Protein AF-A0A844Z9H7-F1 (afdb_monomer)

Structure (mmCIF, N/CA/C/O backbone):
data_AF-A0A844Z9H7-F1
#
_entry.id   AF-A0A844Z9H7-F1
#
loop_
_atom_site.group_PDB
_atom_site.id
_atom_site.type_symbol
_atom_site.label_atom_id
_atom_site.label_alt_id
_atom_site.label_comp_id
_atom_site.label_asym_id
_atom_site.label_entity_id
_atom_site.label_seq_id
_atom_site.pdbx_PDB_ins_code
_atom_site.Cartn_x
_atom_site.Cartn_y
_atom_site.Cartn_z
_atom_site.occupancy
_atom_site.B_iso_or_equiv
_atom_site.auth_seq_id
_atom_site.auth_comp_id
_atom_site.auth_asym_id
_atom_site.auth_atom_id
_atom_site.pdbx_PDB_model_num
ATOM 1 N N . MET A 1 1 ? 13.079 -14.327 -10.156 1.00 86.75 1 MET A N 1
ATOM 2 C CA . MET A 1 1 ? 13.901 -14.720 -8.990 1.00 86.75 1 MET A CA 1
ATOM 3 C C . MET A 1 1 ? 14.797 -15.919 -9.266 1.00 86.75 1 MET A C 1
ATOM 5 O O . MET A 1 1 ? 15.985 -15.785 -9.017 1.00 86.75 1 MET A O 1
ATOM 9 N N . ALA A 1 2 ? 14.296 -17.035 -9.818 1.00 85.25 2 ALA A N 1
ATOM 10 C CA . ALA A 1 2 ? 15.128 -18.210 -10.143 1.00 85.25 2 ALA A CA 1
ATOM 11 C C . ALA A 1 2 ? 16.370 -17.878 -11.002 1.00 85.25 2 ALA A C 1
ATOM 13 O O . ALA A 1 2 ? 17.453 -18.391 -10.756 1.00 85.25 2 ALA A O 1
ATOM 14 N N . ALA A 1 3 ? 16.238 -16.934 -11.940 1.00 86.44 3 ALA A N 1
ATOM 15 C CA . ALA A 1 3 ? 17.337 -16.426 -12.768 1.00 86.44 3 ALA A CA 1
ATOM 16 C C . ALA A 1 3 ? 18.269 -15.403 -12.064 1.00 86.44 3 ALA A C 1
ATOM 18 O O . ALA A 1 3 ? 18.964 -14.645 -12.731 1.00 86.44 3 ALA A O 1
ATOM 19 N N . GLY A 1 4 ? 18.237 -15.283 -10.732 1.00 86.12 4 GLY A N 1
ATOM 20 C CA . GLY A 1 4 ? 19.096 -14.373 -9.956 1.00 86.12 4 GLY A CA 1
ATOM 21 C C . GLY A 1 4 ? 18.644 -12.906 -9.897 1.00 86.12 4 GLY A C 1
ATOM 22 O O . GLY A 1 4 ? 19.122 -12.149 -9.056 1.00 86.12 4 GLY A O 1
ATOM 23 N N . ASN A 1 5 ? 17.675 -12.487 -10.719 1.00 87.94 5 ASN A N 1
ATOM 24 C CA . ASN A 1 5 ? 17.079 -11.153 -10.616 1.00 87.94 5 ASN A CA 1
ATOM 25 C C . ASN A 1 5 ? 15.989 -11.124 -9.526 1.00 87.94 5 ASN A C 1
ATOM 27 O O . ASN A 1 5 ? 14.875 -11.630 -9.728 1.00 87.94 5 ASN A O 1
ATOM 31 N N . LEU A 1 6 ? 16.336 -10.571 -8.358 1.00 88.19 6 LEU A N 1
ATOM 32 C CA . LEU A 1 6 ? 15.458 -10.492 -7.182 1.00 88.19 6 LEU A CA 1
ATOM 33 C C . LEU A 1 6 ? 14.498 -9.301 -7.215 1.00 88.19 6 LEU A C 1
ATOM 35 O O . LEU A 1 6 ? 13.413 -9.378 -6.648 1.00 88.19 6 LEU A O 1
ATOM 39 N N . TYR A 1 7 ? 14.867 -8.219 -7.898 1.00 90.12 7 TYR A N 1
ATOM 40 C CA . TYR A 1 7 ? 14.002 -7.059 -8.073 1.00 90.12 7 TYR A CA 1
ATOM 41 C C . TYR A 1 7 ? 14.038 -6.587 -9.528 1.00 90.12 7 TYR A C 1
ATOM 43 O O . TYR A 1 7 ? 14.691 -5.586 -9.843 1.00 90.12 7 TYR A O 1
ATOM 51 N N . PRO A 1 8 ? 13.354 -7.310 -10.435 1.00 88.50 8 PRO A N 1
ATOM 52 C CA . PRO A 1 8 ? 13.234 -6.860 -11.809 1.00 88.50 8 PRO A CA 1
ATOM 53 C C . PRO A 1 8 ? 12.502 -5.520 -11.810 1.00 88.50 8 PRO A C 1
ATOM 55 O O . PRO A 1 8 ? 11.428 -5.399 -11.243 1.00 88.50 8 PRO A O 1
ATOM 58 N N . ARG A 1 9 ? 13.096 -4.490 -12.409 1.00 91.00 9 ARG A N 1
ATOM 59 C CA . ARG A 1 9 ? 12.430 -3.187 -12.570 1.00 91.00 9 ARG A CA 1
ATOM 60 C C . ARG A 1 9 ? 11.609 -3.092 -13.850 1.00 91.00 9 ARG A C 1
ATOM 62 O O . ARG A 1 9 ? 10.706 -2.270 -13.951 1.00 91.00 9 ARG A O 1
ATOM 69 N N . TRP A 1 10 ? 11.950 -3.938 -14.814 1.00 92.81 10 TRP A N 1
ATOM 70 C CA . TRP A 1 10 ? 11.332 -4.017 -16.123 1.00 92.81 10 TRP A CA 1
ATOM 71 C C . TRP A 1 10 ? 10.604 -5.348 -16.263 1.00 92.81 10 TRP A C 1
ATOM 73 O O . TRP A 1 10 ? 11.164 -6.395 -15.931 1.00 92.81 10 TRP A O 1
ATOM 83 N N . LEU A 1 11 ? 9.379 -5.302 -16.773 1.00 91.69 11 LEU A N 1
ATOM 84 C CA . LEU A 1 11 ? 8.590 -6.468 -17.144 1.00 91.69 11 LEU A CA 1
ATOM 85 C C . LEU A 1 11 ? 8.739 -6.687 -18.652 1.00 91.69 11 LEU A C 1
ATOM 87 O O . LEU A 1 11 ? 8.091 -5.980 -19.418 1.00 91.69 11 LEU A O 1
ATOM 91 N N . PRO A 1 12 ? 9.591 -7.621 -19.114 1.00 89.19 12 PRO A N 1
ATOM 92 C CA . PRO A 1 12 ? 9.913 -7.750 -20.535 1.00 89.19 12 PRO A CA 1
ATOM 93 C C . PRO A 1 12 ? 8.754 -8.283 -21.383 1.00 89.19 12 PRO A C 1
ATOM 95 O O . PRO A 1 12 ? 8.736 -8.018 -22.576 1.00 89.19 12 PRO A O 1
ATOM 98 N N . TYR A 1 13 ? 7.800 -9.000 -20.782 1.00 87.31 13 TYR A N 1
ATOM 99 C CA . TYR A 1 13 ? 6.680 -9.637 -21.487 1.00 87.31 13 TYR A CA 1
ATOM 100 C C . TYR A 1 13 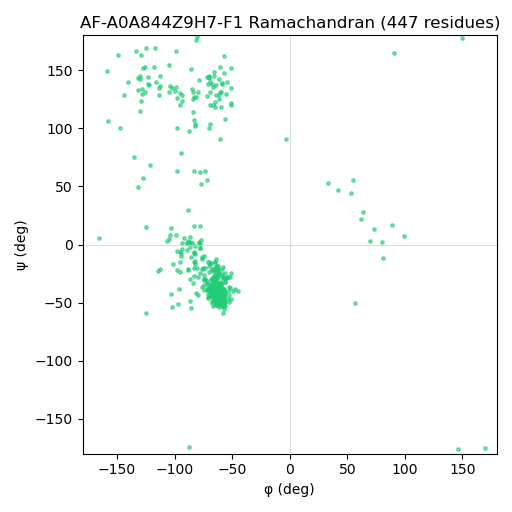? 5.399 -8.789 -21.522 1.00 87.31 13 TYR A C 1
ATOM 102 O O . TYR A 1 13 ? 4.445 -9.153 -22.207 1.00 87.31 13 TYR A O 1
ATOM 110 N N . SER A 1 14 ? 5.362 -7.660 -20.806 1.00 88.31 14 SER A N 1
ATOM 111 C CA . SER A 1 14 ? 4.223 -6.737 -20.841 1.00 88.31 14 SER A CA 1
ATOM 112 C C . SER A 1 14 ? 4.069 -6.103 -22.225 1.00 88.31 14 SER A C 1
ATOM 114 O O . SER A 1 14 ? 5.064 -5.861 -22.908 1.00 88.31 14 SER A O 1
ATOM 116 N N . PHE A 1 15 ? 2.828 -5.792 -22.614 1.00 86.81 15 PHE A N 1
ATOM 117 C CA . PHE A 1 15 ? 2.509 -5.086 -23.862 1.00 86.81 15 PHE A CA 1
ATOM 118 C C . PHE A 1 15 ? 3.101 -5.775 -25.102 1.00 86.81 15 PHE A C 1
ATOM 120 O O . PHE A 1 15 ? 3.856 -5.171 -25.861 1.00 86.81 15 PHE A O 1
ATOM 127 N N . GLU A 1 16 ? 2.787 -7.062 -25.285 1.00 85.62 16 GLU A N 1
ATOM 128 C CA . GLU A 1 16 ? 3.258 -7.859 -26.434 1.00 85.62 16 GLU A CA 1
ATOM 129 C C . GLU A 1 16 ? 4.791 -7.817 -26.610 1.00 85.62 16 GLU A C 1
ATOM 131 O O . GLU A 1 16 ? 5.314 -7.656 -27.718 1.00 85.62 16 GLU A O 1
ATOM 136 N N . GLU A 1 17 ? 5.505 -7.961 -25.489 1.00 88.50 17 GLU A N 1
ATOM 137 C CA . GLU A 1 17 ? 6.972 -7.950 -25.366 1.00 88.50 17 GLU A CA 1
ATOM 138 C C . GLU A 1 17 ? 7.663 -6.589 -25.593 1.00 88.50 17 GLU A C 1
ATOM 140 O O . GLU A 1 17 ? 8.891 -6.496 -25.481 1.00 88.50 17 GLU A O 1
ATOM 145 N N . LEU A 1 18 ? 6.908 -5.502 -25.820 1.00 90.50 18 LEU A N 1
ATOM 146 C CA . LEU A 1 18 ? 7.477 -4.146 -25.779 1.00 90.50 18 LEU A CA 1
ATOM 147 C C . LEU A 1 18 ? 8.067 -3.844 -24.401 1.00 90.50 18 LEU A C 1
ATOM 149 O O . LEU A 1 18 ? 9.110 -3.198 -24.302 1.00 90.50 18 LEU A O 1
ATOM 153 N N . GLY A 1 19 ? 7.450 -4.382 -23.355 1.00 91.81 19 GLY A N 1
ATOM 154 C CA . GLY A 1 19 ? 7.867 -4.300 -21.968 1.00 91.81 19 GLY A CA 1
ATOM 155 C C . GLY A 1 19 ? 7.295 -3.101 -21.210 1.00 91.81 19 GLY A C 1
ATOM 156 O O . GLY A 1 19 ? 6.752 -2.171 -21.800 1.00 91.81 19 GLY A O 1
ATOM 157 N N . SER A 1 20 ? 7.389 -3.151 -19.880 1.00 92.44 20 SER A N 1
ATOM 158 C CA . SER A 1 20 ? 6.765 -2.178 -18.974 1.00 92.44 20 SER A CA 1
ATOM 159 C C . SER A 1 20 ? 7.672 -1.825 -17.788 1.00 92.44 20 SER A C 1
ATOM 161 O O . SER A 1 20 ? 8.285 -2.723 -17.197 1.00 92.44 20 SER A O 1
ATOM 163 N N . PRO A 1 21 ? 7.733 -0.545 -17.376 1.00 94.44 21 PRO A N 1
ATOM 164 C CA . PRO A 1 21 ? 8.421 -0.102 -16.170 1.00 94.44 21 PRO A CA 1
ATOM 165 C C . PRO A 1 21 ? 7.569 -0.249 -14.894 1.00 94.44 21 PRO A C 1
ATOM 167 O O . PRO A 1 21 ? 7.908 0.362 -13.884 1.00 94.44 21 PRO A O 1
ATOM 170 N N . ALA A 1 22 ? 6.470 -1.017 -14.892 1.00 92.44 22 ALA A N 1
ATOM 171 C CA . ALA A 1 22 ? 5.524 -1.088 -13.767 1.00 92.44 22 ALA A CA 1
ATOM 172 C C . ALA A 1 22 ? 6.184 -1.282 -12.383 1.00 92.44 22 ALA A C 1
ATOM 174 O O . ALA A 1 22 ? 5.783 -0.648 -11.408 1.00 92.44 22 ALA A O 1
ATOM 175 N N . PHE A 1 23 ? 7.247 -2.088 -12.285 1.00 92.81 23 PHE A N 1
ATOM 176 C CA . PHE A 1 23 ? 7.970 -2.358 -11.029 1.00 92.81 23 PHE A CA 1
ATOM 177 C C . PHE A 1 23 ? 8.915 -1.226 -10.569 1.00 92.81 23 PHE A C 1
ATOM 179 O O . PHE A 1 23 ? 9.584 -1.336 -9.537 1.00 92.81 23 PHE A O 1
ATOM 186 N N . PH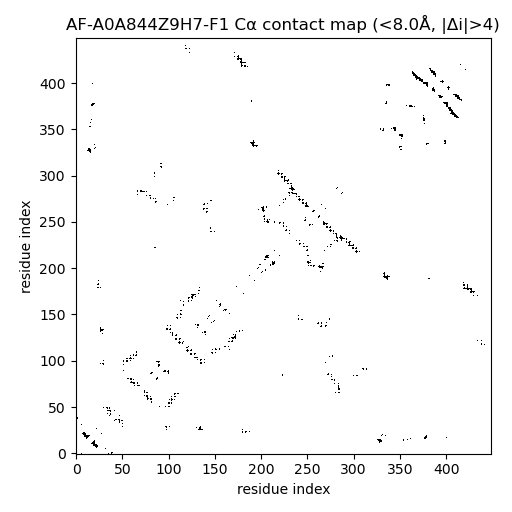E A 1 24 ? 8.950 -0.097 -11.278 1.00 95.25 24 PHE A N 1
ATOM 187 C CA . PHE A 1 24 ? 9.429 1.170 -10.722 1.00 95.25 24 PHE A CA 1
ATOM 188 C C . PHE A 1 24 ? 8.383 1.868 -9.851 1.00 95.25 24 PHE A C 1
ATOM 190 O O . PHE A 1 24 ? 8.768 2.589 -8.935 1.00 95.25 24 PHE A O 1
ATOM 197 N N . PHE A 1 25 ? 7.093 1.645 -10.108 1.00 94.69 25 PHE A N 1
ATOM 198 C CA . PHE A 1 25 ? 5.987 2.410 -9.521 1.00 94.69 25 PHE A CA 1
ATOM 199 C C . PHE A 1 25 ? 5.097 1.576 -8.599 1.00 94.69 25 PHE A C 1
ATOM 201 O O . PHE A 1 25 ? 4.437 2.124 -7.716 1.00 94.69 25 PHE A O 1
ATOM 208 N N . TYR A 1 26 ? 5.088 0.256 -8.776 1.00 93.00 26 TYR A N 1
ATOM 209 C CA . TYR A 1 26 ? 4.307 -0.658 -7.958 1.00 93.00 26 TYR A CA 1
ATOM 210 C C . TYR A 1 26 ? 5.156 -1.242 -6.808 1.00 93.00 26 TYR A C 1
ATOM 212 O O . TYR A 1 26 ? 6.257 -1.736 -7.067 1.00 93.00 26 TYR A O 1
ATOM 220 N N . PRO A 1 27 ? 4.683 -1.211 -5.544 1.00 95.75 27 PRO A N 1
ATOM 221 C CA . PRO A 1 27 ? 5.446 -1.717 -4.402 1.00 95.75 27 PRO A CA 1
ATOM 222 C C . PRO A 1 27 ? 5.786 -3.221 -4.484 1.00 95.75 27 PRO A C 1
ATOM 224 O O . PRO A 1 27 ? 4.954 -4.018 -4.923 1.00 95.75 27 PRO A O 1
ATOM 227 N N . PRO A 1 28 ? 6.984 -3.646 -4.039 1.00 96.19 28 PRO A N 1
ATOM 228 C CA . PRO A 1 28 ? 7.516 -4.952 -4.421 1.00 96.19 28 PRO A CA 1
ATOM 229 C C . PRO A 1 28 ? 7.119 -6.142 -3.533 1.00 96.19 28 PRO A C 1
ATOM 231 O O . PRO A 1 28 ? 7.213 -7.272 -4.005 1.00 96.19 28 PRO A O 1
ATOM 234 N N . ILE A 1 29 ? 6.705 -5.955 -2.270 1.00 97.44 29 ILE A N 1
ATOM 235 C CA . ILE A 1 29 ? 6.643 -7.063 -1.286 1.00 97.44 29 ILE A CA 1
ATOM 236 C C . ILE A 1 29 ? 5.760 -8.225 -1.754 1.00 97.44 29 ILE A C 1
ATOM 238 O O . ILE A 1 29 ? 6.185 -9.379 -1.698 1.00 97.44 29 ILE A O 1
ATOM 242 N N . SER A 1 30 ? 4.561 -7.937 -2.255 1.00 95.75 30 SER A N 1
ATOM 243 C CA . SER A 1 30 ? 3.622 -8.970 -2.707 1.00 95.75 30 SER A CA 1
ATOM 244 C C . SER A 1 30 ? 4.185 -9.780 -3.880 1.00 95.75 30 SER A C 1
ATOM 246 O O . SER A 1 30 ? 4.062 -11.004 -3.908 1.00 95.75 30 SER A O 1
ATOM 248 N N . PHE A 1 31 ? 4.878 -9.120 -4.813 1.00 93.88 31 PHE A N 1
ATOM 249 C CA . PHE A 1 31 ? 5.535 -9.781 -5.945 1.00 93.88 31 PHE A CA 1
ATOM 250 C C . PHE A 1 31 ? 6.802 -10.516 -5.536 1.00 93.88 31 PHE A C 1
ATOM 252 O O . PHE A 1 31 ? 7.137 -11.521 -6.153 1.00 93.88 31 PHE A O 1
ATOM 259 N N . TRP A 1 32 ? 7.507 -10.056 -4.504 1.00 96.25 32 TRP A N 1
ATOM 260 C CA . TRP A 1 32 ? 8.654 -10.779 -3.972 1.00 96.25 32 TRP A CA 1
ATOM 261 C C . TRP A 1 32 ? 8.247 -12.102 -3.338 1.00 96.25 32 TRP A C 1
ATOM 263 O O . TRP A 1 32 ? 8.899 -13.112 -3.585 1.00 96.25 32 TRP A O 1
ATOM 273 N N . ILE A 1 33 ? 7.151 -12.121 -2.581 1.00 97.38 33 ILE A N 1
ATOM 274 C CA . ILE A 1 33 ? 6.624 -13.360 -2.000 1.00 97.38 33 ILE A CA 1
ATOM 275 C C . ILE A 1 33 ? 6.147 -14.303 -3.115 1.00 97.38 33 ILE A C 1
ATOM 277 O O . ILE A 1 33 ? 6.549 -15.466 -3.139 1.00 97.38 33 ILE A O 1
ATOM 281 N N . ALA A 1 34 ? 5.369 -13.799 -4.079 1.00 96.00 34 ALA A N 1
ATOM 282 C CA . ALA A 1 34 ? 4.899 -14.609 -5.203 1.00 96.00 34 ALA A CA 1
ATOM 283 C C . ALA A 1 34 ? 6.063 -15.125 -6.061 1.00 96.00 34 ALA A C 1
ATOM 285 O O . ALA A 1 34 ? 6.141 -16.312 -6.358 1.00 96.00 34 ALA A O 1
ATOM 286 N N . GLY A 1 35 ? 7.022 -14.265 -6.396 1.00 94.88 35 GLY A N 1
ATOM 287 C CA . GLY A 1 35 ? 8.212 -14.631 -7.158 1.00 94.88 35 GLY A CA 1
ATOM 288 C C . GLY A 1 35 ? 9.115 -15.631 -6.433 1.00 94.88 35 GLY A C 1
ATOM 289 O O . GLY A 1 35 ? 9.785 -16.420 -7.098 1.00 94.88 35 GLY A O 1
ATOM 290 N N . ALA A 1 36 ? 9.128 -15.630 -5.096 1.00 96.06 36 ALA A N 1
ATOM 291 C CA . ALA A 1 36 ? 9.838 -16.630 -4.307 1.00 96.06 36 ALA A CA 1
ATOM 292 C C . ALA A 1 36 ? 9.146 -17.995 -4.392 1.00 96.06 36 ALA A C 1
ATOM 294 O O . ALA A 1 36 ? 9.815 -18.996 -4.625 1.00 96.06 36 ALA A O 1
ATOM 295 N N . PHE A 1 37 ? 7.818 -18.042 -4.269 1.00 97.44 37 PHE A N 1
ATOM 296 C CA . PHE A 1 37 ? 7.051 -19.276 -4.451 1.00 97.44 37 PHE A CA 1
ATOM 297 C C . PHE A 1 37 ? 7.160 -19.844 -5.872 1.00 97.44 37 PHE A C 1
ATOM 299 O O . PHE A 1 37 ? 7.335 -21.051 -6.031 1.00 97.44 37 PHE A O 1
ATOM 306 N N . ASP A 1 38 ? 7.107 -18.983 -6.889 1.00 95.19 38 ASP A N 1
ATOM 307 C CA . ASP A 1 38 ? 7.326 -19.358 -8.291 1.00 95.19 38 ASP A CA 1
ATOM 308 C C . ASP A 1 38 ? 8.739 -19.943 -8.479 1.00 95.19 38 ASP A C 1
ATOM 310 O O . ASP A 1 38 ? 8.907 -21.051 -8.984 1.00 95.19 38 ASP A O 1
ATOM 314 N N . ALA A 1 39 ? 9.764 -19.290 -7.915 1.00 94.75 39 ALA A N 1
ATOM 315 C CA . ALA A 1 39 ? 11.138 -19.795 -7.948 1.00 94.75 39 ALA A CA 1
ATOM 316 C C . ALA A 1 39 ? 11.343 -21.133 -7.208 1.00 94.75 39 ALA A C 1
ATOM 318 O O . ALA A 1 39 ? 12.323 -21.822 -7.483 1.00 94.75 39 ALA A O 1
ATOM 319 N N . LEU A 1 40 ? 10.439 -21.507 -6.295 1.00 95.94 40 LEU A N 1
ATOM 320 C CA . LEU A 1 40 ? 10.411 -22.821 -5.639 1.00 95.94 40 LEU A CA 1
ATOM 321 C C . LEU A 1 40 ? 9.673 -23.894 -6.463 1.00 95.94 40 LEU A C 1
ATOM 323 O O . LEU A 1 40 ? 9.566 -25.034 -6.016 1.00 95.94 40 LEU A O 1
ATOM 327 N N . GLY A 1 41 ? 9.180 -23.554 -7.657 1.00 95.94 41 GLY A N 1
ATOM 328 C CA . GLY A 1 41 ? 8.548 -24.479 -8.598 1.00 95.94 41 GLY A CA 1
ATOM 329 C C . GLY A 1 41 ? 7.019 -24.469 -8.588 1.00 95.94 41 GLY A C 1
ATOM 330 O O . GLY A 1 41 ? 6.413 -25.308 -9.256 1.00 95.94 41 GLY A O 1
ATOM 331 N N . LEU A 1 42 ? 6.369 -23.553 -7.858 1.00 96.38 42 LEU A N 1
ATOM 332 C CA . LEU A 1 42 ? 4.924 -23.363 -8.005 1.00 96.38 42 LEU A CA 1
ATOM 333 C C . LEU A 1 42 ? 4.613 -22.687 -9.343 1.00 96.38 42 LEU A C 1
ATOM 335 O O . LEU A 1 42 ? 5.330 -21.792 -9.778 1.00 96.38 42 LEU A O 1
ATOM 339 N N . SER A 1 43 ? 3.496 -23.060 -9.974 1.00 92.44 43 SER A N 1
ATOM 340 C CA . SER A 1 43 ? 2.975 -22.275 -11.098 1.00 92.44 43 SER A CA 1
ATOM 341 C C . SER A 1 43 ? 2.648 -20.852 -10.637 1.00 92.44 43 SER A C 1
ATOM 343 O O . SER A 1 43 ? 2.297 -20.644 -9.475 1.00 92.44 43 SER A O 1
ATOM 345 N N . THR A 1 44 ? 2.691 -19.866 -11.533 1.00 88.38 44 THR A N 1
ATOM 346 C CA . THR A 1 44 ? 2.429 -18.459 -11.181 1.00 88.38 44 THR A CA 1
ATOM 347 C C . THR A 1 44 ? 1.085 -18.268 -10.462 1.00 88.38 44 THR A C 1
ATOM 349 O O . THR A 1 44 ? 1.010 -17.551 -9.465 1.00 88.38 44 THR A O 1
ATOM 352 N N . LEU A 1 45 ? 0.027 -18.968 -10.893 1.00 89.75 45 LEU A N 1
ATOM 353 C CA . LEU A 1 45 ? -1.270 -18.945 -10.206 1.00 89.75 45 LEU A CA 1
ATOM 354 C C . LEU A 1 45 ? -1.185 -19.537 -8.789 1.00 89.75 45 LEU A C 1
ATOM 356 O O . LEU A 1 45 ? -1.699 -18.948 -7.837 1.00 89.75 45 LEU A O 1
ATOM 360 N N . ALA A 1 46 ? -0.522 -20.686 -8.629 1.00 94.44 46 ALA A N 1
ATOM 361 C CA . ALA A 1 46 ? -0.328 -21.304 -7.320 1.00 94.44 46 ALA A CA 1
ATOM 362 C C . ALA A 1 46 ? 0.533 -20.425 -6.398 1.00 94.44 46 ALA A C 1
ATOM 364 O O . ALA A 1 46 ? 0.239 -20.322 -5.211 1.00 94.44 46 ALA A O 1
ATOM 365 N N . ALA A 1 47 ? 1.538 -19.738 -6.939 1.00 96.50 47 ALA A N 1
ATOM 366 C CA . ALA A 1 47 ? 2.387 -18.807 -6.209 1.00 96.50 47 ALA A CA 1
ATOM 367 C C . ALA A 1 47 ? 1.617 -17.565 -5.716 1.00 96.50 47 ALA A C 1
ATOM 369 O O . ALA A 1 47 ? 1.794 -17.143 -4.570 1.00 96.50 47 ALA A O 1
ATOM 370 N N . ILE A 1 48 ? 0.716 -17.010 -6.536 1.00 94.25 48 ILE A N 1
ATOM 371 C CA . ILE A 1 48 ? -0.194 -15.917 -6.142 1.00 94.25 48 ILE A CA 1
ATOM 372 C C . ILE A 1 48 ? -1.126 -16.370 -5.011 1.00 94.25 48 ILE A C 1
ATOM 374 O O . ILE A 1 48 ? -1.249 -15.678 -3.999 1.00 94.25 48 ILE A O 1
ATOM 378 N N . ASN A 1 49 ? -1.730 -17.555 -5.133 1.00 95.25 49 ASN A N 1
ATOM 379 C CA . ASN A 1 49 ? -2.616 -18.105 -4.104 1.00 95.25 49 ASN A CA 1
ATOM 380 C C . ASN A 1 49 ? -1.864 -18.436 -2.804 1.00 95.25 49 ASN A C 1
ATOM 382 O O . ASN A 1 49 ? -2.364 -18.153 -1.716 1.00 95.25 49 ASN A O 1
ATOM 386 N N . ALA A 1 50 ? -0.646 -18.977 -2.896 1.00 98.25 50 ALA A N 1
ATOM 387 C CA . ALA A 1 50 ? 0.214 -19.223 -1.739 1.00 98.25 50 ALA A CA 1
ATOM 388 C C . ALA A 1 50 ? 0.612 -17.913 -1.044 1.00 98.25 50 ALA A C 1
ATOM 390 O O . ALA A 1 50 ? 0.609 -17.836 0.185 1.00 98.25 50 ALA A O 1
ATOM 391 N N . THR A 1 51 ? 0.881 -16.861 -1.822 1.00 98.44 51 THR A N 1
ATOM 392 C CA . THR A 1 51 ? 1.130 -15.511 -1.299 1.00 98.44 51 THR A CA 1
ATOM 393 C C . THR A 1 51 ? -0.081 -14.983 -0.546 1.00 98.44 51 THR A C 1
ATOM 395 O O . THR A 1 51 ? 0.070 -14.544 0.591 1.00 98.44 51 THR A O 1
ATOM 398 N N . ALA A 1 52 ? -1.277 -15.073 -1.138 1.00 97.88 52 ALA A N 1
ATOM 399 C CA . ALA A 1 52 ? -2.520 -14.663 -0.491 1.00 97.88 52 ALA A CA 1
ATOM 400 C C . ALA A 1 52 ? -2.736 -15.421 0.829 1.00 97.88 52 ALA A C 1
ATOM 402 O O . ALA A 1 52 ? -2.935 -14.807 1.874 1.00 97.88 52 ALA A O 1
ATOM 403 N N . LEU A 1 53 ? -2.599 -16.749 0.825 1.00 98.19 53 LEU A N 1
ATOM 404 C CA . LEU A 1 53 ? -2.728 -17.556 2.039 1.00 98.19 53 LEU A CA 1
ATOM 405 C C . LEU A 1 53 ? -1.721 -17.142 3.125 1.00 98.19 53 LEU A C 1
ATOM 407 O O . LEU A 1 53 ? -2.091 -17.018 4.294 1.00 98.19 53 LEU A O 1
ATOM 411 N N . LEU A 1 54 ? -0.462 -16.899 2.747 1.00 98.69 54 LEU A N 1
ATOM 412 C CA . LEU A 1 54 ? 0.586 -16.485 3.677 1.00 98.69 54 LEU A CA 1
ATOM 413 C C . LEU A 1 54 ? 0.271 -15.132 4.324 1.00 98.69 54 LEU A C 1
ATOM 415 O O . LEU A 1 54 ? 0.361 -15.011 5.546 1.00 98.69 54 LEU A O 1
ATOM 419 N N . VAL A 1 55 ? -0.094 -14.116 3.535 1.00 98.44 55 VAL A N 1
ATOM 420 C CA . VAL A 1 55 ? -0.359 -12.767 4.068 1.00 98.44 55 VAL A CA 1
ATOM 421 C C . VAL A 1 55 ? -1.666 -12.705 4.861 1.00 98.44 55 VAL A C 1
ATOM 423 O O . VAL A 1 55 ? -1.733 -11.995 5.865 1.00 98.44 55 VAL A O 1
ATOM 426 N N . LEU A 1 56 ? -2.661 -13.517 4.486 1.00 98.50 56 LEU A N 1
ATOM 427 C CA . LEU A 1 56 ? -3.892 -13.717 5.248 1.00 98.50 56 LEU A CA 1
ATOM 428 C C . LEU A 1 56 ? -3.591 -14.313 6.627 1.00 98.50 56 LEU A C 1
ATOM 430 O O . LEU A 1 56 ? -4.039 -13.804 7.650 1.00 98.50 56 LEU A O 1
ATOM 434 N N . PHE A 1 57 ? -2.782 -15.372 6.684 1.00 98.56 57 PHE A N 1
ATOM 435 C CA . PHE A 1 57 ? -2.374 -15.954 7.960 1.00 98.56 57 PHE A CA 1
ATOM 436 C C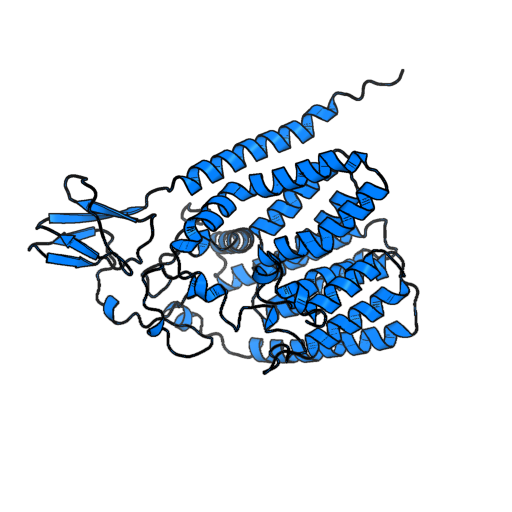 . PHE A 1 57 ? -1.532 -14.972 8.786 1.00 98.56 57 PHE A C 1
ATOM 438 O O . PHE A 1 57 ? -1.750 -14.820 9.991 1.00 98.56 57 PHE A O 1
ATOM 445 N N . ALA A 1 58 ? -0.604 -14.260 8.139 1.00 98.81 58 ALA A N 1
ATOM 446 C CA . ALA A 1 58 ? 0.228 -13.258 8.791 1.00 98.81 58 ALA A CA 1
ATOM 447 C C . ALA A 1 58 ? -0.614 -12.157 9.453 1.00 98.81 58 ALA A C 1
ATOM 449 O O . ALA A 1 58 ? -0.311 -11.775 10.582 1.00 98.81 58 ALA A O 1
ATOM 450 N N . SER A 1 59 ? -1.692 -11.690 8.818 1.00 98.81 59 SER A N 1
ATOM 451 C CA . SER A 1 59 ? -2.554 -10.657 9.402 1.00 98.81 59 SER A CA 1
ATOM 452 C C . SER A 1 59 ? -3.343 -11.139 10.620 1.00 98.81 59 SER A C 1
ATOM 454 O O . SER A 1 59 ? -3.475 -10.401 11.599 1.00 98.81 59 SER A O 1
ATOM 456 N N . GLY A 1 60 ? -3.763 -12.406 10.649 1.00 98.81 60 GLY A N 1
ATOM 457 C CA . GLY A 1 60 ? -4.290 -13.024 11.867 1.00 98.81 60 GLY A CA 1
ATOM 458 C C . GLY A 1 60 ? -3.257 -13.106 12.986 1.00 98.81 60 GLY A C 1
ATOM 459 O O . GLY A 1 60 ? -3.552 -12.760 14.130 1.00 98.81 60 GLY A O 1
ATOM 460 N N . VAL A 1 61 ? -2.023 -13.513 12.670 1.00 98.88 61 VAL A N 1
ATOM 461 C CA . VAL A 1 61 ? -0.929 -13.578 13.652 1.00 98.88 61 VAL A CA 1
ATOM 462 C C . VAL A 1 61 ? -0.633 -12.196 14.234 1.00 98.88 61 VAL A C 1
ATOM 464 O O . VAL A 1 61 ? -0.533 -12.056 15.456 1.00 98.88 61 VAL A O 1
ATOM 467 N N . THR A 1 62 ? -0.524 -11.157 13.404 1.00 98.88 62 THR A N 1
ATOM 468 C CA . THR A 1 62 ? -0.249 -9.801 13.897 1.00 98.88 62 THR A CA 1
ATOM 469 C C . THR A 1 62 ? -1.416 -9.244 14.706 1.00 98.88 62 THR A C 1
ATOM 471 O O . THR A 1 62 ? -1.185 -8.633 15.754 1.00 98.88 62 THR A O 1
ATOM 474 N N . MET A 1 63 ? -2.659 -9.536 14.312 1.00 98.88 63 MET A N 1
ATOM 475 C CA . MET A 1 63 ? -3.846 -9.182 15.091 1.00 98.88 63 MET A CA 1
ATOM 476 C C . MET A 1 63 ? -3.893 -9.901 16.444 1.00 98.88 63 MET A C 1
ATOM 478 O O . MET A 1 63 ? -4.162 -9.277 17.471 1.00 98.88 63 MET A O 1
ATOM 482 N N . TYR A 1 64 ? -3.555 -11.191 16.487 1.00 98.81 64 TYR A N 1
ATOM 483 C CA . TYR A 1 64 ? -3.434 -11.938 17.738 1.00 98.81 64 TYR A CA 1
ATOM 484 C C . TYR A 1 64 ? -2.374 -11.320 18.658 1.00 98.81 64 TYR A C 1
ATOM 486 O O . TYR A 1 64 ? -2.636 -11.113 19.842 1.00 98.81 64 TYR A O 1
ATOM 494 N N . ILE A 1 65 ? -1.192 -10.976 18.130 1.00 98.75 65 ILE A N 1
ATOM 495 C CA . ILE A 1 65 ? -0.121 -10.331 18.908 1.00 98.75 65 ILE A CA 1
ATOM 496 C C . ILE A 1 65 ? -0.589 -8.980 19.465 1.00 98.75 65 ILE A C 1
ATOM 498 O O . ILE A 1 65 ? -0.295 -8.659 20.620 1.00 98.75 65 ILE A O 1
ATOM 502 N N . TRP A 1 66 ? -1.321 -8.198 18.671 1.00 98.62 66 TRP A N 1
ATOM 503 C CA . TRP A 1 66 ? -1.919 -6.939 19.108 1.00 98.62 66 TRP A CA 1
ATOM 504 C C . TRP A 1 66 ? -2.939 -7.151 20.233 1.00 98.62 66 TRP A C 1
ATOM 506 O O . TRP A 1 66 ? -2.876 -6.471 21.255 1.00 98.62 66 TRP A O 1
ATOM 516 N N . LEU A 1 67 ? -3.837 -8.126 20.110 1.00 98.44 67 LEU A N 1
ATOM 517 C CA . LEU A 1 67 ? -4.897 -8.357 21.094 1.00 98.44 67 LEU A CA 1
ATOM 518 C C . LEU A 1 67 ? -4.463 -9.174 22.316 1.00 98.44 6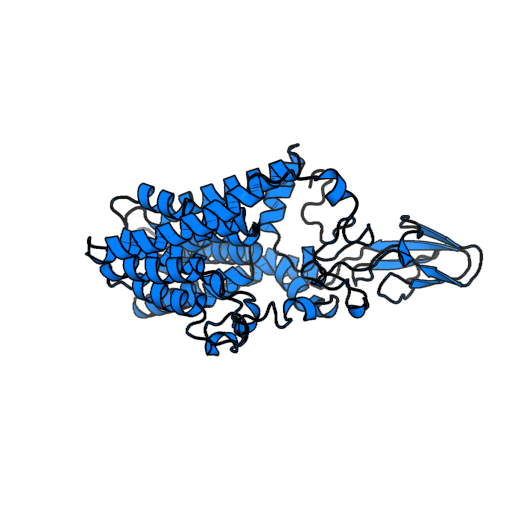7 LEU A C 1
ATOM 520 O O . LEU A 1 67 ? -5.176 -9.192 23.325 1.00 98.44 67 LEU A O 1
ATOM 524 N N . LYS A 1 68 ? -3.303 -9.836 22.269 1.00 97.19 68 LYS A N 1
ATOM 525 C CA . LYS A 1 68 ? -2.769 -10.613 23.390 1.00 97.19 68 LYS A CA 1
ATOM 526 C C . LYS A 1 68 ? -2.572 -9.712 24.613 1.00 97.19 68 LYS A C 1
ATOM 528 O O . LYS A 1 68 ? -1.789 -8.764 24.585 1.00 97.19 68 LYS A O 1
ATOM 533 N N . GLY A 1 69 ? -3.290 -10.022 25.693 1.00 92.94 69 GLY A N 1
ATOM 534 C CA . GLY A 1 69 ? -3.303 -9.229 26.928 1.00 92.94 69 GLY A CA 1
ATOM 535 C C . GLY A 1 69 ? -4.210 -7.990 26.892 1.00 92.94 69 GLY A C 1
ATOM 536 O O . GLY A 1 69 ? -4.246 -7.257 27.873 1.00 92.94 69 GLY A O 1
ATOM 537 N N . ARG A 1 70 ? -4.941 -7.754 25.792 1.00 95.25 70 ARG A N 1
ATOM 538 C CA . ARG A 1 70 ? -5.943 -6.677 25.654 1.00 95.25 70 ARG A CA 1
ATOM 539 C C . ARG A 1 70 ? -7.374 -7.195 25.522 1.00 95.25 70 ARG A C 1
ATOM 541 O O . ARG A 1 70 ? -8.311 -6.449 25.770 1.00 95.25 70 ARG A O 1
ATOM 548 N N . SER A 1 71 ? -7.539 -8.450 25.112 1.00 95.12 71 SER A N 1
ATOM 549 C CA . SER A 1 71 ? -8.833 -9.116 24.974 1.00 95.12 71 SER A CA 1
ATOM 550 C C . SER A 1 71 ? -8.865 -10.419 25.764 1.00 95.12 71 SER A C 1
ATOM 552 O O . SER A 1 71 ? -7.834 -11.074 25.927 1.00 95.12 71 SER A O 1
ATOM 554 N N . GLN A 1 72 ? -10.061 -10.822 26.195 1.00 93.75 72 GLN A N 1
ATOM 555 C CA . GLN A 1 72 ? -10.314 -12.155 26.751 1.00 93.75 72 GLN A CA 1
ATOM 556 C C . GLN A 1 72 ? -10.204 -13.257 25.685 1.00 93.75 72 GLN A C 1
ATOM 558 O O . GLN A 1 72 ? -9.803 -14.373 25.998 1.00 93.75 72 GLN A O 1
ATOM 563 N N . TRP A 1 73 ? -10.509 -12.937 24.420 1.00 96.19 73 TRP A N 1
ATOM 564 C CA . TRP A 1 73 ? -10.589 -13.906 23.320 1.00 96.19 73 TRP A CA 1
ATOM 565 C C . TRP A 1 73 ? -9.722 -13.485 22.121 1.00 96.19 73 TRP A C 1
ATOM 567 O O . TRP A 1 73 ? -10.234 -13.324 21.013 1.00 96.19 73 TRP A O 1
ATOM 577 N N . PRO A 1 74 ? -8.403 -13.280 22.294 1.00 97.44 74 PRO A N 1
ATOM 578 C CA . PRO A 1 74 ? -7.551 -12.722 21.242 1.00 97.44 74 PRO A CA 1
ATOM 579 C C . PRO A 1 74 ? -7.511 -13.594 19.978 1.00 97.44 74 PRO A C 1
ATOM 581 O O . PRO A 1 74 ? -7.441 -13.056 18.878 1.00 97.44 74 PRO A O 1
ATOM 584 N N . MET A 1 75 ? -7.607 -14.923 20.116 1.00 98.06 75 MET A N 1
ATOM 585 C CA . MET A 1 75 ? -7.648 -15.847 18.975 1.00 98.06 75 MET A CA 1
ATOM 586 C C . MET A 1 75 ? -8.946 -15.717 18.166 1.00 98.06 75 MET A C 1
ATOM 588 O O . MET A 1 75 ? -8.904 -15.700 16.941 1.00 98.06 75 MET A O 1
ATOM 592 N N . LEU A 1 76 ? -10.092 -15.573 18.843 1.00 97.75 76 LEU A N 1
ATOM 593 C CA . LEU A 1 76 ? -11.391 -15.389 18.190 1.00 97.75 76 LEU A CA 1
ATOM 594 C C . LEU A 1 76 ? -11.393 -14.123 17.329 1.00 97.75 76 LEU A C 1
ATOM 596 O O . LEU A 1 76 ? -11.818 -14.150 16.181 1.00 97.75 76 LEU A O 1
ATOM 600 N N . TRP A 1 77 ? -10.887 -13.019 17.873 1.00 97.81 77 TRP A N 1
ATOM 601 C CA . TRP A 1 77 ? -10.850 -11.743 17.162 1.00 97.81 77 TRP A CA 1
ATOM 602 C C . TRP A 1 77 ? -9.789 -11.697 16.059 1.00 97.81 77 TRP A C 1
ATOM 604 O O . TRP A 1 77 ? -10.001 -11.038 15.046 1.00 97.81 77 TRP A O 1
ATOM 614 N N . ALA A 1 78 ? -8.684 -12.431 16.208 1.00 98.62 78 ALA A N 1
ATOM 615 C CA . ALA A 1 78 ? -7.737 -12.651 15.119 1.00 98.62 78 ALA A CA 1
ATOM 616 C C . ALA A 1 78 ? -8.367 -13.451 13.967 1.00 98.62 78 ALA A C 1
ATOM 618 O O . ALA A 1 78 ? -8.205 -13.080 12.806 1.00 98.62 78 ALA A O 1
ATOM 619 N N . ALA A 1 79 ? -9.143 -14.495 14.278 1.00 98.56 79 ALA A N 1
ATOM 620 C CA . ALA A 1 79 ? -9.908 -15.233 13.275 1.00 98.56 79 ALA A CA 1
ATOM 621 C C . ALA A 1 79 ? -10.964 -14.338 12.605 1.00 98.56 79 ALA A C 1
ATOM 623 O O . ALA A 1 79 ? -11.066 -14.343 11.383 1.00 98.56 79 ALA A O 1
ATOM 624 N N . ALA A 1 80 ? -11.676 -13.510 13.380 1.00 98.06 80 ALA A N 1
ATOM 625 C CA . ALA A 1 80 ? -12.627 -12.528 12.856 1.00 98.06 80 ALA A CA 1
ATOM 626 C C . ALA A 1 80 ? -11.968 -11.508 11.909 1.00 98.06 80 ALA A C 1
ATOM 628 O O . ALA A 1 80 ? -12.596 -11.092 10.943 1.00 98.06 80 ALA A O 1
ATOM 629 N N . TYR A 1 81 ? -10.711 -11.128 12.163 1.00 98.62 81 TYR A N 1
ATOM 630 C CA . TYR A 1 81 ? -9.938 -10.226 11.302 1.00 98.62 81 TYR A CA 1
ATOM 631 C C . TYR A 1 81 ? -9.510 -10.886 9.986 1.00 98.62 81 TYR A C 1
ATOM 633 O O . TYR A 1 81 ? -9.590 -10.267 8.929 1.00 98.62 81 TYR A O 1
ATOM 641 N N . ILE A 1 82 ? -9.115 -12.163 10.026 1.00 98.31 82 ILE A N 1
ATOM 642 C CA . ILE A 1 82 ? -8.809 -12.947 8.819 1.00 98.31 82 ILE A CA 1
ATOM 643 C C . ILE A 1 82 ? -10.036 -13.064 7.913 1.00 98.31 82 ILE A C 1
ATOM 645 O O . ILE A 1 82 ? -9.922 -12.883 6.707 1.00 98.31 82 ILE A O 1
ATOM 649 N N . ILE A 1 83 ? -11.202 -13.363 8.486 1.00 97.50 83 ILE A N 1
ATOM 650 C CA . ILE A 1 83 ? -12.419 -13.586 7.697 1.00 97.50 83 ILE A CA 1
ATOM 651 C C . ILE A 1 83 ? -13.206 -12.306 7.423 1.00 97.50 83 ILE A C 1
ATOM 653 O O . ILE A 1 83 ? -14.269 -12.402 6.829 1.00 97.50 83 ILE A O 1
ATOM 657 N N . ALA A 1 84 ? -12.721 -11.135 7.848 1.00 97.75 84 ALA A N 1
ATOM 658 C CA . ALA A 1 84 ? -13.472 -9.889 7.761 1.00 97.75 84 ALA A CA 1
ATOM 659 C C . ALA A 1 84 ? -13.954 -9.610 6.314 1.00 97.75 84 ALA A C 1
ATOM 661 O O . ALA A 1 84 ? -13.215 -9.891 5.363 1.00 97.75 84 ALA A O 1
ATOM 662 N N . PRO A 1 85 ? -15.191 -9.110 6.115 1.00 97.12 85 PRO A N 1
ATOM 663 C CA . PRO A 1 85 ? -15.808 -9.035 4.791 1.00 97.12 85 PRO A CA 1
ATOM 664 C C . PRO A 1 85 ? -14.966 -8.325 3.732 1.00 97.12 85 PRO A C 1
ATOM 666 O O . PRO A 1 85 ? -14.843 -8.836 2.621 1.00 97.12 85 PRO A O 1
ATOM 669 N N . TYR A 1 86 ? -14.402 -7.158 4.055 1.00 97.50 86 TYR A N 1
ATOM 670 C CA . TYR A 1 86 ? -13.598 -6.381 3.117 1.00 97.50 86 TYR A CA 1
ATOM 671 C C . TYR A 1 86 ? -12.264 -7.060 2.849 1.00 97.50 86 TYR A C 1
ATOM 673 O O . TYR A 1 86 ? -11.873 -7.171 1.692 1.00 97.50 86 TYR A O 1
ATOM 681 N N . HIS A 1 87 ? -11.613 -7.590 3.885 1.00 97.69 87 HIS A N 1
ATOM 682 C CA . HIS A 1 87 ? -10.398 -8.381 3.731 1.00 97.69 87 HIS A CA 1
ATOM 683 C C . HIS A 1 87 ? -10.595 -9.529 2.727 1.00 97.69 87 HIS A C 1
ATOM 685 O O . HIS A 1 87 ? -9.837 -9.642 1.770 1.00 97.69 87 HIS A O 1
ATOM 691 N N . LEU A 1 88 ? -11.657 -10.334 2.854 1.00 96.19 88 LEU A N 1
ATOM 692 C CA . LEU A 1 88 ? -11.931 -11.408 1.891 1.00 96.19 88 LEU A CA 1
ATOM 693 C C . LEU A 1 88 ? -12.321 -10.871 0.503 1.00 96.19 88 LEU A C 1
ATOM 695 O O . LEU A 1 88 ? -11.835 -11.373 -0.512 1.00 96.19 88 LEU A O 1
ATOM 699 N N . MET A 1 89 ? -13.172 -9.847 0.439 1.00 93.69 89 MET A N 1
ATOM 700 C CA . MET A 1 89 ? -13.600 -9.225 -0.819 1.00 93.69 89 MET A CA 1
ATOM 701 C C . MET A 1 89 ? -12.420 -8.703 -1.640 1.00 93.69 89 MET A C 1
ATOM 703 O O . MET A 1 89 ? -12.387 -8.872 -2.862 1.00 93.69 89 MET A O 1
ATOM 707 N N . ASP A 1 90 ? -11.429 -8.119 -0.976 1.00 93.06 90 ASP A N 1
ATOM 708 C CA . ASP A 1 90 ? -10.289 -7.499 -1.633 1.00 93.06 90 ASP A CA 1
ATOM 709 C C . ASP A 1 90 ? -9.477 -8.503 -2.465 1.00 93.06 90 ASP A C 1
ATOM 711 O O . ASP A 1 90 ? -9.020 -8.195 -3.568 1.00 93.06 90 ASP A O 1
ATOM 715 N N . PHE A 1 91 ? -9.391 -9.753 -2.006 1.00 94.25 91 PHE A N 1
ATOM 716 C CA . PHE A 1 91 ? -8.791 -10.823 -2.794 1.00 94.25 91 PHE A CA 1
ATOM 717 C C . PHE A 1 91 ? -9.791 -11.482 -3.753 1.00 94.25 91 PHE A C 1
ATOM 719 O O . PHE A 1 91 ? -9.545 -11.524 -4.957 1.00 94.25 91 PHE A O 1
ATOM 726 N N . TYR A 1 92 ? -10.935 -11.964 -3.258 1.00 92.94 92 TYR A N 1
ATOM 727 C CA . TYR A 1 92 ? -11.830 -12.830 -4.042 1.00 92.94 92 TYR A CA 1
ATOM 728 C C . TYR A 1 92 ? -12.703 -12.096 -5.068 1.00 92.94 92 TYR A C 1
ATOM 730 O O . TYR A 1 92 ? -13.125 -12.697 -6.056 1.00 92.94 92 TYR A O 1
ATOM 738 N N . VAL A 1 93 ? -12.972 -10.806 -4.860 1.00 91.81 93 VAL A N 1
ATOM 739 C CA . VAL A 1 93 ? -13.745 -9.973 -5.794 1.00 91.81 93 VAL A CA 1
ATOM 740 C C . VAL A 1 93 ? -12.827 -9.056 -6.593 1.00 91.81 93 VAL A C 1
ATOM 742 O O . VAL A 1 93 ? -13.028 -8.894 -7.796 1.00 91.81 93 VAL A O 1
ATOM 745 N N . ARG A 1 94 ? -11.827 -8.441 -5.950 1.00 91.62 94 ARG A N 1
ATOM 746 C CA . ARG A 1 94 ? -10.984 -7.426 -6.605 1.00 91.62 94 ARG A CA 1
ATOM 747 C C . ARG A 1 94 ? -9.655 -7.957 -7.135 1.00 91.62 94 ARG A C 1
ATOM 749 O O . ARG A 1 94 ? -9.080 -7.313 -8.009 1.00 91.62 94 ARG A O 1
ATOM 756 N N . GLY A 1 95 ? -9.147 -9.077 -6.619 1.00 92.12 95 GLY A N 1
ATOM 757 C CA . GLY A 1 95 ? -7.797 -9.553 -6.937 1.00 92.12 95 GLY A CA 1
ATOM 758 C C . GLY A 1 95 ? -6.691 -8.578 -6.506 1.00 92.12 95 GLY A C 1
ATOM 759 O O . GLY A 1 95 ? -5.591 -8.609 -7.055 1.00 92.12 95 GLY A O 1
ATOM 760 N N . ALA A 1 96 ? -6.964 -7.690 -5.544 1.00 94.88 96 ALA A N 1
ATOM 761 C CA . ALA A 1 96 ? -6.057 -6.631 -5.111 1.00 94.88 96 ALA A CA 1
ATOM 762 C C . ALA A 1 96 ? -5.038 -7.156 -4.083 1.00 94.88 96 ALA A C 1
ATOM 764 O O . ALA A 1 96 ? -4.992 -6.719 -2.939 1.00 94.88 96 ALA A O 1
ATOM 765 N N . LEU A 1 97 ? -4.184 -8.099 -4.498 1.00 96.81 97 LEU A N 1
ATOM 766 C CA . LEU A 1 97 ? -3.259 -8.825 -3.611 1.00 96.81 97 LEU A CA 1
ATOM 767 C C . LEU A 1 97 ? -2.393 -7.914 -2.718 1.00 96.81 97 LEU A C 1
ATOM 769 O O . LEU A 1 97 ? -2.117 -8.247 -1.568 1.00 96.81 97 LEU A O 1
ATOM 773 N N . ALA A 1 98 ? -1.949 -6.773 -3.243 1.00 97.44 98 ALA A N 1
ATOM 774 C CA . ALA A 1 98 ? -1.154 -5.810 -2.490 1.00 97.44 98 ALA A CA 1
ATOM 775 C C . ALA A 1 98 ? -1.946 -5.126 -1.369 1.00 97.44 98 ALA A C 1
ATOM 777 O O . ALA A 1 98 ? -1.442 -4.974 -0.259 1.00 97.44 98 ALA A O 1
ATOM 778 N N . GLU A 1 99 ? -3.190 -4.746 -1.637 1.00 98.00 99 GLU A N 1
ATOM 779 C CA . GLU A 1 99 ? -4.066 -4.156 -0.631 1.00 98.00 99 GLU A CA 1
ATOM 780 C C . GLU A 1 99 ? -4.478 -5.202 0.419 1.00 98.00 99 GLU A C 1
ATOM 782 O O . GLU A 1 99 ? -4.415 -4.931 1.619 1.00 98.00 99 GLU A O 1
ATOM 787 N N . PHE A 1 100 ? -4.721 -6.438 -0.012 1.00 98.31 100 PHE A N 1
ATOM 788 C CA . PHE A 1 100 ? -4.989 -7.583 0.851 1.00 98.31 100 PHE A CA 1
ATOM 789 C C . PHE A 1 100 ? -3.829 -7.862 1.821 1.00 98.31 100 PHE A C 1
ATOM 791 O O . PHE A 1 100 ? -4.021 -7.994 3.029 1.00 98.31 100 PHE A O 1
ATOM 798 N N . ALA A 1 101 ? -2.589 -7.851 1.323 1.00 98.50 101 ALA A N 1
ATOM 799 C CA . ALA A 1 101 ? -1.391 -8.008 2.147 1.00 98.50 101 ALA A CA 1
ATOM 800 C C . ALA A 1 101 ? -1.186 -6.858 3.154 1.00 98.50 101 ALA A C 1
ATOM 802 O O . ALA A 1 101 ? -0.530 -7.040 4.185 1.00 98.50 101 ALA A O 1
ATOM 803 N N . ALA A 1 102 ? -1.755 -5.675 2.894 1.00 98.44 102 ALA A N 1
ATOM 804 C CA . ALA A 1 102 ? -1.590 -4.499 3.743 1.00 98.44 102 ALA A CA 1
ATOM 805 C C . ALA A 1 102 ? -2.173 -4.688 5.158 1.00 98.44 102 ALA A C 1
ATOM 807 O O . ALA A 1 102 ? -1.670 -4.090 6.116 1.00 98.44 102 ALA A O 1
ATOM 808 N N . PHE A 1 103 ? -3.183 -5.554 5.307 1.00 98.69 103 PHE A N 1
ATOM 809 C CA . PHE A 1 103 ? -3.822 -5.878 6.587 1.00 98.69 103 PHE A CA 1
ATOM 810 C C . PHE A 1 103 ? -2.828 -6.385 7.636 1.00 98.69 103 PHE A C 1
ATOM 812 O O . PHE A 1 103 ? -2.971 -6.090 8.822 1.00 98.69 103 PHE A O 1
ATOM 819 N N . ALA A 1 104 ? -1.771 -7.092 7.224 1.00 98.75 104 ALA A N 1
ATOM 820 C CA . ALA A 1 104 ? -0.791 -7.630 8.163 1.00 98.75 104 ALA A CA 1
ATOM 821 C C . ALA A 1 104 ? -0.048 -6.545 8.960 1.00 98.75 104 ALA A C 1
ATOM 823 O O . ALA A 1 104 ? 0.370 -6.791 10.095 1.00 98.75 104 ALA A O 1
ATOM 824 N N . TRP A 1 105 ? 0.072 -5.335 8.408 1.00 98.88 105 TRP A N 1
ATOM 825 C CA . TRP A 1 105 ? 0.847 -4.249 9.003 1.00 98.88 105 TRP A CA 1
ATOM 826 C C . TRP A 1 105 ? 0.063 -3.407 10.014 1.00 98.88 105 TRP A C 1
ATOM 828 O O . TRP A 1 105 ? 0.665 -2.894 10.962 1.00 98.88 105 TRP A O 1
ATOM 838 N N . LEU A 1 106 ? -1.263 -3.277 9.862 1.00 98.88 106 LEU A N 1
ATOM 839 C CA . LEU A 1 106 ? -2.081 -2.376 10.692 1.00 98.88 106 LEU A CA 1
ATOM 840 C C . LEU A 1 106 ? -1.986 -2.698 12.200 1.00 98.88 106 LEU A C 1
ATOM 842 O O . LEU A 1 106 ? -1.720 -1.775 12.982 1.00 98.88 106 LEU A O 1
ATOM 846 N N . PRO A 1 107 ? -2.081 -3.974 12.642 1.00 98.88 107 PRO A N 1
ATOM 847 C CA . PRO A 1 107 ? -1.941 -4.308 14.058 1.00 98.88 107 PRO A CA 1
ATOM 848 C C . PRO A 1 107 ? -0.536 -4.041 14.616 1.00 98.88 107 PRO A C 1
ATOM 850 O O . PRO A 1 107 ? -0.398 -3.638 15.772 1.00 98.88 107 PRO A O 1
ATOM 853 N N . LEU A 1 108 ? 0.519 -4.232 13.813 1.00 98.88 108 LEU A N 1
ATOM 854 C CA . LEU A 1 108 ? 1.903 -3.987 14.241 1.00 98.88 108 LEU A CA 1
ATOM 855 C C . LEU A 1 108 ? 2.200 -2.494 14.398 1.00 98.88 108 LEU A C 1
ATOM 857 O O . LEU A 1 108 ? 2.872 -2.103 15.354 1.00 98.88 108 LEU A O 1
ATOM 861 N N . ILE A 1 109 ? 1.659 -1.663 13.504 1.00 98.94 109 ILE A N 1
ATOM 862 C CA . ILE A 1 109 ? 1.738 -0.201 13.592 1.00 98.94 109 ILE A CA 1
ATOM 863 C C . ILE A 1 109 ? 1.087 0.282 14.893 1.00 98.94 109 ILE A C 1
ATOM 865 O O . ILE A 1 109 ? 1.722 0.999 15.671 1.00 98.94 109 ILE A O 1
ATOM 869 N N . ALA A 1 110 ? -0.141 -0.165 15.178 1.00 98.81 110 ALA A N 1
ATOM 870 C CA . ALA A 1 110 ? -0.829 0.165 16.424 1.00 98.81 110 ALA A CA 1
ATOM 871 C C . ALA A 1 110 ? -0.042 -0.314 17.657 1.00 98.81 110 ALA A C 1
ATOM 873 O O . ALA A 1 110 ? 0.174 0.450 18.600 1.00 98.81 110 ALA A O 1
ATOM 874 N N . LEU A 1 111 ? 0.462 -1.554 17.626 1.00 98.75 111 LEU A N 1
ATOM 875 C CA . LEU A 1 111 ? 1.284 -2.123 18.695 1.00 98.75 111 LEU A CA 1
ATOM 876 C C . LEU A 1 111 ? 2.531 -1.291 18.986 1.00 98.75 111 LEU A C 1
ATOM 878 O O . LEU A 1 111 ? 2.884 -1.100 20.153 1.00 98.75 111 LEU A O 1
ATOM 882 N N . ALA A 1 112 ? 3.207 -0.826 17.939 1.00 98.56 112 ALA A N 1
ATOM 883 C CA . ALA A 1 112 ? 4.404 -0.021 18.071 1.00 98.56 112 ALA A CA 1
ATOM 884 C C . ALA A 1 112 ? 4.092 1.334 18.712 1.00 98.56 112 ALA A C 1
ATOM 886 O O . ALA A 1 112 ? 4.738 1.695 19.693 1.00 98.56 112 ALA A O 1
ATOM 887 N N . ILE A 1 113 ? 3.066 2.045 18.235 1.00 98.62 113 ILE A N 1
ATOM 888 C CA . ILE A 1 113 ? 2.697 3.361 18.778 1.00 98.62 113 ILE A CA 1
ATOM 889 C C . ILE A 1 113 ? 2.295 3.255 20.256 1.00 98.62 113 ILE A C 1
ATOM 891 O O . ILE A 1 113 ? 2.790 4.029 21.076 1.00 98.62 113 ILE A O 1
ATOM 895 N N . GLU A 1 114 ? 1.494 2.253 20.638 1.00 97.56 114 GLU A N 1
ATOM 896 C CA . GLU A 1 114 ? 1.108 2.061 22.046 1.00 97.56 114 GLU A CA 1
ATOM 897 C C . GLU A 1 114 ? 2.305 1.852 22.971 1.00 97.56 114 GLU A C 1
ATOM 899 O O . GLU A 1 114 ? 2.307 2.333 24.107 1.00 97.56 114 GLU A O 1
ATOM 904 N N . ARG A 1 115 ? 3.324 1.131 22.490 1.00 96.88 115 ARG A N 1
ATOM 905 C CA . ARG A 1 115 ? 4.531 0.822 23.261 1.00 96.88 115 ARG A CA 1
ATOM 906 C C . ARG A 1 115 ? 5.491 1.996 23.375 1.00 96.88 115 ARG A C 1
ATOM 908 O O . ARG A 1 115 ? 6.416 1.912 24.174 1.00 96.88 115 ARG A O 1
ATOM 915 N N . MET A 1 116 ? 5.305 3.083 22.628 1.00 96.25 116 MET A N 1
ATOM 916 C CA . MET A 1 116 ? 6.179 4.248 22.763 1.00 96.25 116 MET A CA 1
ATOM 917 C C . MET A 1 116 ? 6.190 4.770 24.214 1.00 96.25 116 MET A C 1
ATOM 919 O O . MET A 1 116 ? 5.183 4.659 24.913 1.00 96.25 116 MET A O 1
ATOM 923 N N . PRO A 1 117 ? 7.304 5.335 24.701 1.00 94.50 117 PRO A N 1
ATOM 924 C CA . PRO A 1 117 ? 8.604 5.483 24.046 1.00 94.50 117 PRO A CA 1
ATOM 925 C C . PRO A 1 117 ? 9.553 4.275 24.256 1.00 94.50 117 PRO A C 1
ATOM 927 O O . PRO A 1 117 ? 10.770 4.465 24.281 1.00 94.50 117 PRO A O 1
ATOM 930 N N . ASP A 1 118 ? 9.050 3.038 24.424 1.00 92.00 118 ASP A N 1
ATOM 931 C CA . ASP A 1 118 ? 9.897 1.832 24.512 1.00 92.00 118 ASP A CA 1
ATOM 932 C C . ASP A 1 118 ? 10.887 1.779 23.336 1.00 92.00 118 ASP A C 1
ATOM 934 O O . ASP A 1 118 ? 10.534 1.949 22.170 1.00 92.00 118 ASP A O 1
ATOM 938 N N . ARG A 1 119 ? 12.151 1.478 23.634 1.00 86.31 119 ARG A N 1
ATOM 939 C CA . ARG A 1 119 ? 13.225 1.314 22.646 1.00 86.31 119 ARG A CA 1
ATOM 940 C C . ARG A 1 119 ? 12.901 0.307 21.539 1.00 86.31 119 ARG A C 1
ATOM 942 O O . ARG A 1 119 ? 13.449 0.423 20.450 1.00 86.31 119 ARG A O 1
ATOM 949 N N . ARG A 1 120 ? 12.061 -0.699 21.807 1.00 93.50 120 ARG A N 1
ATOM 950 C CA . ARG A 1 120 ? 11.647 -1.693 20.799 1.00 93.50 120 ARG A CA 1
ATOM 951 C C . ARG A 1 120 ? 10.508 -1.193 19.911 1.00 93.50 120 ARG A C 1
ATOM 953 O O . ARG A 1 120 ? 10.289 -1.765 18.849 1.00 93.50 120 ARG A O 1
ATOM 960 N N . ALA A 1 121 ? 9.801 -0.145 20.327 1.00 96.38 121 ALA A N 1
ATOM 961 C CA . ALA A 1 121 ? 8.690 0.424 19.580 1.00 96.38 121 ALA A CA 1
ATOM 962 C C . ALA A 1 121 ? 9.158 1.172 18.325 1.00 96.38 121 ALA A C 1
ATOM 964 O O . ALA A 1 121 ? 8.529 1.034 17.283 1.00 96.38 121 ALA A O 1
ATOM 965 N N . LEU A 1 122 ? 10.284 1.895 18.396 1.00 96.81 122 LEU A N 1
ATOM 966 C CA . LEU A 1 122 ? 10.851 2.621 17.251 1.00 96.81 122 LEU A CA 1
ATOM 967 C C . LEU A 1 122 ? 11.152 1.712 16.050 1.00 96.81 122 LEU A C 1
ATOM 969 O O . LEU A 1 122 ? 10.563 1.930 14.992 1.00 96.81 122 LEU A O 1
ATOM 973 N N . PRO A 1 123 ? 11.999 0.669 16.169 1.00 97.75 123 PRO A N 1
ATOM 974 C CA . PRO A 1 123 ? 12.255 -0.213 15.037 1.00 97.75 123 PRO A CA 1
ATOM 975 C C . PRO A 1 123 ? 11.003 -0.973 14.599 1.00 97.75 123 PRO A C 1
ATOM 977 O O . PRO A 1 123 ? 10.837 -1.206 13.408 1.00 97.75 123 PRO A O 1
ATOM 980 N N . LEU A 1 124 ? 10.091 -1.309 15.518 1.00 98.25 124 LEU A N 1
ATOM 981 C CA . LEU A 1 124 ? 8.833 -1.953 15.147 1.00 98.25 124 LEU A CA 1
ATOM 982 C C . LEU A 1 124 ? 7.959 -1.036 14.279 1.00 98.25 124 LEU A C 1
ATOM 984 O O . LEU A 1 124 ? 7.454 -1.494 13.258 1.00 98.25 124 LEU A O 1
ATOM 988 N N . LEU A 1 125 ? 7.800 0.243 14.640 1.00 98.69 125 LEU A N 1
ATOM 989 C CA . LEU A 1 125 ? 7.011 1.197 13.857 1.00 98.69 125 LEU A CA 1
ATOM 990 C C . LEU A 1 125 ? 7.682 1.493 12.513 1.00 98.69 125 LEU A C 1
ATOM 992 O O . LEU A 1 125 ? 7.013 1.448 11.485 1.00 98.69 125 LEU A O 1
ATOM 996 N N . ALA A 1 126 ? 8.998 1.734 12.519 1.00 98.69 126 ALA A N 1
ATOM 997 C CA . ALA A 1 126 ? 9.774 1.989 11.309 1.00 98.69 126 ALA A CA 1
ATOM 998 C C . ALA A 1 126 ? 9.646 0.841 10.297 1.00 98.69 126 ALA A C 1
ATOM 1000 O O . ALA A 1 126 ? 9.317 1.073 9.136 1.00 98.69 126 ALA A O 1
ATOM 1001 N N . LEU A 1 127 ? 9.851 -0.404 10.742 1.00 98.75 127 LEU A N 1
ATOM 1002 C CA . LEU A 1 127 ? 9.771 -1.583 9.878 1.00 98.75 127 LEU A CA 1
ATOM 1003 C C . LEU A 1 127 ? 8.337 -1.896 9.449 1.00 98.75 127 LEU A C 1
ATOM 1005 O O . LEU A 1 127 ? 8.131 -2.262 8.299 1.00 98.75 127 LEU A O 1
ATOM 1009 N N . SER A 1 128 ? 7.346 -1.726 10.330 1.00 98.81 128 SER A N 1
ATOM 1010 C CA . SER A 1 128 ? 5.948 -2.010 9.977 1.00 98.81 128 SER A CA 1
ATOM 1011 C C . SER A 1 128 ? 5.402 -1.000 8.972 1.00 98.81 128 SER A C 1
ATOM 1013 O O . SER A 1 128 ? 4.705 -1.381 8.036 1.00 98.81 128 SER A O 1
ATOM 1015 N N . TYR A 1 129 ? 5.736 0.285 9.129 1.00 98.88 129 TYR A N 1
ATOM 1016 C CA . TYR A 1 129 ? 5.293 1.310 8.189 1.00 98.88 129 TYR A CA 1
ATOM 1017 C C . TYR A 1 129 ? 6.089 1.275 6.876 1.00 98.88 129 TYR A C 1
ATOM 1019 O O . TYR A 1 129 ? 5.487 1.402 5.816 1.00 98.88 129 TYR A O 1
ATOM 1027 N N . CYS A 1 130 ? 7.398 0.987 6.914 1.00 98.88 130 CYS A N 1
ATOM 1028 C CA . CYS A 1 130 ? 8.181 0.667 5.710 1.00 98.88 130 CYS A CA 1
ATOM 1029 C C . CYS A 1 130 ? 7.588 -0.537 4.963 1.00 98.88 130 CYS A C 1
ATOM 1031 O O . CYS A 1 130 ? 7.364 -0.471 3.757 1.00 98.88 130 CYS A O 1
ATOM 1033 N N . GLY A 1 131 ? 7.265 -1.612 5.690 1.00 98.81 131 GLY A N 1
ATOM 1034 C CA . GLY A 1 131 ? 6.601 -2.792 5.145 1.00 98.81 131 GLY A CA 1
ATOM 1035 C C . GLY A 1 131 ? 5.281 -2.440 4.468 1.00 98.81 131 GLY A C 1
ATOM 1036 O O . GLY A 1 131 ? 5.046 -2.856 3.338 1.00 98.81 131 GLY A O 1
ATOM 1037 N N . LEU A 1 132 ? 4.459 -1.597 5.094 1.00 98.88 132 LEU A N 1
ATOM 1038 C CA . LEU A 1 132 ? 3.215 -1.119 4.495 1.00 98.88 132 LEU A CA 1
ATOM 1039 C C . LEU A 1 132 ? 3.452 -0.283 3.224 1.00 98.88 132 LEU A C 1
ATOM 1041 O O . LEU A 1 132 ? 2.788 -0.528 2.220 1.00 98.88 132 LEU A O 1
ATOM 1045 N N . ILE A 1 133 ? 4.423 0.640 3.224 1.00 98.81 133 ILE A N 1
ATOM 1046 C CA . ILE A 1 133 ? 4.812 1.441 2.043 1.00 98.81 133 ILE A CA 1
ATOM 1047 C C . ILE A 1 133 ? 5.242 0.536 0.881 1.00 98.81 133 ILE A C 1
ATOM 1049 O O . ILE A 1 133 ? 4.801 0.726 -0.252 1.00 98.81 133 ILE A O 1
ATOM 1053 N N . LEU A 1 134 ? 6.071 -0.470 1.168 1.00 98.62 134 LEU A N 1
ATOM 1054 C CA . LEU A 1 134 ? 6.576 -1.441 0.192 1.00 98.62 134 LEU A CA 1
ATOM 1055 C C . LEU A 1 134 ? 5.556 -2.534 -0.173 1.00 98.62 134 LEU A C 1
ATOM 1057 O O . LEU A 1 134 ? 5.841 -3.364 -1.037 1.00 98.62 134 LEU A O 1
ATOM 1061 N N . THR A 1 135 ? 4.380 -2.528 0.458 1.00 98.56 135 THR A N 1
ATOM 1062 C CA . THR A 1 135 ? 3.264 -3.430 0.157 1.00 98.56 135 THR A CA 1
ATOM 1063 C C . THR A 1 135 ? 2.194 -2.716 -0.663 1.00 98.56 135 THR A C 1
ATOM 1065 O O . THR A 1 135 ? 1.836 -3.197 -1.731 1.00 98.56 135 THR A O 1
ATOM 1068 N N . HIS A 1 136 ? 1.693 -1.566 -0.199 1.00 97.94 136 HIS A N 1
ATOM 1069 C CA . HIS A 1 136 ? 0.611 -0.840 -0.864 1.00 97.94 136 HIS A CA 1
ATOM 1070 C C . HIS A 1 136 ? 0.589 0.652 -0.481 1.00 97.94 136 HIS A C 1
ATOM 1072 O O . HIS A 1 136 ? 0.151 1.025 0.611 1.00 97.94 136 HIS A O 1
ATOM 1078 N N . LEU A 1 137 ? 1.020 1.523 -1.404 1.00 97.19 137 LEU A N 1
ATOM 1079 C CA . LEU A 1 137 ? 1.117 2.975 -1.186 1.00 97.19 137 LEU A CA 1
ATOM 1080 C C . LEU A 1 137 ? -0.210 3.649 -0.790 1.00 97.19 137 LEU A C 1
ATOM 1082 O O . LEU A 1 137 ? -0.191 4.420 0.174 1.00 97.19 137 LEU A O 1
ATOM 1086 N N . PRO A 1 138 ? -1.363 3.366 -1.439 1.00 97.06 138 PRO A N 1
ATOM 1087 C CA . PRO A 1 138 ? -2.628 3.977 -1.034 1.00 97.06 138 PRO A CA 1
ATOM 1088 C C . PRO A 1 138 ? -2.999 3.644 0.414 1.00 97.06 138 PRO A C 1
ATOM 1090 O O . PRO A 1 138 ? -3.361 4.537 1.177 1.00 97.06 138 PRO A O 1
ATOM 1093 N N . THR A 1 139 ? -2.843 2.384 0.835 1.00 98.38 139 THR A N 1
ATOM 1094 C CA . THR A 1 139 ? -3.132 1.992 2.225 1.00 98.38 139 THR A CA 1
ATOM 1095 C C . THR A 1 139 ? -2.114 2.583 3.194 1.00 98.38 139 THR A C 1
ATOM 1097 O O . THR A 1 139 ? -2.503 2.975 4.288 1.00 98.38 139 THR A O 1
ATOM 1100 N N . ALA A 1 140 ? -0.839 2.722 2.809 1.00 98.62 140 ALA A N 1
ATOM 1101 C CA . ALA A 1 140 ? 0.162 3.410 3.625 1.00 98.62 140 ALA A CA 1
ATOM 1102 C C . ALA A 1 140 ? -0.229 4.869 3.897 1.00 98.62 140 ALA A C 1
ATOM 1104 O O . ALA A 1 140 ? -0.260 5.291 5.052 1.00 98.62 140 ALA A O 1
ATOM 1105 N N . MET A 1 141 ? -0.608 5.612 2.855 1.00 98.44 141 MET A N 1
ATOM 1106 C CA . MET A 1 141 ? -1.074 6.995 2.974 1.00 98.44 141 MET A CA 1
ATOM 1107 C C . MET A 1 141 ? -2.323 7.101 3.859 1.00 98.44 141 MET A C 1
ATOM 1109 O O . MET A 1 141 ? -2.358 7.896 4.800 1.00 98.44 141 MET A O 1
ATOM 1113 N N . LEU A 1 142 ? -3.336 6.273 3.588 1.00 98.69 142 LEU A N 1
ATOM 1114 C CA . LEU A 1 142 ? -4.580 6.262 4.355 1.00 98.69 142 LEU A CA 1
ATOM 1115 C C . LEU A 1 142 ? -4.338 5.870 5.818 1.00 98.69 142 LEU A C 1
ATOM 1117 O O . LEU A 1 142 ? -4.889 6.505 6.714 1.00 98.69 142 LEU A O 1
ATOM 1121 N N . ALA A 1 143 ? -3.472 4.889 6.086 1.00 98.75 143 ALA A N 1
ATOM 1122 C CA . ALA A 1 143 ? -3.073 4.518 7.441 1.00 98.75 143 ALA A CA 1
ATOM 1123 C C . ALA A 1 143 ? -2.306 5.648 8.133 1.00 98.75 143 ALA A C 1
ATOM 1125 O O . ALA A 1 143 ? -2.534 5.888 9.316 1.00 98.75 143 ALA A O 1
ATOM 1126 N N . GLY A 1 144 ? -1.458 6.388 7.415 1.00 98.56 144 GLY A N 1
ATOM 1127 C CA . GLY A 1 144 ? -0.802 7.596 7.914 1.00 98.56 144 GLY A CA 1
ATOM 1128 C C . GLY A 1 144 ? -1.791 8.593 8.526 1.00 98.56 144 GLY A C 1
ATOM 1129 O O . GLY A 1 144 ? -1.587 9.058 9.647 1.00 98.56 144 GLY A O 1
ATOM 1130 N N . ILE A 1 145 ? -2.894 8.856 7.821 1.00 98.38 145 ILE A N 1
ATOM 1131 C CA . ILE A 1 145 ? -3.885 9.881 8.183 1.00 98.38 145 ILE A CA 1
ATOM 1132 C C . ILE A 1 145 ? -4.942 9.349 9.161 1.00 98.38 145 ILE A C 1
ATOM 1134 O O . ILE A 1 145 ? -5.214 9.983 10.177 1.00 98.38 145 ILE A O 1
ATOM 1138 N N . PHE A 1 146 ? -5.536 8.187 8.886 1.00 98.62 146 PHE A N 1
ATOM 1139 C CA . PHE A 1 146 ? -6.700 7.677 9.624 1.00 98.62 146 PHE A CA 1
ATOM 1140 C C . PHE A 1 146 ? -6.349 6.721 10.768 1.00 98.62 146 PHE A C 1
ATOM 1142 O O . PHE A 1 146 ? -7.221 6.405 11.574 1.00 98.62 146 PHE A O 1
ATOM 1149 N N . LEU A 1 147 ? -5.094 6.272 10.879 1.00 98.81 147 LEU A N 1
ATOM 1150 C CA . LEU A 1 147 ? -4.655 5.360 11.940 1.00 98.81 147 LEU A CA 1
ATOM 1151 C C . LEU A 1 147 ? -3.462 5.913 12.731 1.00 98.81 147 LEU A C 1
ATOM 1153 O O . LEU A 1 147 ? -3.562 6.100 13.942 1.00 98.81 147 LEU A O 1
ATOM 1157 N N . ILE A 1 148 ? -2.342 6.189 12.062 1.00 98.81 148 ILE A N 1
ATOM 1158 C CA . ILE A 1 148 ? -1.083 6.608 12.688 1.00 98.81 148 ILE A CA 1
ATOM 1159 C C . ILE A 1 148 ? -1.231 7.984 13.322 1.00 98.81 148 ILE A C 1
ATOM 1161 O O . ILE A 1 148 ? -0.938 8.115 14.505 1.00 98.81 148 ILE A O 1
ATOM 1165 N N . ALA A 1 149 ? -1.698 8.994 12.582 1.00 98.62 149 ALA A N 1
ATOM 1166 C CA . ALA A 1 149 ? -1.860 10.346 13.110 1.00 98.62 149 ALA A CA 1
ATOM 1167 C C . ALA A 1 149 ? -2.761 10.404 14.363 1.00 98.62 149 ALA A C 1
ATOM 1169 O O . ALA A 1 149 ? -2.284 10.893 15.390 1.00 98.62 149 ALA A O 1
ATOM 1170 N N . PRO A 1 150 ? -4.001 9.867 14.374 1.00 98.62 150 PRO A N 1
ATOM 1171 C CA . PRO A 1 150 ? -4.837 9.916 15.573 1.00 98.62 150 PRO A CA 1
ATOM 1172 C C . PRO A 1 150 ? -4.246 9.111 16.741 1.00 98.62 150 PRO A C 1
ATOM 1174 O O . PRO A 1 150 ? -4.333 9.554 17.889 1.00 98.62 150 PRO A O 1
ATOM 1177 N N . LEU A 1 151 ? -3.593 7.969 16.483 1.00 98.50 151 LEU A N 1
ATOM 1178 C CA . LEU A 1 151 ? -2.895 7.212 17.529 1.00 98.50 151 LEU A CA 1
ATOM 1179 C C . LEU A 1 151 ? -1.689 7.967 18.088 1.00 98.50 151 LEU A C 1
ATOM 1181 O O . LEU A 1 151 ? -1.496 7.990 19.301 1.00 98.50 151 LEU A O 1
ATOM 1185 N N . ALA A 1 152 ? -0.890 8.589 17.224 1.00 98.50 152 ALA A N 1
ATOM 1186 C CA . ALA A 1 152 ? 0.268 9.382 17.604 1.00 98.50 152 ALA A CA 1
ATOM 1187 C C . ALA A 1 152 ? -0.156 10.597 18.433 1.00 98.50 152 ALA A C 1
ATOM 1189 O O . ALA A 1 152 ? 0.425 10.828 19.486 1.00 98.50 152 ALA A O 1
ATOM 1190 N N . ILE A 1 153 ? -1.210 11.316 18.029 1.00 98.56 153 ILE A N 1
ATOM 1191 C CA . ILE A 1 153 ? -1.772 12.439 18.795 1.00 98.56 153 ILE A CA 1
ATOM 1192 C C . ILE A 1 153 ? -2.209 11.968 20.183 1.00 98.56 153 ILE A C 1
ATOM 1194 O O . ILE A 1 153 ? -1.763 12.521 21.188 1.00 98.56 153 ILE A O 1
ATOM 1198 N N . ARG A 1 154 ? -3.010 10.895 20.255 1.00 98.19 154 ARG A N 1
ATOM 1199 C CA . ARG A 1 154 ? -3.430 10.311 21.537 1.00 98.19 154 ARG A CA 1
ATOM 1200 C C . ARG A 1 154 ? -2.228 9.928 22.395 1.00 98.19 154 ARG A C 1
ATOM 1202 O O . ARG A 1 154 ? -2.225 10.176 23.599 1.00 98.19 154 ARG A O 1
ATOM 1209 N N . LYS A 1 155 ? -1.207 9.327 21.784 1.00 98.19 155 LYS A N 1
ATOM 1210 C CA . LYS A 1 155 ? -0.004 8.892 22.484 1.00 98.19 155 LYS A CA 1
ATOM 1211 C C . LYS A 1 155 ? 0.813 10.067 23.009 1.00 98.19 155 LYS A C 1
ATOM 1213 O O . LYS A 1 155 ? 1.293 9.996 24.132 1.00 98.19 155 LYS A O 1
ATOM 1218 N N . LEU A 1 156 ? 0.934 11.143 22.239 1.00 98.12 156 LEU A N 1
ATOM 1219 C CA . LEU A 1 156 ? 1.637 12.362 22.634 1.00 98.12 156 LEU A CA 1
ATOM 1220 C C . LEU A 1 156 ? 0.931 13.102 23.766 1.00 98.12 156 LEU A C 1
ATOM 1222 O O . LEU A 1 156 ? 1.600 13.655 24.633 1.00 98.12 156 LEU A O 1
ATOM 1226 N N . TRP A 1 157 ? -0.402 13.073 23.791 1.00 97.75 157 TRP A N 1
ATOM 1227 C CA . TRP A 1 157 ? -1.174 13.599 24.918 1.00 97.75 157 TRP A CA 1
ATOM 1228 C C . TRP A 1 157 ? -0.951 12.798 26.206 1.00 97.75 157 TRP A C 1
ATOM 1230 O O . TRP A 1 157 ? -0.998 13.368 27.290 1.00 97.75 157 TRP A O 1
ATOM 1240 N N . GLN A 1 158 ? -0.701 11.490 26.100 1.00 97.06 158 GLN A N 1
ATOM 1241 C CA . GLN A 1 158 ? -0.416 10.625 27.250 1.00 97.06 158 GLN A CA 1
ATOM 1242 C C . GLN A 1 158 ? 1.046 10.707 27.707 1.00 97.06 158 GLN A C 1
ATOM 1244 O O . GLN A 1 158 ? 1.318 10.710 28.904 1.00 97.06 158 GLN A O 1
ATOM 1249 N N . ASP A 1 159 ? 1.985 10.731 26.761 1.00 97.50 159 ASP A N 1
ATOM 1250 C CA . ASP A 1 159 ? 3.419 10.815 27.020 1.00 97.50 159 ASP A CA 1
ATOM 1251 C C . ASP A 1 159 ? 4.133 11.593 25.893 1.00 97.50 159 ASP A C 1
ATOM 1253 O O . ASP A 1 159 ? 4.446 11.023 24.838 1.00 97.50 159 ASP A O 1
ATOM 1257 N N . PRO A 1 160 ? 4.460 12.884 26.098 1.00 96.88 160 PRO A N 1
ATOM 1258 C CA . PRO A 1 160 ? 5.119 13.705 25.082 1.00 96.88 160 PRO A CA 1
ATOM 1259 C C . PRO A 1 160 ? 6.537 13.224 24.740 1.00 96.88 160 PRO A C 1
ATOM 1261 O O . PRO A 1 160 ? 7.071 13.576 23.685 1.00 96.88 160 PRO A O 1
ATOM 1264 N N . ARG A 1 161 ? 7.153 12.357 25.562 1.00 96.88 161 ARG A N 1
ATOM 1265 C CA . ARG A 1 161 ? 8.455 11.738 25.248 1.00 96.88 161 ARG A CA 1
ATOM 1266 C C . ARG A 1 161 ? 8.379 10.825 24.024 1.00 96.88 161 ARG A C 1
ATOM 1268 O O . ARG A 1 161 ? 9.418 10.481 23.462 1.00 96.88 161 ARG A O 1
ATOM 1275 N N . ALA A 1 162 ? 7.174 10.452 23.588 1.00 97.50 162 ALA A N 1
ATOM 1276 C CA . ALA A 1 162 ? 6.957 9.701 22.361 1.00 97.50 162 ALA A CA 1
ATOM 1277 C C . ALA A 1 162 ? 7.265 10.506 21.081 1.00 97.50 162 ALA A C 1
ATOM 1279 O O . ALA A 1 162 ? 7.446 9.888 20.036 1.00 97.50 162 ALA A O 1
ATOM 1280 N N . LEU A 1 163 ? 7.384 11.842 21.133 1.00 97.62 163 LEU A N 1
ATOM 1281 C CA . LEU A 1 163 ? 7.562 12.686 19.940 1.00 97.62 163 LEU A CA 1
ATOM 1282 C C . LEU A 1 163 ? 8.787 12.309 19.110 1.00 97.62 163 LEU A C 1
ATOM 1284 O O . LEU A 1 163 ? 8.665 12.004 17.925 1.00 97.62 163 LEU A O 1
ATOM 1288 N N . VAL A 1 164 ? 9.962 12.292 19.738 1.00 96.69 164 VAL A N 1
ATOM 1289 C CA . VAL A 1 164 ? 11.222 11.973 19.057 1.00 96.69 164 VAL A CA 1
ATOM 1290 C C . VAL A 1 164 ? 11.209 10.560 18.461 1.00 96.69 164 VAL A C 1
ATOM 1292 O O . VAL A 1 164 ? 11.506 10.436 17.275 1.00 96.69 164 VAL A O 1
ATOM 1295 N N . PRO A 1 165 ? 10.862 9.482 19.198 1.00 96.69 165 PRO A N 1
ATOM 1296 C CA . PRO A 1 165 ? 10.844 8.149 18.604 1.00 96.69 165 PRO A CA 1
ATOM 1297 C C . PRO A 1 165 ? 9.745 7.967 17.548 1.00 96.69 165 PRO A C 1
ATOM 1299 O O . PRO A 1 165 ? 9.977 7.222 16.598 1.00 96.69 165 PRO A O 1
ATOM 1302 N N . LEU A 1 166 ? 8.595 8.648 17.643 1.00 97.94 166 LEU A N 1
ATOM 1303 C CA . LEU A 1 166 ? 7.579 8.650 16.581 1.00 97.94 166 LEU A CA 1
ATOM 1304 C C . LEU A 1 166 ? 8.119 9.301 15.301 1.00 97.94 166 LEU A C 1
ATOM 1306 O O . LEU A 1 166 ? 8.083 8.676 14.241 1.00 97.94 166 LEU A O 1
ATOM 1310 N N . ALA A 1 167 ? 8.680 10.508 15.410 1.00 97.88 167 ALA A N 1
ATOM 1311 C CA . ALA A 1 167 ? 9.267 11.223 14.278 1.00 97.88 167 ALA A CA 1
ATOM 1312 C C . ALA A 1 167 ? 10.427 10.434 13.648 1.00 97.88 167 ALA A C 1
ATOM 1314 O O . ALA A 1 167 ? 10.474 10.259 12.431 1.00 97.88 167 ALA A O 1
ATOM 1315 N N . ALA A 1 168 ? 11.315 9.875 14.476 1.00 97.50 168 ALA A N 1
ATOM 1316 C CA . ALA A 1 168 ? 12.412 9.030 14.016 1.00 97.50 168 ALA A CA 1
ATOM 1317 C C . ALA A 1 168 ? 11.908 7.761 13.313 1.00 97.50 168 ALA A C 1
ATOM 1319 O O . ALA A 1 168 ? 12.460 7.379 12.286 1.00 97.50 168 ALA A O 1
ATOM 1320 N N . SER A 1 169 ? 10.844 7.123 13.818 1.00 98.25 169 SER A N 1
ATOM 1321 C CA . SER A 1 169 ? 10.250 5.947 13.166 1.00 98.25 169 SER A CA 1
ATOM 1322 C C . SER A 1 169 ? 9.700 6.279 11.783 1.00 98.25 169 SER A C 1
ATOM 1324 O O . SER A 1 169 ? 9.902 5.504 10.854 1.00 98.25 169 SER A O 1
ATOM 1326 N N . GLY A 1 170 ? 9.032 7.430 11.643 1.00 97.88 170 GLY A N 1
ATOM 1327 C CA . GLY A 1 170 ? 8.550 7.924 10.354 1.00 97.88 170 GLY A CA 1
ATOM 1328 C C . GLY A 1 170 ? 9.700 8.165 9.378 1.00 97.88 170 GLY A C 1
ATOM 1329 O O . GLY A 1 170 ? 9.671 7.640 8.268 1.00 97.88 170 GLY A O 1
ATOM 1330 N N . LEU A 1 171 ? 10.747 8.873 9.818 1.00 98.25 171 LEU A N 1
ATOM 1331 C CA . LEU A 1 171 ? 11.940 9.118 9.003 1.00 98.25 171 LEU A CA 1
ATOM 1332 C C . LEU A 1 171 ? 12.576 7.805 8.527 1.00 98.25 171 LEU A C 1
ATOM 1334 O O . LEU A 1 171 ? 12.804 7.647 7.331 1.00 98.25 171 LEU A O 1
ATOM 1338 N N . PHE A 1 172 ? 12.789 6.850 9.440 1.00 98.62 172 PHE A N 1
ATOM 1339 C CA . PHE A 1 172 ? 13.320 5.533 9.090 1.00 98.62 172 PHE A CA 1
ATOM 1340 C C . PHE A 1 172 ? 12.400 4.762 8.145 1.00 98.62 172 PHE A C 1
ATOM 1342 O O . PHE A 1 172 ? 12.900 4.100 7.245 1.00 98.62 172 PHE A O 1
ATOM 1349 N N . ALA A 1 173 ? 11.077 4.829 8.314 1.00 98.75 173 ALA A N 1
ATOM 1350 C CA . ALA A 1 173 ? 10.152 4.130 7.428 1.00 98.75 173 ALA A CA 1
ATOM 1351 C C . ALA A 1 173 ? 10.300 4.603 5.972 1.00 98.75 173 ALA A C 1
ATOM 1353 O O . ALA A 1 173 ? 10.504 3.782 5.079 1.00 98.75 173 ALA A O 1
ATOM 1354 N N . PHE A 1 174 ? 10.282 5.922 5.746 1.00 98.62 174 PHE A N 1
ATOM 1355 C CA . PHE A 1 174 ? 10.446 6.496 4.409 1.00 98.62 174 PHE A CA 1
ATOM 1356 C C . PHE A 1 174 ? 11.839 6.226 3.837 1.00 98.62 174 PHE A C 1
ATOM 1358 O O . PHE A 1 174 ? 11.960 5.799 2.688 1.00 98.62 174 PHE A O 1
ATOM 1365 N N . SER A 1 175 ? 12.893 6.400 4.635 1.00 98.62 175 SER A N 1
ATOM 1366 C CA . SER A 1 175 ? 14.266 6.236 4.160 1.00 98.62 175 SER A CA 1
ATOM 1367 C C . SER A 1 175 ? 14.644 4.767 3.896 1.00 98.62 175 SER A C 1
ATOM 1369 O O . SER A 1 175 ? 15.347 4.470 2.929 1.00 98.62 175 SER A O 1
ATOM 1371 N N . LEU A 1 176 ? 14.104 3.814 4.664 1.00 98.75 176 LEU A N 1
ATOM 1372 C CA . LEU A 1 176 ? 14.226 2.376 4.380 1.00 98.75 176 LEU A CA 1
ATOM 1373 C C . LEU A 1 176 ? 13.488 1.957 3.105 1.00 98.75 176 LEU A C 1
ATOM 1375 O O . LEU A 1 176 ? 13.897 1.006 2.451 1.00 98.75 176 LEU A O 1
ATOM 1379 N N . SER A 1 177 ? 12.428 2.669 2.731 1.00 98.62 177 SER A N 1
ATOM 1380 C CA . SER A 1 177 ? 11.718 2.441 1.468 1.00 98.62 177 SER A CA 1
ATOM 1381 C C . SER A 1 177 ? 12.275 3.251 0.286 1.00 98.62 177 SER A C 1
ATOM 1383 O O . SER A 1 177 ? 11.750 3.147 -0.822 1.00 98.62 177 SER A O 1
ATOM 1385 N N . ALA A 1 178 ? 13.341 4.041 0.482 1.00 98.44 178 ALA A N 1
ATOM 1386 C CA . ALA A 1 178 ? 13.862 4.979 -0.518 1.00 98.44 178 ALA A CA 1
ATOM 1387 C C . ALA A 1 178 ? 14.328 4.314 -1.822 1.00 98.44 178 ALA A C 1
ATOM 1389 O O . ALA A 1 178 ? 14.144 4.897 -2.887 1.00 98.44 178 ALA A O 1
ATOM 1390 N N . PHE A 1 179 ? 14.859 3.086 -1.774 1.00 97.69 179 PHE A N 1
ATOM 1391 C CA . PHE A 1 179 ? 15.209 2.322 -2.979 1.00 97.69 179 PHE A CA 1
ATOM 1392 C C . PHE A 1 179 ? 14.018 2.142 -3.935 1.00 97.69 179 PHE A C 1
ATOM 1394 O O . PHE A 1 179 ? 14.207 2.016 -5.142 1.00 97.69 179 PHE A O 1
ATOM 1401 N N . PHE A 1 180 ? 12.790 2.125 -3.413 1.00 97.81 180 PHE A N 1
ATOM 1402 C CA . PHE A 1 180 ? 11.557 2.073 -4.191 1.00 97.81 180 PHE A CA 1
ATOM 1403 C C . PHE A 1 180 ? 10.946 3.465 -4.379 1.00 97.81 180 PHE A C 1
ATOM 1405 O O . PHE A 1 180 ? 10.669 3.851 -5.511 1.00 97.81 180 PHE A O 1
ATOM 1412 N N . LEU A 1 181 ? 10.771 4.229 -3.297 1.00 97.94 181 LEU A N 1
ATOM 1413 C CA . LEU A 1 181 ? 10.079 5.517 -3.346 1.00 97.94 181 LEU A CA 1
ATOM 1414 C C . LEU A 1 181 ? 10.783 6.540 -4.234 1.00 97.94 181 LEU A C 1
ATOM 1416 O O . LEU A 1 181 ? 10.112 7.267 -4.957 1.00 97.94 181 LEU A O 1
ATOM 1420 N N . LEU A 1 182 ? 12.116 6.614 -4.190 1.00 97.75 182 LEU A N 1
ATOM 1421 C CA . LEU A 1 182 ? 12.847 7.634 -4.936 1.00 97.75 182 LEU A CA 1
ATOM 1422 C C . LEU A 1 182 ? 12.628 7.512 -6.452 1.00 97.75 182 LEU A C 1
ATOM 1424 O O . LEU A 1 182 ? 12.195 8.500 -7.049 1.00 97.75 182 LEU A O 1
ATOM 1428 N N . PRO A 1 183 ? 12.846 6.347 -7.097 1.00 97.00 183 PRO A N 1
ATOM 1429 C CA . PRO A 1 183 ? 12.514 6.217 -8.510 1.00 97.00 183 PRO A CA 1
ATOM 1430 C C . PRO A 1 183 ? 11.004 6.341 -8.773 1.00 97.00 183 PRO A C 1
ATOM 1432 O O . PRO A 1 183 ? 10.625 7.015 -9.725 1.00 97.00 183 PRO A O 1
ATOM 1435 N N . ALA A 1 184 ? 10.138 5.784 -7.915 1.00 96.00 184 ALA A N 1
ATOM 1436 C CA . ALA A 1 184 ? 8.683 5.854 -8.098 1.00 96.00 184 ALA A CA 1
ATOM 1437 C C . ALA A 1 184 ? 8.132 7.291 -8.109 1.00 96.00 184 ALA A C 1
ATOM 1439 O O . ALA A 1 184 ? 7.148 7.564 -8.792 1.00 96.00 184 ALA A O 1
ATOM 1440 N N . LEU A 1 185 ? 8.734 8.201 -7.337 1.00 94.88 185 LEU A N 1
ATOM 1441 C CA . LEU A 1 185 ? 8.310 9.601 -7.234 1.00 94.88 185 LEU A CA 1
ATOM 1442 C C . LEU A 1 185 ? 8.885 10.480 -8.345 1.00 94.88 185 LEU A C 1
ATOM 1444 O O . LEU A 1 185 ? 8.239 11.427 -8.772 1.00 94.88 185 LEU A O 1
ATOM 1448 N N . THR A 1 186 ? 10.099 10.185 -8.801 1.00 96.81 186 THR A N 1
ATOM 1449 C CA . THR A 1 186 ? 10.844 11.053 -9.730 1.00 96.81 186 THR A CA 1
ATOM 1450 C C . THR A 1 186 ? 10.691 10.660 -11.195 1.00 96.81 186 THR A C 1
ATOM 1452 O O . THR A 1 186 ? 11.040 11.450 -12.063 1.00 96.81 186 THR A O 1
ATOM 1455 N N . LEU A 1 187 ? 10.194 9.453 -11.481 1.00 96.12 187 LEU A N 1
ATOM 1456 C CA . LEU A 1 187 ? 10.002 8.948 -12.843 1.00 96.12 187 LEU A CA 1
ATOM 1457 C C . LEU A 1 187 ? 8.532 8.973 -13.290 1.00 96.12 187 LEU A C 1
ATOM 1459 O O . LEU A 1 187 ? 8.217 8.421 -14.338 1.00 96.12 187 LEU A O 1
ATOM 1463 N N . GLN A 1 188 ? 7.610 9.571 -12.523 1.00 92.75 188 GLN A N 1
ATOM 1464 C CA . GLN A 1 188 ? 6.176 9.544 -12.873 1.00 92.75 188 GLN A CA 1
ATOM 1465 C C . GLN A 1 188 ? 5.858 10.239 -14.197 1.00 92.75 188 GLN A C 1
ATOM 1467 O O . GLN A 1 188 ? 4.906 9.844 -14.868 1.00 92.75 188 GLN A O 1
ATOM 1472 N N . ASP A 1 189 ? 6.661 11.231 -14.576 1.00 92.81 189 ASP A N 1
ATOM 1473 C CA . ASP A 1 189 ? 6.513 11.950 -15.843 1.00 92.81 189 ASP A CA 1
ATOM 1474 C C . ASP A 1 189 ? 6.982 11.118 -17.047 1.00 92.81 189 ASP A C 1
ATOM 1476 O O . ASP A 1 189 ? 6.735 11.495 -18.185 1.00 92.81 189 ASP A O 1
ATOM 1480 N N . GLU A 1 190 ? 7.638 9.975 -16.813 1.00 94.50 190 GLU A N 1
ATOM 1481 C CA . GLU A 1 190 ? 8.123 9.053 -17.850 1.00 94.50 190 GLU A CA 1
ATOM 1482 C C . GLU A 1 190 ? 7.091 7.990 -18.240 1.00 94.50 190 GLU A C 1
ATOM 1484 O O . GLU A 1 190 ? 7.307 7.216 -19.173 1.00 94.50 190 GLU A O 1
ATOM 1489 N N . ILE A 1 191 ? 5.953 7.969 -17.549 1.00 93.00 191 ILE A N 1
ATOM 1490 C CA . ILE A 1 191 ? 4.820 7.092 -17.829 1.00 93.00 191 ILE A CA 1
ATOM 1491 C C . ILE A 1 191 ? 3.544 7.906 -18.019 1.00 93.00 191 ILE A C 1
ATOM 1493 O O . ILE A 1 191 ? 3.459 9.086 -17.683 1.00 93.00 191 ILE A O 1
ATOM 1497 N N . SER A 1 192 ? 2.504 7.241 -18.496 1.00 90.31 192 SER A N 1
ATOM 1498 C CA . SER A 1 192 ? 1.169 7.798 -18.683 1.00 90.31 192 SER A CA 1
ATOM 1499 C C . SER A 1 192 ? 0.403 7.912 -17.356 1.00 90.31 192 SER A C 1
ATOM 1501 O O . SER A 1 192 ? -0.735 7.454 -17.220 1.00 90.31 192 SER A O 1
ATOM 1503 N N . SER A 1 193 ? 1.024 8.538 -16.351 1.00 86.12 193 SER A N 1
ATOM 1504 C CA . SER A 1 193 ? 0.524 8.634 -14.974 1.00 86.12 193 SER A CA 1
ATOM 1505 C C . SER A 1 193 ? -0.816 9.368 -14.861 1.00 86.12 193 SER A C 1
ATOM 1507 O O . SER A 1 193 ? -1.572 9.121 -13.921 1.00 86.12 193 SER A O 1
ATOM 1509 N N . SER A 1 194 ? -1.179 10.204 -15.839 1.00 84.38 194 SER A N 1
ATOM 1510 C CA . SER A 1 194 ? -2.501 10.843 -15.939 1.00 84.38 194 SER A CA 1
ATOM 1511 C C . SER A 1 194 ? -3.654 9.828 -15.941 1.00 84.38 194 SER A C 1
ATOM 1513 O O . SER A 1 194 ? -4.734 10.107 -15.412 1.00 84.38 194 SER A O 1
ATOM 1515 N N . MET A 1 195 ? -3.420 8.609 -16.441 1.00 84.62 195 MET A N 1
ATOM 1516 C CA . MET A 1 195 ? -4.412 7.535 -16.437 1.00 84.62 195 MET A CA 1
ATOM 1517 C C . MET A 1 195 ? -4.779 7.037 -15.036 1.00 84.62 195 MET A C 1
ATOM 1519 O O . MET A 1 195 ? -5.900 6.550 -14.849 1.00 84.62 195 MET A O 1
ATOM 1523 N N . LEU A 1 196 ? -3.901 7.213 -14.045 1.00 85.94 196 LEU A N 1
ATOM 1524 C CA . LEU A 1 196 ? -4.185 6.876 -12.646 1.00 85.94 196 LEU A CA 1
ATOM 1525 C C . LEU A 1 196 ? -5.221 7.810 -12.011 1.00 85.94 196 LEU A C 1
ATOM 1527 O O . LEU A 1 196 ? -5.779 7.458 -10.973 1.00 85.94 196 LEU A O 1
ATOM 1531 N N . TRP A 1 197 ? -5.481 8.969 -12.629 1.00 86.75 197 TRP A N 1
ATOM 1532 C CA . TRP A 1 197 ? -6.239 10.083 -12.042 1.00 86.75 197 TRP A CA 1
ATOM 1533 C C . TRP A 1 197 ? -7.431 10.527 -12.897 1.00 86.75 197 TRP A C 1
ATOM 1535 O O . TRP A 1 197 ? -7.995 11.598 -12.686 1.00 86.75 197 TRP A O 1
ATOM 1545 N N . THR A 1 198 ? -7.847 9.708 -13.869 1.00 85.31 198 THR A N 1
ATOM 1546 C CA . THR A 1 198 ? -9.089 9.951 -14.628 1.00 85.31 198 THR A CA 1
ATOM 1547 C C . THR A 1 198 ? -10.296 10.050 -13.693 1.00 85.31 198 THR A C 1
ATOM 1549 O O . THR A 1 198 ? -10.255 9.512 -12.590 1.00 85.31 198 THR A O 1
ATOM 1552 N N . SER A 1 199 ? -11.418 10.610 -14.165 1.00 84.56 199 SER A N 1
ATOM 1553 C CA . SER A 1 199 ? -12.672 10.680 -13.391 1.00 84.56 199 SER A CA 1
ATOM 1554 C C . SER A 1 199 ? -13.022 9.361 -12.686 1.00 84.56 199 SER A C 1
ATOM 1556 O O . SER A 1 199 ? -13.430 9.390 -11.538 1.00 84.56 199 SER A O 1
ATOM 1558 N N . TYR A 1 200 ? -12.826 8.197 -13.317 1.00 83.88 200 TYR A N 1
ATOM 1559 C CA . TYR A 1 200 ? -13.111 6.898 -12.685 1.00 83.88 200 TYR A CA 1
ATOM 1560 C C . TYR A 1 200 ? -12.210 6.553 -11.499 1.00 83.88 200 TYR A C 1
ATOM 1562 O O . TYR A 1 200 ? -12.648 5.870 -10.585 1.00 83.88 200 TYR A O 1
ATOM 1570 N N . PHE A 1 201 ? -10.971 7.025 -11.487 1.00 86.81 201 PHE A N 1
ATOM 1571 C CA . PHE A 1 201 ? -10.006 6.759 -10.423 1.00 86.81 201 PHE A CA 1
ATOM 1572 C C . PHE A 1 201 ? -9.839 7.953 -9.483 1.00 86.81 201 PHE A C 1
ATOM 1574 O O . PHE A 1 201 ? -8.880 7.996 -8.724 1.00 86.81 201 PHE A O 1
ATOM 1581 N N . SER A 1 202 ? -10.742 8.934 -9.534 1.00 88.56 202 SER A N 1
ATOM 1582 C CA . SER A 1 202 ? -10.739 10.052 -8.596 1.00 88.56 202 SER A CA 1
ATOM 1583 C C . SER A 1 202 ? -11.672 9.750 -7.420 1.00 88.56 202 SER A C 1
ATOM 1585 O O . SER A 1 202 ? -12.866 9.517 -7.650 1.00 88.56 202 SER A O 1
ATOM 1587 N N . PRO A 1 203 ? -11.186 9.789 -6.165 1.00 89.81 203 PRO A N 1
ATOM 1588 C CA . PRO A 1 203 ? -11.981 9.402 -5.005 1.00 89.81 203 PRO A CA 1
ATOM 1589 C C . PRO A 1 203 ? -13.188 10.320 -4.767 1.00 89.81 203 PRO A C 1
ATOM 1591 O O . PRO A 1 203 ? -14.212 9.846 -4.283 1.00 89.81 203 PRO A O 1
ATOM 1594 N N . SER A 1 204 ? -13.135 11.591 -5.183 1.00 88.38 204 SER A N 1
ATOM 1595 C CA . SER A 1 204 ? -14.266 12.527 -5.064 1.00 88.38 204 SER A CA 1
ATOM 1596 C C . SER A 1 204 ? -15.474 12.138 -5.930 1.00 88.38 204 SER A C 1
ATOM 1598 O O . SER A 1 204 ? -16.609 12.510 -5.627 1.00 88.38 204 SER A O 1
ATOM 1600 N N . THR A 1 205 ? -15.260 11.327 -6.972 1.00 86.31 205 THR A N 1
ATOM 1601 C CA . THR A 1 205 ? -16.341 10.797 -7.824 1.00 86.31 205 THR A CA 1
ATOM 1602 C C . THR A 1 205 ? -17.008 9.549 -7.247 1.00 86.31 205 THR A C 1
ATOM 1604 O O . THR A 1 205 ? -18.103 9.175 -7.667 1.00 86.31 205 THR A O 1
ATOM 1607 N N . TRP A 1 206 ? -16.372 8.918 -6.259 1.00 85.75 206 TRP A N 1
ATOM 1608 C CA . TRP A 1 206 ? -16.915 7.807 -5.487 1.00 85.75 206 TRP A CA 1
ATOM 1609 C C . TRP A 1 206 ? -17.483 8.359 -4.187 1.00 85.75 206 TRP A C 1
ATOM 1611 O O . TRP A 1 206 ? -16.995 8.072 -3.099 1.00 85.75 206 TRP A O 1
ATOM 1621 N N . THR A 1 207 ? -18.501 9.207 -4.303 1.00 81.12 207 THR A N 1
ATOM 1622 C CA . THR A 1 207 ? -19.211 9.776 -3.155 1.00 81.12 207 THR A CA 1
ATOM 1623 C C . THR A 1 207 ? -20.703 9.547 -3.311 1.00 81.12 207 THR A C 1
ATOM 1625 O O . THR A 1 207 ? -21.209 9.461 -4.430 1.00 81.12 207 THR A O 1
ATOM 1628 N N . PHE A 1 208 ? -21.418 9.455 -2.187 1.00 74.38 208 PHE A N 1
ATOM 1629 C CA . PHE A 1 208 ? -22.866 9.213 -2.191 1.00 74.38 208 PHE A CA 1
ATOM 1630 C C . PHE A 1 208 ? -23.637 10.285 -2.986 1.00 74.38 208 PHE A C 1
ATOM 1632 O O . PHE A 1 208 ? -24.695 10.016 -3.548 1.00 74.38 208 PHE A O 1
ATOM 1639 N N . PHE A 1 209 ? -23.083 11.497 -3.047 1.00 76.50 209 PHE A N 1
ATOM 1640 C CA . PHE A 1 209 ? -23.695 12.671 -3.664 1.00 76.50 209 PHE A CA 1
ATOM 1641 C C . PHE A 1 209 ? -23.265 12.911 -5.122 1.00 76.50 209 PHE A C 1
ATOM 1643 O O . PHE A 1 209 ? -23.796 13.816 -5.763 1.00 76.50 209 PHE A O 1
ATOM 1650 N N . ALA A 1 210 ? -22.310 12.142 -5.660 1.00 74.44 210 ALA A N 1
ATOM 1651 C CA . ALA A 1 210 ? -21.816 12.344 -7.020 1.00 74.44 210 ALA A CA 1
ATOM 1652 C C . ALA A 1 210 ? -22.860 11.945 -8.080 1.00 74.44 210 ALA A C 1
ATOM 1654 O O . ALA A 1 210 ? -23.507 10.896 -7.990 1.00 74.44 210 ALA A O 1
ATOM 1655 N N . SER A 1 211 ? -22.991 12.755 -9.135 1.00 54.81 211 SER A N 1
ATOM 1656 C CA . SER A 1 211 ? -23.832 12.426 -10.289 1.00 54.81 211 SER A CA 1
ATOM 1657 C C . SER A 1 211 ? -23.271 11.197 -11.019 1.00 54.81 211 SER A C 1
ATOM 1659 O O . SER A 1 211 ? -22.112 11.158 -11.425 1.00 54.81 211 SER A O 1
ATOM 1661 N N . GLY A 1 212 ? -24.097 10.153 -11.149 1.00 59.06 212 GLY A N 1
ATOM 1662 C CA . GLY A 1 212 ? -23.678 8.842 -11.664 1.00 59.06 212 GLY A CA 1
ATOM 1663 C C . GLY A 1 212 ? -23.159 7.864 -10.603 1.00 59.06 212 GLY A C 1
ATOM 1664 O O . GLY A 1 212 ? -22.494 6.908 -10.996 1.00 59.06 212 GLY A O 1
ATOM 1665 N N . ASN A 1 213 ? -23.441 8.128 -9.312 1.00 54.31 213 ASN A N 1
ATOM 1666 C CA . ASN A 1 213 ? -23.091 7.350 -8.112 1.00 54.31 213 ASN A CA 1
ATOM 1667 C C . ASN A 1 213 ? -22.357 6.033 -8.410 1.00 54.31 213 ASN A C 1
ATOM 1669 O O . ASN A 1 213 ? -22.970 4.983 -8.610 1.00 54.31 213 ASN A O 1
ATOM 1673 N N . ARG A 1 214 ? -21.023 6.113 -8.444 1.00 58.75 214 ARG A N 1
ATOM 1674 C CA . ARG A 1 214 ? -20.165 4.947 -8.678 1.00 58.75 214 ARG A CA 1
ATOM 1675 C C . ARG A 1 214 ? -19.973 4.113 -7.419 1.00 58.75 214 ARG A C 1
ATOM 1677 O O . ARG A 1 214 ? -19.707 2.924 -7.539 1.00 58.75 214 ARG A O 1
ATOM 1684 N N . LEU A 1 215 ? -20.207 4.679 -6.228 1.00 61.81 215 LEU A N 1
ATOM 1685 C CA . LEU A 1 215 ? -20.419 3.917 -4.990 1.00 61.81 215 LEU A CA 1
ATOM 1686 C C . LEU A 1 215 ? -21.798 3.227 -5.039 1.00 61.81 215 LEU A C 1
ATOM 1688 O O . LEU A 1 215 ? -22.655 3.384 -4.176 1.00 61.81 215 LEU A O 1
ATOM 1692 N N . SER A 1 216 ? -22.025 2.446 -6.088 1.00 61.19 216 SER A N 1
ATOM 1693 C CA . SER A 1 216 ? -23.233 1.661 -6.297 1.00 61.19 216 SER A CA 1
ATOM 1694 C C . SER A 1 216 ? -23.148 0.291 -5.636 1.00 61.19 216 SER A C 1
ATOM 1696 O O . SER A 1 216 ? -24.058 -0.506 -5.831 1.00 61.19 216 SER A O 1
ATOM 1698 N N . ASP A 1 217 ? -22.059 -0.022 -4.925 1.00 83.75 217 ASP A N 1
ATOM 1699 C CA . ASP A 1 217 ? -21.942 -1.275 -4.186 1.00 83.75 217 ASP A CA 1
ATOM 1700 C C . ASP A 1 217 ? -22.545 -1.111 -2.777 1.00 83.75 217 ASP A C 1
ATOM 1702 O O . ASP A 1 217 ? -21.872 -0.601 -1.870 1.00 83.75 217 ASP A O 1
ATOM 1706 N N . PRO A 1 218 ? -23.808 -1.531 -2.552 1.00 89.31 218 PRO A N 1
ATOM 1707 C CA . PRO A 1 218 ? -24.450 -1.424 -1.246 1.00 89.31 218 PRO A CA 1
ATOM 1708 C C . PRO A 1 218 ? -23.693 -2.177 -0.144 1.00 89.31 218 PRO A C 1
ATOM 1710 O O . PRO A 1 218 ? -23.834 -1.827 1.030 1.00 89.31 218 PRO A O 1
ATOM 1713 N N . ALA A 1 219 ? -22.852 -3.162 -0.483 1.00 93.06 219 ALA A N 1
ATOM 1714 C CA . ALA A 1 219 ? -22.069 -3.901 0.500 1.00 93.06 219 ALA A CA 1
ATOM 1715 C C . ALA A 1 219 ? -21.060 -3.017 1.248 1.00 93.06 219 ALA A C 1
ATOM 1717 O O . ALA A 1 219 ? -20.814 -3.268 2.430 1.00 93.06 219 ALA A O 1
ATOM 1718 N N . VAL A 1 220 ? -20.537 -1.954 0.620 1.00 93.62 220 VAL A N 1
ATOM 1719 C CA . VAL A 1 220 ? -19.654 -0.972 1.279 1.00 93.62 220 VAL A CA 1
ATOM 1720 C C . VAL A 1 220 ? -20.401 -0.236 2.395 1.00 93.62 220 VAL A C 1
ATOM 1722 O O . VAL A 1 220 ? -19.873 -0.083 3.497 1.00 93.62 220 VAL A O 1
ATOM 1725 N N . TYR A 1 221 ? -21.649 0.171 2.145 1.00 94.19 221 TYR A N 1
ATOM 1726 C CA . TYR A 1 221 ? -22.482 0.868 3.129 1.00 94.19 221 TYR A CA 1
ATOM 1727 C C . TYR A 1 221 ? -22.935 -0.053 4.254 1.00 94.19 221 TYR A C 1
ATOM 1729 O O . TYR A 1 221 ? -22.830 0.303 5.428 1.00 94.19 221 TYR A O 1
ATOM 1737 N N . PHE A 1 222 ? -23.404 -1.254 3.909 1.00 96.62 222 PHE A N 1
ATOM 1738 C CA . PHE A 1 222 ? -23.765 -2.259 4.901 1.00 96.62 222 PHE A CA 1
ATOM 1739 C C . PHE A 1 222 ? -22.581 -2.586 5.814 1.00 96.62 222 PHE A C 1
ATOM 1741 O O . PHE A 1 222 ? -22.739 -2.616 7.035 1.00 96.62 222 PHE A O 1
ATOM 1748 N N . LEU A 1 223 ? -21.376 -2.717 5.257 1.00 97.44 223 LEU A N 1
ATOM 1749 C CA . LEU A 1 223 ? -20.191 -2.977 6.058 1.00 97.44 223 LEU A CA 1
ATOM 1750 C C . LEU A 1 223 ? -19.838 -1.777 6.939 1.00 97.44 223 LEU A C 1
ATOM 1752 O O . LEU A 1 223 ? -19.663 -1.940 8.144 1.00 97.44 223 LEU A O 1
ATOM 1756 N N . GLY A 1 224 ? -19.770 -0.572 6.366 1.00 97.25 224 GLY A N 1
ATOM 1757 C CA . GLY A 1 224 ? -19.427 0.647 7.098 1.00 97.25 224 GLY A CA 1
ATOM 1758 C C . GLY A 1 224 ? -20.368 0.900 8.277 1.00 97.25 224 GLY A C 1
ATOM 1759 O O . GLY A 1 224 ? -19.915 1.032 9.416 1.00 97.25 224 GLY A O 1
ATOM 1760 N N . PHE A 1 225 ? -21.684 0.889 8.043 1.00 97.56 225 PHE A N 1
ATOM 1761 C CA . PHE A 1 225 ? -22.673 1.054 9.112 1.00 97.56 225 PHE A CA 1
ATOM 1762 C C . PHE A 1 225 ? -22.690 -0.123 10.092 1.00 97.56 225 PHE A C 1
ATOM 1764 O O . PHE A 1 225 ? -22.829 0.092 11.298 1.00 97.56 225 PHE A O 1
ATOM 1771 N N . GLY A 1 226 ? -22.502 -1.355 9.611 1.00 97.38 226 GLY A N 1
ATOM 1772 C CA . GLY A 1 226 ? -22.406 -2.542 10.456 1.00 97.38 226 GLY A CA 1
ATOM 1773 C C . GLY A 1 226 ? -21.230 -2.473 11.433 1.00 97.38 226 GLY A C 1
ATOM 1774 O O . GLY A 1 226 ? -21.404 -2.723 12.626 1.00 97.38 226 GLY A O 1
ATOM 1775 N N . LEU A 1 227 ? -20.051 -2.054 10.966 1.00 97.44 227 LEU A N 1
ATOM 1776 C CA . LEU A 1 227 ? -18.848 -1.894 11.789 1.00 97.44 227 LEU A CA 1
ATOM 1777 C C . LEU A 1 227 ? -18.943 -0.694 12.744 1.00 97.44 227 LEU A C 1
ATOM 1779 O O . LEU A 1 227 ? -18.484 -0.783 13.888 1.00 97.44 227 LEU A O 1
ATOM 1783 N N . ILE A 1 228 ? -19.604 0.397 12.337 1.00 97.12 228 ILE A N 1
ATOM 1784 C CA . ILE A 1 228 ? -19.961 1.491 13.254 1.00 97.12 228 ILE A CA 1
ATOM 1785 C C . ILE A 1 228 ? -20.845 0.950 14.383 1.00 97.12 228 ILE A C 1
ATOM 1787 O O . ILE A 1 228 ? -20.499 1.111 15.552 1.00 97.12 228 ILE A O 1
ATOM 1791 N N . ALA A 1 229 ? -21.939 0.256 14.055 1.00 95.50 229 ALA A N 1
ATOM 1792 C CA . ALA A 1 229 ? -22.865 -0.297 15.044 1.00 95.50 229 ALA A CA 1
ATOM 1793 C C . ALA A 1 229 ? -22.186 -1.316 15.979 1.00 95.50 229 ALA A C 1
ATOM 1795 O O . ALA A 1 229 ? -22.449 -1.322 17.185 1.00 95.50 229 ALA A O 1
ATOM 1796 N N . LEU A 1 230 ? -21.275 -2.138 15.445 1.00 94.06 230 LEU A N 1
ATOM 1797 C CA . LEU A 1 230 ? -20.491 -3.106 16.214 1.00 94.06 230 LEU A CA 1
ATOM 1798 C C . LEU A 1 230 ? -19.559 -2.412 17.219 1.00 94.06 230 LEU A C 1
ATOM 1800 O O . LEU A 1 230 ? -19.550 -2.746 18.408 1.00 94.06 230 LEU A O 1
ATOM 1804 N N . SER A 1 231 ? -18.802 -1.414 16.754 1.00 94.81 231 SER A N 1
ATOM 1805 C CA . SER A 1 231 ? -17.830 -0.681 17.575 1.00 94.81 231 SER A CA 1
ATOM 1806 C C . SER A 1 231 ? -18.478 0.287 18.572 1.00 94.81 231 SER A C 1
ATOM 1808 O O . SER A 1 231 ? -17.842 0.652 19.565 1.00 94.81 231 SER A O 1
ATOM 1810 N N . TRP A 1 232 ? -19.739 0.684 18.348 1.00 93.44 232 TRP A N 1
ATOM 1811 C CA . TRP A 1 232 ? -20.437 1.708 19.135 1.00 93.44 232 TRP A CA 1
ATOM 1812 C C . TRP A 1 232 ? -20.497 1.380 20.628 1.00 93.44 232 TRP A C 1
ATOM 1814 O O . TRP A 1 232 ? -20.288 2.243 21.475 1.00 93.44 232 TRP A O 1
ATOM 1824 N N . SER A 1 233 ? -20.713 0.104 20.960 1.00 88.62 233 SER A N 1
ATOM 1825 C CA . SER A 1 233 ? -20.825 -0.361 22.351 1.00 88.62 233 SER A CA 1
ATOM 1826 C C . SER A 1 233 ? -19.557 -0.207 23.195 1.00 88.62 233 SER A C 1
ATOM 1828 O O . SER A 1 233 ? -19.638 -0.278 24.420 1.00 88.62 233 SER A O 1
ATOM 1830 N N . ALA A 1 234 ? -18.395 -0.049 22.556 1.00 91.25 234 ALA A N 1
ATOM 1831 C CA . ALA A 1 234 ? -17.117 0.045 23.248 1.00 91.25 234 ALA A CA 1
ATOM 1832 C C . ALA A 1 234 ? -16.819 1.464 23.755 1.00 91.25 234 ALA A C 1
ATOM 1834 O O . ALA A 1 234 ? -15.976 1.607 24.636 1.00 91.25 234 ALA A O 1
ATOM 1835 N N . TYR A 1 235 ? -17.474 2.495 23.195 1.00 90.25 235 TYR A N 1
ATOM 1836 C CA . TYR A 1 235 ? -17.252 3.915 23.519 1.00 90.25 235 TYR A CA 1
ATOM 1837 C C . TYR A 1 235 ? -15.765 4.274 23.680 1.00 90.25 235 TYR A C 1
ATOM 1839 O O . TYR A 1 235 ? -15.348 4.895 24.656 1.00 90.25 235 TYR A O 1
ATOM 1847 N N . SER A 1 236 ? -14.944 3.826 22.730 1.00 94.56 236 SER A N 1
ATOM 1848 C CA . SER A 1 236 ? -13.485 3.878 22.834 1.00 94.56 236 SER A CA 1
ATOM 1849 C C . SER A 1 236 ? -12.868 4.766 21.757 1.00 94.56 236 SER A C 1
ATOM 1851 O O . SER A 1 236 ? -13.513 5.111 20.766 1.00 94.56 236 SER A O 1
ATOM 1853 N N . PHE A 1 237 ? -11.575 5.067 21.896 1.00 96.75 237 PHE A N 1
ATOM 1854 C CA . PHE A 1 237 ? -10.783 5.681 20.823 1.00 96.75 237 PHE A CA 1
ATOM 1855 C C . PHE A 1 237 ? -10.954 4.944 19.480 1.00 96.75 237 PHE A C 1
ATOM 1857 O O . PHE A 1 237 ? -11.101 5.571 18.434 1.00 96.75 237 PHE A O 1
ATOM 1864 N N . TRP A 1 238 ? -11.009 3.612 19.510 1.00 97.81 238 TRP A N 1
ATOM 1865 C CA . TRP A 1 238 ? -11.193 2.791 18.315 1.00 97.81 238 TRP A CA 1
ATOM 1866 C C . TRP A 1 238 ? -12.573 2.960 17.679 1.00 97.81 238 TRP A C 1
ATOM 1868 O O . TRP A 1 238 ? -12.684 2.901 16.458 1.00 97.81 238 TRP A O 1
ATOM 1878 N N . THR A 1 239 ? -13.610 3.246 18.471 1.00 97.00 239 THR A N 1
ATOM 1879 C CA . THR A 1 239 ? -14.936 3.623 17.956 1.00 97.00 239 THR A CA 1
ATOM 1880 C C . THR A 1 239 ? -14.852 4.921 17.150 1.00 97.00 239 THR A C 1
ATOM 1882 O O . THR A 1 239 ? -15.410 4.999 16.061 1.00 97.00 239 THR A O 1
ATOM 1885 N N . VAL A 1 240 ? -14.098 5.917 17.630 1.00 97.88 240 VAL A N 1
ATOM 1886 C CA . VAL A 1 240 ? -13.913 7.196 16.919 1.00 97.88 240 VAL A CA 1
ATOM 1887 C C . VAL A 1 240 ? -13.191 6.987 15.587 1.00 97.88 240 VAL A C 1
ATOM 1889 O O . VAL A 1 240 ? -13.658 7.476 14.560 1.00 97.88 240 VAL A O 1
ATOM 1892 N N . VAL A 1 241 ? -12.098 6.214 15.587 1.00 98.44 241 VAL A N 1
ATOM 1893 C CA . VAL A 1 241 ? -11.370 5.857 14.355 1.00 98.44 241 VAL A CA 1
ATOM 1894 C C . VAL A 1 241 ? -12.285 5.117 13.377 1.00 98.44 241 VAL A C 1
ATOM 1896 O O . VAL A 1 241 ? -12.327 5.469 12.201 1.00 98.44 241 VAL A O 1
ATOM 1899 N N . THR A 1 242 ? -13.062 4.145 13.870 1.00 98.56 242 THR A N 1
ATOM 1900 C CA . THR A 1 242 ? -14.024 3.378 13.061 1.00 98.56 242 THR A CA 1
ATOM 1901 C C . THR A 1 242 ? -15.030 4.302 12.385 1.00 98.56 242 THR A C 1
ATOM 1903 O O . THR A 1 242 ? -15.204 4.223 11.175 1.00 98.56 242 THR A O 1
ATOM 1906 N N . VAL A 1 243 ? -15.666 5.202 13.141 1.00 98.31 243 VAL A N 1
ATOM 1907 C CA . VAL A 1 243 ? -16.677 6.129 12.614 1.00 98.31 243 VAL A CA 1
ATOM 1908 C C . VAL A 1 243 ? -16.069 7.070 11.579 1.00 98.31 243 VAL A C 1
ATOM 1910 O O . VAL A 1 243 ? -16.574 7.141 10.463 1.00 98.31 243 VAL A O 1
ATOM 1913 N N . GLY A 1 244 ? -14.969 7.751 11.910 1.00 98.00 244 GLY A N 1
ATOM 1914 C CA . GLY A 1 244 ? -14.336 8.705 10.996 1.00 98.00 244 GLY A CA 1
ATOM 1915 C C . GLY A 1 244 ? -13.895 8.055 9.682 1.00 98.00 244 GLY A C 1
ATOM 1916 O O . GLY A 1 244 ? -14.228 8.550 8.605 1.00 98.00 244 GLY A O 1
ATOM 1917 N N . ALA A 1 245 ? -13.210 6.910 9.762 1.00 98.25 245 ALA A N 1
ATOM 1918 C CA . ALA A 1 245 ? -12.755 6.182 8.582 1.00 98.25 245 ALA A CA 1
ATOM 1919 C C . ALA A 1 245 ? -13.918 5.569 7.784 1.00 98.25 245 ALA A C 1
ATOM 1921 O O . ALA A 1 245 ? -13.872 5.591 6.559 1.00 98.25 245 ALA A O 1
ATOM 1922 N N . ALA A 1 246 ? -14.979 5.072 8.431 1.00 97.81 246 ALA A N 1
ATOM 1923 C CA . ALA A 1 246 ? -16.131 4.490 7.739 1.00 97.81 246 ALA A CA 1
ATOM 192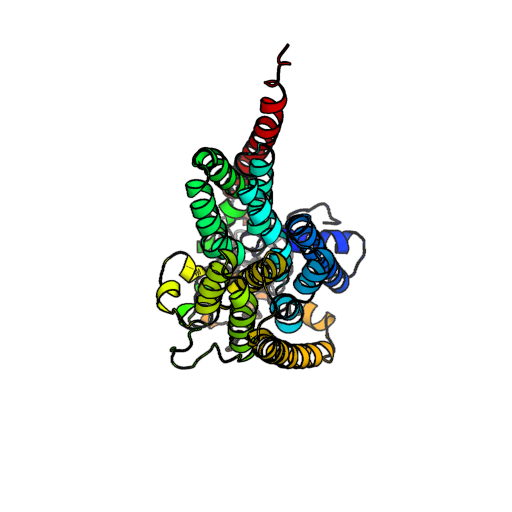4 C C . ALA A 1 246 ? -16.950 5.545 6.988 1.00 97.81 246 ALA A C 1
ATOM 1926 O O . ALA A 1 246 ? -17.338 5.316 5.845 1.00 97.81 246 ALA A O 1
ATOM 1927 N N . LEU A 1 247 ? -17.183 6.716 7.590 1.00 96.44 247 LEU A N 1
ATOM 1928 C CA . LEU A 1 247 ? -17.877 7.821 6.920 1.00 96.44 247 LEU A CA 1
ATOM 1929 C C . LEU A 1 247 ? -17.098 8.309 5.689 1.00 96.44 247 LEU A C 1
ATOM 1931 O O . LEU A 1 247 ? -17.693 8.559 4.639 1.00 96.44 247 LEU A O 1
ATOM 1935 N N . ALA A 1 248 ? -15.770 8.386 5.798 1.00 95.56 248 ALA A N 1
ATOM 1936 C CA . ALA A 1 248 ? -14.889 8.670 4.672 1.00 95.56 248 ALA A CA 1
ATOM 1937 C C . ALA A 1 248 ? -14.951 7.559 3.604 1.00 95.56 248 ALA A C 1
ATOM 1939 O O . ALA A 1 248 ? -15.152 7.863 2.428 1.00 95.56 248 ALA A O 1
ATOM 1940 N N . ALA A 1 249 ? -14.859 6.285 4.007 1.00 95.06 249 ALA A N 1
ATOM 1941 C CA . ALA A 1 249 ? -14.893 5.118 3.119 1.00 95.06 249 ALA A CA 1
ATOM 1942 C C . ALA A 1 249 ? -16.185 5.019 2.296 1.00 95.06 249 ALA A C 1
ATOM 1944 O O . ALA A 1 249 ? -16.148 4.678 1.117 1.00 95.06 249 ALA A O 1
ATOM 1945 N N . MET A 1 250 ? -17.319 5.344 2.920 1.00 93.50 250 MET A N 1
ATOM 1946 C CA . MET A 1 250 ? -18.648 5.374 2.298 1.00 93.50 250 MET A CA 1
ATOM 1947 C C . MET A 1 250 ? -18.893 6.636 1.453 1.00 93.50 250 MET A C 1
ATOM 1949 O O . MET A 1 250 ? -19.993 6.827 0.930 1.00 93.50 250 MET A O 1
ATOM 1953 N N . GLY A 1 251 ? -17.908 7.536 1.354 1.00 91.31 251 GLY A N 1
ATOM 1954 C CA . GLY A 1 251 ? -18.034 8.776 0.593 1.00 91.31 251 GLY A CA 1
ATOM 1955 C C . GLY A 1 251 ? -19.103 9.726 1.145 1.00 91.31 251 GLY A C 1
ATOM 1956 O O . GLY A 1 251 ? -19.686 10.493 0.380 1.00 91.31 251 GLY A O 1
ATOM 1957 N N . LEU A 1 252 ? -19.380 9.666 2.456 1.00 92.06 252 LEU A N 1
ATOM 1958 C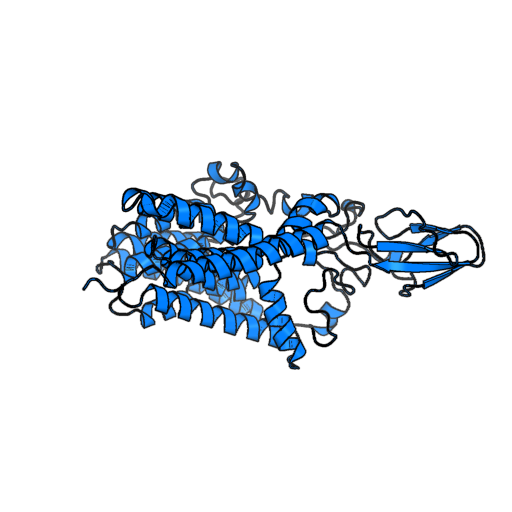 CA . LEU A 1 252 ? -20.345 10.537 3.145 1.00 92.06 252 LEU A CA 1
ATOM 1959 C C . LEU A 1 252 ? -19.727 11.868 3.591 1.00 92.06 252 LEU A C 1
ATOM 1961 O O . LEU A 1 252 ? -20.444 12.784 3.982 1.00 92.06 252 LEU A O 1
ATOM 1965 N N . VAL A 1 253 ? -18.400 11.983 3.513 1.00 91.81 253 VAL A N 1
ATOM 1966 C CA . VAL A 1 253 ? -17.641 13.206 3.805 1.00 91.81 253 VAL A CA 1
ATOM 1967 C C . VAL A 1 253 ? -16.842 13.594 2.551 1.00 91.81 253 VAL A C 1
ATOM 1969 O O . VAL A 1 253 ? -15.627 13.436 2.528 1.00 91.81 253 VAL A O 1
ATOM 1972 N N . PRO A 1 254 ? -17.504 14.024 1.461 1.00 87.19 254 PRO A N 1
ATOM 1973 C CA . PRO A 1 254 ? -16.895 14.092 0.130 1.00 87.19 254 PRO A CA 1
ATOM 1974 C C . PRO A 1 254 ? -15.719 15.072 0.022 1.00 87.19 254 PRO A C 1
ATOM 1976 O O . PRO A 1 254 ? -14.747 14.773 -0.665 1.00 87.19 254 PRO A O 1
ATOM 1979 N N . PHE A 1 255 ? -15.764 16.200 0.739 1.00 91.56 255 PHE A N 1
ATOM 1980 C CA . PHE A 1 255 ? -14.768 17.273 0.624 1.00 91.56 255 PHE A CA 1
ATOM 1981 C C . PHE A 1 255 ? -13.341 16.842 0.998 1.00 91.56 255 PHE A C 1
ATOM 1983 O O . PHE A 1 255 ? -12.378 17.433 0.522 1.00 91.56 255 PHE A O 1
ATOM 1990 N N . ILE A 1 256 ? -13.170 15.805 1.830 1.00 94.12 256 ILE A N 1
ATOM 1991 C CA . ILE A 1 256 ? -11.827 15.335 2.211 1.00 94.12 256 ILE A CA 1
ATOM 1992 C C . ILE A 1 256 ? -11.070 14.759 1.012 1.00 94.12 256 ILE A C 1
ATOM 1994 O O . ILE A 1 256 ? -9.845 14.789 0.991 1.00 94.12 256 ILE A O 1
ATOM 1998 N N . TRP A 1 257 ? -11.793 14.237 0.016 1.00 93.50 257 TRP A N 1
ATOM 1999 C CA . TRP A 1 257 ? -11.219 13.599 -1.168 1.00 93.50 257 TRP A CA 1
ATOM 2000 C C . TRP A 1 257 ? -10.696 14.604 -2.199 1.00 93.50 257 TRP A C 1
ATOM 2002 O O . TRP A 1 257 ? -10.114 14.198 -3.200 1.00 93.50 257 TRP A O 1
ATOM 2012 N N . GLU A 1 258 ? -10.872 15.900 -1.938 1.00 93.00 258 GLU A N 1
ATOM 2013 C CA . GLU A 1 258 ? -10.300 17.008 -2.710 1.00 93.00 258 GLU A CA 1
ATOM 2014 C C . GLU A 1 258 ? -9.011 17.558 -2.070 1.00 93.00 258 GLU A C 1
ATOM 2016 O O . GLU A 1 258 ? -8.339 18.407 -2.649 1.00 93.00 258 GLU A O 1
ATOM 2021 N N . ILE A 1 259 ? -8.639 17.065 -0.882 1.00 95.19 259 ILE A N 1
ATOM 2022 C CA . ILE A 1 259 ? -7.471 17.526 -0.126 1.00 95.19 259 ILE A CA 1
ATOM 2023 C C . ILE A 1 259 ? -6.266 16.641 -0.464 1.00 95.19 259 ILE A C 1
ATOM 2025 O O . ILE A 1 259 ? -6.337 15.420 -0.354 1.00 95.19 259 ILE A O 1
ATOM 2029 N N . GLU A 1 260 ? -5.127 17.229 -0.828 1.00 94.75 260 GLU A N 1
ATOM 2030 C CA . GLU A 1 260 ? -3.872 16.478 -0.981 1.00 94.75 260 GLU A CA 1
ATOM 2031 C C . GLU A 1 260 ? -3.368 15.964 0.390 1.00 94.75 260 GLU A C 1
ATOM 2033 O O . GLU A 1 260 ? -3.403 16.706 1.375 1.00 94.75 260 GLU A O 1
ATOM 2038 N N . PRO A 1 261 ? -2.875 14.715 0.503 1.00 94.75 261 PRO A N 1
ATOM 2039 C CA . PRO A 1 261 ? -2.672 13.743 -0.573 1.00 94.75 261 PRO A CA 1
ATOM 2040 C C . PRO A 1 261 ? -3.868 12.795 -0.815 1.00 94.75 261 PRO A C 1
ATOM 2042 O O . PRO A 1 261 ? -3.758 11.860 -1.602 1.00 94.75 261 PRO A O 1
ATOM 2045 N N . LEU A 1 262 ? -5.016 12.979 -0.149 1.00 95.62 262 LEU A N 1
ATOM 2046 C CA . LEU A 1 262 ? -6.172 12.067 -0.227 1.00 95.62 262 LEU A CA 1
ATOM 2047 C C . LEU A 1 262 ? -6.781 11.951 -1.630 1.00 95.62 262 LEU A C 1
ATOM 2049 O O . LEU A 1 262 ? -7.341 10.901 -1.951 1.00 95.62 262 LEU A O 1
ATOM 2053 N N . THR A 1 263 ? -6.600 12.955 -2.487 1.00 92.94 263 THR A N 1
ATOM 2054 C CA . THR A 1 263 ? -6.896 12.893 -3.933 1.00 92.94 263 THR A CA 1
ATOM 2055 C C . THR A 1 263 ? -6.246 11.675 -4.607 1.00 92.94 263 THR A C 1
ATOM 2057 O O . THR A 1 263 ? -6.788 11.119 -5.563 1.00 92.94 263 THR A O 1
ATOM 2060 N N . ARG A 1 264 ? -5.114 11.195 -4.071 1.00 92.00 264 ARG A N 1
ATOM 2061 C CA . ARG A 1 264 ? -4.335 10.065 -4.594 1.00 92.00 264 ARG A CA 1
ATOM 2062 C C . ARG A 1 264 ? -4.793 8.695 -4.088 1.00 92.00 264 ARG A C 1
ATOM 2064 O O . ARG A 1 264 ? -4.212 7.675 -4.455 1.00 92.00 264 ARG A O 1
ATOM 2071 N N . ALA A 1 265 ? -5.845 8.631 -3.269 1.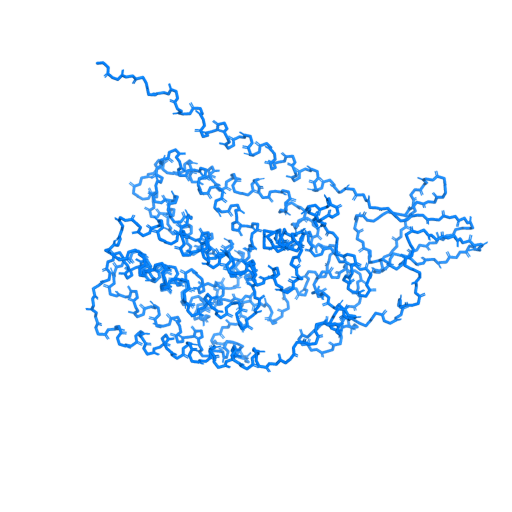00 92.38 265 ALA A N 1
ATOM 2072 C CA . ALA A 1 265 ? -6.353 7.371 -2.721 1.00 92.38 265 ALA A CA 1
ATOM 2073 C C . ALA A 1 265 ? -7.030 6.478 -3.773 1.00 92.38 265 ALA A C 1
ATOM 2075 O O . ALA A 1 265 ? -7.187 5.282 -3.534 1.00 92.38 265 ALA A O 1
ATOM 2076 N N . GLN A 1 266 ? -7.419 7.054 -4.915 1.00 91.00 266 GLN A N 1
ATOM 2077 C CA . GLN A 1 266 ? -8.279 6.532 -5.988 1.00 91.00 266 GLN A CA 1
ATOM 2078 C C . GLN A 1 266 ? -9.679 6.076 -5.563 1.00 91.00 266 GLN A C 1
ATOM 2080 O O . GLN A 1 266 ? -10.674 6.484 -6.155 1.00 91.00 266 GLN A O 1
ATOM 2085 N N . PHE A 1 267 ? -9.758 5.240 -4.532 1.00 92.19 267 PHE A N 1
ATOM 2086 C CA . PHE A 1 267 ? -10.963 4.561 -4.093 1.00 92.19 267 PHE A CA 1
ATOM 2087 C C . PHE A 1 267 ? -11.165 4.746 -2.581 1.00 92.19 267 PHE A C 1
ATOM 2089 O O . PHE A 1 267 ? -10.367 4.229 -1.794 1.00 92.19 267 PHE A O 1
ATOM 2096 N N . PRO A 1 268 ? -12.230 5.448 -2.151 1.00 93.94 268 PRO A N 1
ATOM 2097 C CA . PRO A 1 268 ? -12.518 5.701 -0.739 1.00 93.94 268 PRO A CA 1
ATOM 2098 C C . PRO A 1 268 ? -12.646 4.437 0.114 1.00 93.94 268 PRO A C 1
ATOM 2100 O O . PRO A 1 268 ? -12.150 4.402 1.241 1.00 93.94 268 PRO A O 1
ATOM 2103 N N . TRP A 1 269 ? -13.247 3.369 -0.424 1.00 93.62 269 TRP A N 1
ATOM 2104 C CA . TRP A 1 269 ? -13.485 2.124 0.318 1.00 93.62 269 TRP A CA 1
ATOM 2105 C C . TRP A 1 269 ? -12.209 1.395 0.743 1.00 93.62 269 TRP A C 1
ATOM 2107 O O . TRP A 1 269 ? -12.289 0.549 1.623 1.00 93.62 269 TRP A O 1
ATOM 2117 N N . ARG A 1 270 ? -11.026 1.764 0.229 1.00 95.62 270 ARG A N 1
ATOM 2118 C CA . ARG A 1 270 ? -9.737 1.263 0.744 1.00 95.62 270 ARG A CA 1
ATOM 2119 C C . ARG A 1 270 ? -9.553 1.520 2.241 1.00 95.62 270 ARG A C 1
ATOM 2121 O O . ARG A 1 270 ? -8.830 0.798 2.925 1.00 95.62 270 ARG A O 1
ATOM 2128 N N . LEU A 1 271 ? -10.246 2.527 2.780 1.00 97.38 271 LEU A N 1
ATOM 2129 C CA . LEU A 1 271 ? -10.306 2.783 4.217 1.00 97.38 271 LEU A CA 1
ATOM 2130 C C . LEU A 1 271 ? -10.954 1.649 5.019 1.00 97.38 271 LEU A C 1
ATOM 2132 O O . LEU A 1 271 ? -10.681 1.550 6.214 1.00 97.38 271 LEU A O 1
ATOM 2136 N N . LEU A 1 272 ? -11.755 0.773 4.403 1.00 97.75 272 LEU A N 1
ATOM 2137 C CA . LEU A 1 272 ? -12.407 -0.341 5.092 1.00 97.75 272 LEU A CA 1
ATOM 2138 C C . LEU A 1 272 ? -11.405 -1.288 5.768 1.00 97.75 272 LEU A C 1
ATOM 2140 O O . LEU A 1 272 ? -11.728 -1.825 6.821 1.00 97.75 272 LEU A O 1
ATOM 2144 N N . ALA A 1 273 ? -10.166 -1.399 5.273 1.00 98.25 273 ALA A N 1
ATOM 2145 C CA . ALA A 1 273 ? -9.103 -2.137 5.964 1.00 98.25 273 ALA A CA 1
ATOM 2146 C C . ALA A 1 273 ? -8.812 -1.576 7.372 1.00 98.25 273 ALA A C 1
ATOM 2148 O O . ALA A 1 273 ? -8.641 -2.317 8.344 1.00 98.25 273 ALA A O 1
ATOM 2149 N N . ILE A 1 274 ? -8.801 -0.244 7.500 1.00 98.81 274 ILE A N 1
ATOM 2150 C CA . ILE A 1 274 ? -8.621 0.460 8.777 1.00 98.81 274 ILE A CA 1
ATOM 2151 C C . ILE A 1 274 ? -9.898 0.367 9.617 1.00 98.81 274 ILE A C 1
ATOM 2153 O O . ILE A 1 274 ? -9.809 0.176 10.830 1.00 98.81 274 ILE A O 1
ATOM 2157 N N . VAL A 1 275 ? -11.075 0.469 8.988 1.00 98.75 275 VAL A N 1
ATOM 2158 C CA . VAL A 1 275 ? -12.375 0.351 9.670 1.00 98.75 275 VAL A CA 1
ATOM 2159 C C . VAL A 1 275 ? -12.529 -1.028 10.310 1.00 98.75 275 VAL A C 1
ATOM 2161 O O . VAL A 1 275 ? -12.887 -1.102 11.481 1.00 98.75 275 VAL A O 1
ATOM 2164 N N . GLU A 1 276 ? -12.218 -2.112 9.597 1.00 98.62 276 GLU A N 1
ATOM 2165 C CA . GLU A 1 276 ? -12.283 -3.478 10.129 1.00 98.62 276 GLU A CA 1
ATOM 2166 C C . GLU A 1 276 ? -11.309 -3.676 11.288 1.00 98.62 276 GLU A C 1
ATOM 2168 O O . GLU A 1 276 ? -11.709 -4.142 12.358 1.00 98.62 276 GLU A O 1
ATOM 2173 N N . PHE A 1 277 ? -10.053 -3.247 11.123 1.00 98.81 277 PHE A N 1
ATOM 2174 C CA . PHE A 1 277 ? -9.059 -3.298 12.195 1.00 98.81 277 PHE A CA 1
ATOM 2175 C C . PHE A 1 277 ? -9.526 -2.542 13.453 1.00 98.81 277 PHE A C 1
ATOM 2177 O O . PHE A 1 277 ? -9.469 -3.076 14.568 1.00 98.81 277 PHE A O 1
ATOM 2184 N N . ALA A 1 278 ? -10.004 -1.306 13.287 1.00 98.69 278 ALA A N 1
ATOM 2185 C CA . ALA A 1 278 ? -10.435 -0.457 14.390 1.00 98.69 278 ALA A CA 1
ATOM 2186 C C . ALA A 1 278 ? -11.711 -0.991 15.057 1.00 98.69 278 ALA A C 1
ATOM 2188 O O . ALA A 1 278 ? -11.759 -1.084 16.284 1.00 98.69 278 ALA A O 1
ATOM 2189 N N . ALA A 1 279 ? -12.710 -1.414 14.280 1.00 98.12 279 ALA A N 1
ATOM 2190 C CA . ALA A 1 279 ? -13.973 -1.921 14.804 1.00 98.12 279 ALA A CA 1
ATOM 2191 C C . ALA A 1 279 ? -13.774 -3.212 15.598 1.00 98.12 279 ALA A C 1
ATOM 2193 O O . ALA A 1 279 ? -14.286 -3.325 16.714 1.00 98.12 279 ALA A O 1
ATOM 2194 N N . ILE A 1 280 ? -12.978 -4.148 15.061 1.00 97.81 280 ILE A N 1
ATOM 2195 C CA . ILE A 1 280 ? -12.623 -5.402 15.736 1.00 97.81 280 ILE A CA 1
ATOM 2196 C C . ILE A 1 280 ? -11.805 -5.114 17.002 1.00 97.81 280 ILE A C 1
ATOM 2198 O O . ILE A 1 280 ? -12.038 -5.725 18.043 1.00 97.81 280 ILE A O 1
ATOM 2202 N N . THR A 1 281 ? -10.892 -4.141 16.975 1.00 98.25 281 THR A N 1
ATOM 2203 C CA . THR A 1 281 ? -10.152 -3.743 18.182 1.00 98.25 281 THR A CA 1
ATOM 2204 C C . THR A 1 281 ? -11.072 -3.130 19.246 1.00 98.25 281 THR A C 1
ATOM 2206 O O . THR A 1 281 ? -10.942 -3.457 20.428 1.00 98.25 281 THR A O 1
ATOM 2209 N N . ALA A 1 282 ? -12.019 -2.272 18.855 1.00 96.81 282 ALA A N 1
ATOM 2210 C CA . ALA A 1 282 ? -12.969 -1.636 19.768 1.00 96.81 282 ALA A CA 1
ATOM 2211 C C . ALA A 1 282 ? -13.779 -2.685 20.545 1.00 96.81 282 ALA A C 1
ATOM 2213 O O . ALA A 1 282 ? -13.793 -2.696 21.777 1.00 96.81 282 ALA A O 1
ATOM 2214 N N . ILE A 1 283 ? -14.403 -3.615 19.819 1.00 95.19 283 ILE A N 1
ATOM 2215 C CA . ILE A 1 283 ? -15.204 -4.686 20.413 1.00 95.19 283 ILE A CA 1
ATOM 2216 C C . ILE A 1 283 ? -14.345 -5.641 21.253 1.00 95.19 283 ILE A C 1
ATOM 2218 O O . ILE A 1 283 ? -14.730 -5.976 22.372 1.00 95.19 283 ILE A O 1
ATOM 2222 N N . ALA A 1 284 ? -13.151 -6.010 20.775 1.00 95.44 284 ALA A N 1
ATOM 2223 C CA . ALA A 1 284 ? -12.284 -6.976 21.443 1.00 95.44 284 ALA A CA 1
ATOM 2224 C C . ALA A 1 284 ? -11.745 -6.497 22.795 1.00 95.44 284 ALA A C 1
ATOM 2226 O O . ALA A 1 284 ? -11.483 -7.329 23.668 1.00 95.44 284 ALA A O 1
ATOM 2227 N N . THR A 1 285 ? -11.545 -5.186 22.951 1.00 94.06 285 THR A N 1
ATOM 2228 C CA . THR A 1 285 ? -10.907 -4.581 24.131 1.00 94.06 285 THR A CA 1
ATOM 2229 C C . THR A 1 285 ? -11.882 -3.959 25.127 1.00 94.06 285 THR A C 1
ATOM 2231 O O . THR A 1 285 ? -11.499 -3.718 26.270 1.00 94.06 285 THR A O 1
ATOM 2234 N N . GLY A 1 286 ? -13.134 -3.704 24.740 1.00 83.12 286 GLY A N 1
ATOM 2235 C CA . GLY A 1 286 ? -14.071 -3.011 25.630 1.00 83.12 286 GLY A CA 1
ATOM 2236 C C . GLY A 1 286 ? -15.544 -3.069 25.245 1.00 83.12 286 GLY A C 1
ATOM 2237 O O . GLY A 1 286 ? -16.358 -2.424 25.903 1.00 83.12 286 GLY A O 1
ATOM 2238 N N . GLY A 1 287 ? -15.921 -3.816 24.205 1.00 75.25 287 GLY A N 1
ATOM 2239 C CA . GLY A 1 287 ? -17.317 -3.886 23.796 1.00 75.25 287 GLY A CA 1
ATOM 2240 C C . GLY A 1 287 ? -18.170 -4.687 24.781 1.00 75.25 287 GLY A C 1
ATOM 2241 O O . GLY A 1 287 ? -17.861 -5.827 25.126 1.00 75.25 287 GLY A O 1
ATOM 2242 N N . LYS A 1 288 ? -19.272 -4.082 25.231 1.00 77.25 288 LYS A N 1
ATOM 2243 C CA . LYS A 1 288 ? -20.317 -4.759 26.009 1.00 77.25 288 LYS A CA 1
ATOM 2244 C C . LYS A 1 288 ? -21.467 -5.139 25.090 1.00 77.25 288 LYS A C 1
ATOM 2246 O O . LYS A 1 288 ? -21.925 -4.300 24.315 1.00 77.25 288 LYS A O 1
ATOM 2251 N N . ARG A 1 289 ? -21.985 -6.366 25.222 1.00 73.88 289 ARG A N 1
ATOM 2252 C CA . ARG A 1 289 ? -23.117 -6.842 24.412 1.00 73.88 289 ARG A CA 1
ATOM 2253 C C . ARG A 1 289 ? -24.270 -5.837 24.451 1.00 73.88 289 ARG A C 1
ATOM 2255 O O . ARG A 1 289 ? -24.795 -5.542 25.520 1.00 73.88 289 ARG A O 1
ATOM 2262 N N . SER A 1 290 ? -24.656 -5.321 23.285 1.00 77.06 290 SER A N 1
ATOM 2263 C CA . SER A 1 290 ? -25.718 -4.321 23.144 1.00 77.06 290 SER A CA 1
ATOM 2264 C C . SER A 1 290 ? -26.743 -4.749 22.091 1.00 77.06 290 SER A C 1
ATOM 2266 O O . SER A 1 290 ? -26.476 -5.618 21.258 1.00 77.06 290 SER A O 1
ATOM 2268 N N . ARG A 1 291 ? -27.926 -4.117 22.097 1.00 74.81 291 ARG A N 1
ATOM 2269 C CA . ARG A 1 291 ? -28.957 -4.334 21.060 1.00 74.81 291 ARG A CA 1
ATOM 2270 C C . ARG A 1 291 ? -28.451 -4.001 19.649 1.00 74.81 291 ARG A C 1
ATOM 2272 O O . ARG A 1 291 ? -28.913 -4.604 18.687 1.00 74.81 291 ARG A O 1
ATOM 2279 N N . GLY A 1 292 ? -27.455 -3.118 19.535 1.00 82.69 292 GLY A N 1
ATOM 2280 C CA . GLY A 1 292 ? -26.813 -2.771 18.265 1.00 82.69 292 GLY A CA 1
ATOM 2281 C C . GLY A 1 292 ? -26.101 -3.945 17.589 1.00 82.69 292 GLY A C 1
ATOM 2282 O O . GLY A 1 292 ? -25.889 -3.897 16.384 1.00 82.69 292 GLY A O 1
ATOM 2283 N N . TYR A 1 293 ? -25.789 -5.029 18.312 1.00 87.88 293 TYR A N 1
ATOM 2284 C CA . TYR A 1 293 ? -25.092 -6.182 17.726 1.00 87.88 293 TYR A CA 1
ATOM 2285 C C . TYR A 1 293 ? -25.969 -6.946 16.747 1.00 87.88 293 TYR A C 1
ATOM 2287 O O . TYR A 1 293 ? -25.463 -7.419 15.739 1.00 87.88 293 TYR A O 1
ATOM 2295 N N . GLY A 1 294 ? -27.276 -7.046 17.010 1.00 90.88 294 GLY A N 1
ATOM 2296 C CA . GLY A 1 294 ? -28.200 -7.670 16.061 1.00 90.88 294 GLY A CA 1
ATOM 2297 C C . GLY A 1 294 ? -28.207 -6.918 14.732 1.00 90.88 294 GLY A C 1
ATOM 2298 O O . GLY A 1 294 ? -28.040 -7.524 13.680 1.00 90.88 294 GLY A O 1
ATOM 2299 N N . VAL A 1 295 ? -28.294 -5.585 14.795 1.00 92.88 295 VAL A N 1
ATOM 2300 C CA . VAL A 1 295 ? -28.229 -4.712 13.613 1.00 92.88 295 VAL A CA 1
ATOM 2301 C C . VAL A 1 295 ? -26.880 -4.848 12.906 1.00 92.88 295 VAL A C 1
ATOM 2303 O O . VAL A 1 295 ? -26.845 -5.058 11.698 1.00 92.88 295 VAL A O 1
ATOM 2306 N N . ALA A 1 296 ? -25.774 -4.798 13.654 1.00 94.88 296 ALA A N 1
ATOM 2307 C CA . ALA A 1 296 ? -24.433 -4.960 13.104 1.00 94.88 296 ALA A CA 1
ATOM 2308 C C . ALA A 1 296 ? -24.268 -6.295 12.365 1.00 94.88 296 ALA A C 1
ATOM 2310 O O . ALA A 1 296 ? -23.780 -6.311 11.240 1.00 94.88 296 ALA A O 1
ATOM 2311 N N . LEU A 1 297 ? -24.715 -7.402 12.968 1.00 94.56 297 LEU A N 1
ATOM 2312 C CA . LEU A 1 297 ? -24.638 -8.733 12.367 1.00 94.56 297 LEU A CA 1
ATOM 2313 C C . LEU A 1 297 ? -25.457 -8.826 11.081 1.00 94.56 297 LEU A C 1
ATOM 2315 O O . LEU A 1 297 ? -24.960 -9.382 10.107 1.00 94.56 297 LEU A O 1
ATOM 2319 N N . VAL A 1 298 ? -26.671 -8.268 11.053 1.00 97.00 298 VAL A N 1
ATOM 2320 C CA . VAL A 1 298 ? -27.505 -8.244 9.840 1.00 97.00 298 VAL A CA 1
ATOM 2321 C C . VAL A 1 298 ? -26.801 -7.477 8.724 1.00 97.00 298 VAL A C 1
ATOM 2323 O O . VAL A 1 298 ? -26.626 -8.019 7.637 1.00 97.00 298 VAL A O 1
ATOM 2326 N N . LEU A 1 299 ? -26.332 -6.258 9.003 1.00 97.56 299 LEU A N 1
ATOM 2327 C CA . LEU A 1 299 ? -25.665 -5.419 8.005 1.00 97.56 299 LEU A CA 1
ATOM 2328 C C . LEU A 1 299 ? -24.376 -6.075 7.481 1.00 97.56 299 LEU A C 1
ATOM 2330 O O . LEU A 1 299 ? -24.201 -6.221 6.276 1.00 97.56 299 LEU A O 1
ATOM 2334 N N . ILE A 1 300 ? -23.513 -6.570 8.371 1.00 97.62 300 ILE A N 1
ATOM 2335 C CA . ILE A 1 300 ? -22.282 -7.278 7.986 1.00 97.62 300 ILE A CA 1
ATOM 2336 C C . ILE A 1 300 ? -22.603 -8.535 7.156 1.00 97.62 300 ILE A C 1
ATOM 2338 O O . ILE A 1 300 ? -21.916 -8.821 6.174 1.00 97.62 300 ILE A O 1
ATOM 2342 N N . SER A 1 301 ? -23.669 -9.266 7.502 1.00 97.31 301 SER A N 1
ATOM 2343 C CA . SER A 1 301 ? -24.110 -10.447 6.745 1.00 97.31 301 SER A CA 1
ATOM 2344 C C . SER A 1 301 ? -24.593 -10.090 5.339 1.00 97.31 301 SER A C 1
ATOM 2346 O O . SER A 1 301 ? -24.337 -10.847 4.406 1.00 97.31 301 SER A O 1
ATOM 2348 N N . CYS A 1 302 ? -25.239 -8.935 5.150 1.00 97.25 302 CYS A N 1
ATOM 2349 C CA . CYS A 1 302 ? -25.600 -8.449 3.817 1.00 97.25 302 CYS A CA 1
ATOM 2350 C C . CYS A 1 302 ? -24.357 -8.218 2.945 1.00 97.25 302 CYS A C 1
ATOM 2352 O O . CYS A 1 302 ? -24.352 -8.636 1.787 1.00 97.25 302 CYS A O 1
ATOM 2354 N N . SER A 1 303 ? -23.287 -7.633 3.496 1.00 96.44 303 SER A N 1
ATOM 2355 C CA . SER A 1 303 ? -22.016 -7.480 2.773 1.00 96.44 303 SER A CA 1
ATOM 2356 C C . SER A 1 303 ? -21.405 -8.830 2.394 1.00 96.44 303 SER A C 1
ATOM 2358 O O . SER A 1 303 ? -21.025 -9.020 1.239 1.00 96.44 303 SER A O 1
ATOM 2360 N N . TYR A 1 304 ? -21.377 -9.795 3.324 1.00 96.25 304 TYR A N 1
ATOM 2361 C CA . TYR A 1 304 ? -20.927 -11.160 3.022 1.00 96.25 304 TYR A CA 1
ATOM 2362 C C . TYR A 1 304 ? -21.751 -11.819 1.919 1.00 96.25 304 TYR A C 1
ATOM 2364 O O . TYR A 1 304 ? -21.180 -12.474 1.055 1.00 96.25 304 TYR A O 1
ATOM 2372 N N . LEU A 1 305 ? -23.076 -11.667 1.935 1.00 96.56 305 LEU A N 1
ATOM 2373 C CA . LEU A 1 305 ? -23.943 -12.258 0.918 1.00 96.56 305 LEU A CA 1
ATOM 2374 C C . LEU A 1 305 ? -23.647 -11.676 -0.467 1.00 96.56 305 LEU A C 1
ATOM 2376 O O . LEU A 1 305 ? -23.428 -12.434 -1.408 1.00 96.56 305 LEU A O 1
ATOM 2380 N N . ILE A 1 306 ? -23.579 -10.348 -0.593 1.00 95.06 306 ILE A N 1
ATOM 2381 C CA . ILE A 1 306 ? -23.339 -9.676 -1.880 1.00 95.06 306 ILE A CA 1
ATOM 2382 C C . ILE A 1 306 ? -21.971 -10.067 -2.454 1.00 95.06 306 ILE A C 1
ATOM 2384 O O . ILE A 1 306 ? -21.864 -10.521 -3.600 1.00 95.06 306 ILE A O 1
ATOM 2388 N N . TRP A 1 307 ? -20.911 -9.934 -1.657 1.00 95.44 307 TRP A N 1
ATOM 2389 C CA . TRP A 1 307 ? -19.558 -10.243 -2.116 1.00 95.44 307 TRP A CA 1
ATOM 2390 C C . TRP A 1 307 ? -19.297 -11.741 -2.231 1.00 95.44 307 TRP A C 1
ATOM 2392 O O . TRP A 1 307 ? -18.560 -12.155 -3.123 1.00 95.44 307 TRP A O 1
ATOM 2402 N N . GLY A 1 308 ? -19.936 -12.568 -1.405 1.00 95.06 308 GLY A N 1
ATOM 2403 C CA . GLY A 1 308 ? -19.872 -14.025 -1.489 1.00 95.06 308 GLY A CA 1
ATOM 2404 C C . GLY A 1 308 ? -20.493 -14.554 -2.779 1.00 95.06 308 GLY A C 1
ATOM 2405 O O . GLY A 1 308 ? -19.866 -15.351 -3.474 1.00 95.06 308 GLY A O 1
ATOM 2406 N N . VAL A 1 309 ? -21.671 -14.047 -3.163 1.00 94.81 309 VAL A N 1
ATOM 2407 C CA . VAL A 1 309 ? -22.298 -14.372 -4.457 1.00 94.81 309 VAL A CA 1
ATOM 2408 C C . VAL A 1 309 ? -21.411 -13.920 -5.618 1.00 94.81 309 VAL A C 1
ATOM 2410 O O . VAL A 1 309 ? -21.184 -14.684 -6.557 1.00 94.81 309 VAL A O 1
ATOM 2413 N N . THR A 1 310 ? -20.850 -12.710 -5.538 1.00 93.38 310 THR A N 1
ATOM 2414 C CA . THR A 1 310 ? -19.939 -12.186 -6.569 1.00 93.38 310 THR A CA 1
ATOM 2415 C C . THR A 1 310 ? -18.700 -13.073 -6.721 1.00 93.38 310 THR A C 1
ATOM 2417 O O . THR A 1 310 ? -18.370 -13.483 -7.837 1.00 93.38 310 THR A O 1
ATOM 2420 N N . SER A 1 311 ? -18.078 -13.436 -5.595 1.00 93.62 311 SER A N 1
ATOM 2421 C CA . SER A 1 311 ? -16.908 -14.317 -5.528 1.00 93.62 311 SER A CA 1
ATOM 2422 C C . SER A 1 311 ? -17.213 -15.698 -6.108 1.00 93.62 311 SER A C 1
ATOM 2424 O O . SER A 1 311 ? -16.458 -16.193 -6.939 1.00 93.62 311 SER A O 1
ATOM 2426 N N . ALA A 1 312 ? -18.352 -16.302 -5.752 1.00 93.56 312 ALA A N 1
ATOM 2427 C CA . ALA A 1 312 ? -18.781 -17.583 -6.312 1.00 93.56 312 ALA A CA 1
ATOM 2428 C C . ALA A 1 312 ? -18.980 -17.508 -7.838 1.00 93.56 312 ALA A C 1
ATOM 2430 O O . ALA A 1 312 ? -18.603 -18.430 -8.566 1.00 93.56 312 ALA A O 1
ATOM 2431 N N . SER A 1 313 ? -19.507 -16.389 -8.350 1.00 92.75 313 SER A N 1
ATOM 2432 C CA . SER A 1 313 ? -19.642 -16.177 -9.798 1.00 92.75 313 SER A CA 1
ATOM 2433 C C . SER A 1 313 ? -18.290 -16.046 -10.512 1.00 92.75 313 SER A C 1
ATOM 2435 O O . SER A 1 313 ? -18.181 -16.383 -11.687 1.00 92.75 313 SER A O 1
ATOM 2437 N N . TYR A 1 314 ? -17.255 -15.542 -9.835 1.00 89.69 314 TYR A N 1
ATOM 2438 C CA . TYR A 1 314 ? -15.911 -15.435 -10.405 1.00 89.69 314 TYR A CA 1
ATOM 2439 C C . TYR A 1 314 ? -15.169 -16.764 -10.353 1.00 89.69 314 TYR A C 1
ATOM 2441 O O . TYR A 1 314 ? -14.588 -17.165 -11.357 1.00 89.69 314 TYR A O 1
ATOM 2449 N N . LEU A 1 315 ? -15.257 -17.481 -9.233 1.00 87.88 315 LEU A N 1
ATOM 2450 C CA . LEU A 1 315 ? -14.615 -18.785 -9.051 1.00 87.88 315 LEU A CA 1
ATOM 2451 C C . LEU A 1 315 ? -15.212 -19.887 -9.940 1.00 87.88 315 LEU A C 1
ATOM 2453 O O . LEU A 1 315 ? -14.540 -20.874 -10.214 1.00 87.88 315 LEU A O 1
ATOM 2457 N N . SER A 1 316 ? -16.453 -19.726 -10.406 1.00 88.38 316 SER A N 1
ATOM 2458 C CA . SER A 1 316 ? -17.096 -20.661 -11.343 1.00 88.38 316 SER A CA 1
ATOM 2459 C C . SER A 1 316 ? -16.718 -20.434 -12.811 1.00 88.38 316 SER A C 1
ATOM 2461 O O . SER A 1 316 ? -17.072 -21.251 -13.661 1.00 88.38 316 SER A O 1
ATOM 2463 N N . LYS A 1 317 ? -16.002 -19.351 -13.138 1.00 85.44 317 LYS A N 1
ATOM 2464 C CA . LYS A 1 317 ? -15.546 -19.086 -14.507 1.00 85.44 317 LYS A CA 1
ATOM 2465 C C . LYS A 1 317 ? -14.249 -19.835 -14.781 1.00 85.44 317 LYS A C 1
ATOM 2467 O O . LYS A 1 317 ? -13.287 -19.727 -14.027 1.00 85.44 317 LYS A O 1
ATOM 2472 N N . GLU A 1 318 ? -14.204 -20.540 -15.906 1.00 79.44 318 GLU A N 1
ATOM 2473 C CA . GLU A 1 318 ? -12.985 -21.202 -16.361 1.00 79.44 318 GLU A CA 1
ATOM 2474 C C . GLU A 1 318 ? -11.916 -20.160 -16.733 1.00 79.44 318 GLU A C 1
ATOM 2476 O O . GLU A 1 318 ? -12.113 -19.304 -17.604 1.00 79.44 318 GLU A O 1
ATOM 2481 N N . LEU A 1 319 ? -10.773 -20.218 -16.050 1.00 75.88 319 LEU A N 1
ATOM 2482 C CA . LEU A 1 319 ? -9.633 -19.346 -16.313 1.00 75.88 319 LEU A CA 1
ATOM 2483 C C . LEU A 1 319 ? -8.823 -19.902 -17.487 1.00 75.88 319 LEU A C 1
ATOM 2485 O O . LEU A 1 319 ? -8.033 -20.827 -17.329 1.00 75.88 319 LEU A O 1
ATOM 2489 N N . GLN A 1 320 ? -8.966 -19.296 -18.665 1.00 73.81 320 GLN A N 1
ATOM 2490 C CA . GLN A 1 320 ? -8.145 -19.616 -19.841 1.00 73.81 320 GLN A CA 1
ATOM 2491 C C . GLN A 1 320 ? -6.755 -18.966 -19.742 1.00 73.81 320 GLN A C 1
ATOM 2493 O O . GLN A 1 320 ? -6.414 -18.103 -20.553 1.00 73.81 320 GLN A O 1
ATOM 2498 N N . TYR A 1 321 ? -5.977 -19.345 -18.724 1.00 70.44 321 TYR A N 1
ATOM 2499 C CA . TYR A 1 321 ? -4.698 -18.713 -18.379 1.00 70.44 321 TYR A CA 1
ATOM 2500 C C . TYR A 1 321 ? -3.746 -18.628 -19.583 1.00 70.44 321 TYR A C 1
ATOM 2502 O O . TYR A 1 321 ? -3.226 -17.553 -19.873 1.00 70.44 321 TYR A O 1
ATOM 2510 N N . ASP A 1 322 ? -3.640 -19.698 -20.375 1.00 68.69 322 ASP A N 1
ATOM 2511 C CA . ASP A 1 322 ? -2.773 -19.756 -21.562 1.00 68.69 322 ASP A CA 1
ATOM 2512 C C . ASP A 1 322 ? -3.111 -18.690 -22.617 1.00 68.69 322 ASP A C 1
ATOM 2514 O O . ASP A 1 322 ? -2.224 -18.105 -23.237 1.00 68.69 322 ASP A O 1
ATOM 2518 N N . ARG A 1 323 ? -4.400 -18.365 -22.799 1.00 66.06 323 ARG A N 1
ATOM 2519 C CA . ARG A 1 323 ? -4.814 -17.310 -23.741 1.00 66.06 323 ARG A CA 1
ATOM 2520 C C . ARG A 1 323 ? -4.513 -15.916 -23.202 1.00 66.06 323 ARG A C 1
ATOM 2522 O O . ARG A 1 323 ? -4.167 -15.028 -23.981 1.00 66.06 323 ARG A O 1
ATOM 2529 N N . TRP A 1 324 ? -4.627 -15.724 -21.889 1.00 65.88 324 TRP A N 1
ATOM 2530 C CA . TRP A 1 324 ? -4.247 -14.471 -21.232 1.00 65.88 324 TRP A CA 1
ATOM 2531 C C . TRP A 1 324 ? -2.743 -14.219 -21.345 1.00 65.88 324 TRP A C 1
ATOM 2533 O O . TRP A 1 324 ? -2.345 -13.093 -21.635 1.00 65.88 324 TRP A O 1
ATOM 2543 N N . VAL A 1 325 ? -1.932 -15.276 -21.231 1.00 63.62 325 VAL A N 1
ATOM 2544 C CA . VAL A 1 325 ? -0.477 -15.216 -21.419 1.00 63.62 325 VAL A CA 1
ATOM 2545 C C . VAL A 1 325 ? -0.100 -14.733 -22.823 1.00 63.62 325 VAL A C 1
ATOM 2547 O O . VAL A 1 325 ? 0.823 -13.950 -22.999 1.00 63.62 325 VAL A O 1
ATOM 2550 N N . THR A 1 326 ? -0.832 -15.133 -23.859 1.00 58.62 326 THR A N 1
ATOM 2551 C CA . THR A 1 326 ? -0.500 -14.713 -25.235 1.00 58.62 326 THR A CA 1
ATOM 2552 C C . THR A 1 326 ? -0.891 -13.271 -25.587 1.00 58.62 326 THR A C 1
ATOM 2554 O O . THR A 1 326 ? -0.448 -12.758 -26.609 1.00 58.62 326 THR A O 1
ATOM 2557 N N . ARG A 1 327 ? -1.709 -12.599 -24.766 1.00 61.38 327 ARG A N 1
ATOM 2558 C CA . ARG A 1 327 ? -2.175 -11.216 -24.988 1.00 61.38 327 ARG A CA 1
ATOM 2559 C C . ARG A 1 327 ? -2.015 -10.370 -23.721 1.00 61.38 327 ARG A C 1
ATOM 2561 O O . ARG A 1 327 ? -2.973 -9.732 -23.286 1.00 61.38 327 ARG A O 1
ATOM 2568 N N . TYR A 1 328 ? -0.828 -10.396 -23.107 1.00 64.38 328 TYR A N 1
ATOM 2569 C CA . TYR A 1 328 ? -0.522 -9.629 -21.893 1.00 64.38 328 TYR A CA 1
ATOM 2570 C C . TYR A 1 328 ? -0.667 -8.116 -22.118 1.00 64.38 328 TYR A C 1
ATOM 2572 O O . TYR A 1 328 ? 0.288 -7.418 -22.467 1.00 64.38 328 TYR A O 1
ATOM 2580 N N . SER A 1 329 ? -1.861 -7.589 -21.866 1.00 64.56 329 SER A N 1
ATOM 2581 C CA . SER A 1 329 ? -2.041 -6.170 -21.598 1.00 64.56 329 SER A CA 1
ATOM 2582 C C . SER A 1 329 ? -1.762 -5.917 -20.124 1.00 64.56 329 SER A C 1
ATOM 2584 O O . SER A 1 329 ? -2.489 -6.411 -19.261 1.00 64.56 329 SER A O 1
ATOM 2586 N N . ASP A 1 330 ? -0.698 -5.177 -19.853 1.00 76.88 330 ASP A N 1
ATOM 2587 C CA . ASP A 1 330 ? -0.396 -4.655 -18.524 1.00 76.88 330 ASP A CA 1
ATOM 2588 C C . ASP A 1 330 ? -1.216 -3.372 -18.280 1.00 76.88 330 ASP A C 1
ATOM 2590 O O . ASP A 1 330 ? -1.954 -2.909 -19.159 1.00 76.88 330 ASP A O 1
ATOM 2594 N N . ALA A 1 331 ? -1.129 -2.808 -17.081 1.00 84.38 331 ALA A N 1
ATOM 2595 C CA . ALA A 1 331 ? -1.875 -1.615 -16.718 1.00 84.38 331 ALA A CA 1
ATOM 2596 C C . ALA A 1 331 ? -1.399 -0.419 -17.561 1.00 84.38 331 ALA A C 1
ATOM 2598 O O . ALA A 1 331 ? -0.227 -0.036 -17.521 1.00 84.38 331 ALA A O 1
ATOM 2599 N N . ALA A 1 332 ? -2.306 0.146 -18.361 1.00 85.75 332 ALA A N 1
ATOM 2600 C CA . ALA A 1 332 ? -1.976 1.153 -19.367 1.00 85.75 332 ALA A CA 1
ATOM 2601 C C . ALA A 1 332 ? -1.302 2.394 -18.771 1.00 85.75 332 ALA A C 1
ATOM 2603 O O . ALA A 1 332 ? -0.478 3.009 -19.436 1.00 85.75 332 ALA A O 1
ATOM 2604 N N . GLU A 1 333 ? -1.588 2.737 -17.514 1.00 86.44 333 GLU A N 1
ATOM 2605 C CA . GLU A 1 333 ? -0.901 3.792 -16.759 1.00 86.44 333 GLU A CA 1
ATOM 2606 C C . GLU A 1 333 ? 0.631 3.688 -16.753 1.00 86.44 333 GLU A C 1
ATOM 2608 O O . GLU A 1 333 ? 1.295 4.708 -16.580 1.00 86.44 333 GLU A O 1
ATOM 2613 N N . TYR A 1 334 ? 1.193 2.494 -16.958 1.00 89.75 334 TYR A N 1
ATOM 2614 C CA . TYR A 1 334 ? 2.637 2.268 -17.022 1.00 89.75 334 TYR A CA 1
ATOM 2615 C C . TYR A 1 334 ? 3.203 2.310 -18.443 1.00 89.75 334 TYR A C 1
ATOM 2617 O O . TYR A 1 334 ? 4.410 2.142 -18.613 1.00 89.75 334 TYR A O 1
ATOM 2625 N N . LEU A 1 335 ? 2.377 2.563 -19.464 1.00 89.50 335 LEU A N 1
ATOM 2626 C CA . LEU A 1 335 ? 2.883 2.887 -20.795 1.00 89.50 335 LEU A CA 1
ATOM 2627 C C . LEU A 1 335 ? 3.765 4.139 -20.714 1.00 89.50 335 LEU A C 1
ATOM 2629 O O . LEU A 1 335 ? 3.389 5.091 -20.021 1.00 89.50 335 LEU A O 1
ATOM 2633 N N . P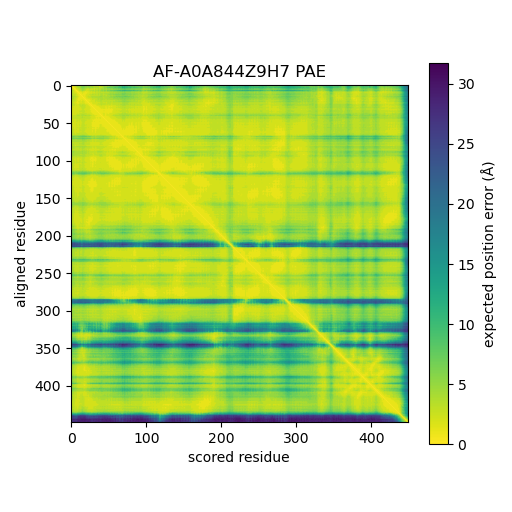RO A 1 336 ? 4.898 4.179 -21.430 1.00 88.69 336 PRO A N 1
ATOM 2634 C CA . PRO A 1 336 ? 5.707 5.383 -21.544 1.00 88.69 336 PRO A CA 1
ATOM 2635 C C . PRO A 1 336 ? 4.906 6.616 -21.958 1.00 88.69 336 PRO A C 1
ATOM 2637 O O . PRO A 1 336 ? 3.905 6.509 -22.666 1.00 88.69 336 PRO A O 1
ATOM 2640 N N . LYS A 1 337 ? 5.373 7.791 -21.535 1.00 86.56 337 LYS A N 1
ATOM 2641 C CA . LYS A 1 337 ? 4.667 9.074 -21.695 1.00 86.56 337 LYS A CA 1
ATOM 2642 C C . LYS A 1 337 ? 4.255 9.437 -23.131 1.00 86.56 337 LYS A C 1
ATOM 2644 O O . LYS A 1 337 ? 3.263 10.133 -23.307 1.00 86.56 337 LYS A O 1
ATOM 2649 N N . ASP A 1 338 ? 4.985 8.958 -24.138 1.00 86.56 338 ASP A N 1
ATOM 2650 C CA . ASP A 1 338 ? 4.767 9.320 -25.546 1.00 86.56 338 ASP A CA 1
ATOM 2651 C C . ASP A 1 338 ? 3.758 8.402 -26.266 1.00 86.56 338 ASP A C 1
ATOM 2653 O O . ASP A 1 338 ? 3.548 8.533 -27.473 1.00 86.56 338 ASP A O 1
ATOM 2657 N N . PHE A 1 339 ? 3.166 7.420 -25.573 1.00 87.00 339 PHE A N 1
ATOM 2658 C CA . PHE A 1 339 ? 2.161 6.548 -26.187 1.00 87.00 339 PHE A CA 1
ATOM 2659 C C . PHE A 1 339 ? 0.875 7.328 -26.466 1.00 87.00 339 PHE A C 1
ATOM 2661 O O . PHE A 1 339 ? 0.324 7.982 -25.581 1.00 87.00 339 PHE A O 1
ATOM 2668 N N . ASP A 1 340 ? 0.351 7.206 -27.688 1.00 81.44 340 ASP A N 1
ATOM 2669 C CA . ASP A 1 340 ? -0.933 7.804 -28.043 1.00 81.44 340 ASP A CA 1
ATOM 2670 C C . ASP A 1 340 ? -2.078 7.080 -27.322 1.00 81.44 340 ASP A C 1
ATOM 2672 O O . ASP A 1 340 ? -2.502 5.978 -27.683 1.00 81.44 340 ASP A O 1
ATOM 2676 N N . LEU A 1 341 ? -2.591 7.728 -26.278 1.00 78.00 341 LEU A N 1
ATOM 2677 C CA . LEU A 1 341 ? -3.662 7.193 -25.447 1.00 78.00 341 LEU A CA 1
ATOM 2678 C C . LEU A 1 341 ? -5.020 7.174 -26.159 1.00 78.00 341 LEU A C 1
ATOM 2680 O O . LEU A 1 341 ? -5.925 6.475 -25.701 1.00 78.00 341 LEU A O 1
ATOM 2684 N N . SER A 1 342 ? -5.175 7.888 -27.280 1.00 70.50 342 SER A N 1
ATOM 2685 C CA . SER A 1 342 ? -6.388 7.815 -28.104 1.00 70.50 342 SER A CA 1
ATOM 2686 C C . SER A 1 342 ? -6.552 6.447 -28.779 1.00 70.50 342 SER A C 1
ATOM 2688 O O . SER A 1 342 ? -7.669 6.043 -29.100 1.00 70.50 342 SER A O 1
ATOM 2690 N N . LEU A 1 343 ? -5.454 5.694 -28.914 1.00 64.00 343 LEU A N 1
ATOM 2691 C CA . LEU A 1 343 ? -5.426 4.341 -29.473 1.00 64.00 343 LEU A CA 1
ATOM 2692 C C . LEU A 1 343 ? -5.811 3.254 -28.455 1.00 64.00 343 LEU A C 1
ATOM 2694 O O . LEU A 1 343 ? -5.864 2.070 -28.801 1.00 64.00 343 LEU A O 1
ATOM 2698 N N . LEU A 1 344 ? -6.091 3.621 -27.199 1.00 72.50 344 LEU A N 1
ATOM 2699 C CA . LEU A 1 344 ? -6.641 2.692 -26.216 1.00 72.50 344 LEU A CA 1
ATOM 2700 C C . LEU A 1 344 ? -8.082 2.345 -26.603 1.00 72.50 344 LEU A C 1
ATOM 2702 O O . LEU A 1 344 ? -8.958 3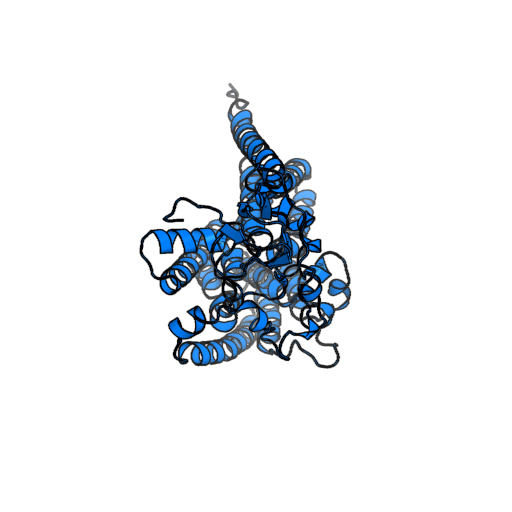.209 -26.657 1.00 72.50 344 LEU A O 1
ATOM 2706 N N . ARG A 1 345 ? -8.361 1.060 -26.847 1.00 60.81 345 ARG A N 1
ATOM 2707 C CA . ARG A 1 345 ? -9.717 0.623 -27.212 1.00 60.81 345 ARG A CA 1
ATOM 2708 C C . ARG A 1 345 ? -10.700 0.932 -26.076 1.00 60.81 345 ARG A C 1
ATOM 2710 O O . ARG A 1 345 ? -10.464 0.556 -24.926 1.00 60.81 345 ARG A O 1
ATOM 2717 N N . ASN A 1 346 ? -11.808 1.597 -26.417 1.00 47.44 346 ASN A N 1
ATOM 2718 C CA . ASN A 1 346 ? -12.828 2.075 -25.476 1.00 47.44 346 ASN A CA 1
ATOM 2719 C C . ASN A 1 346 ? -13.313 0.975 -24.506 1.00 47.44 346 ASN A C 1
ATOM 2721 O O . ASN A 1 346 ? -13.843 -0.053 -24.928 1.00 47.44 346 ASN A O 1
ATOM 2725 N N . GLY A 1 347 ? -13.163 1.218 -23.196 1.00 54.19 347 GLY A N 1
ATOM 2726 C CA . GLY A 1 347 ? -13.675 0.375 -22.106 1.00 54.19 347 GLY A CA 1
ATOM 2727 C C . GLY A 1 347 ? -12.810 0.409 -20.833 1.00 54.19 347 GLY A C 1
ATOM 2728 O O . GLY A 1 347 ? -11.741 1.013 -20.803 1.00 54.19 347 GLY A O 1
ATOM 2729 N N . LEU A 1 348 ? -13.242 -0.295 -19.775 1.00 53.72 348 LEU A N 1
ATOM 2730 C CA . LEU A 1 348 ? -12.472 -0.464 -18.523 1.00 53.72 348 LEU A CA 1
ATOM 2731 C C . LEU A 1 348 ? -11.138 -1.212 -18.717 1.00 53.72 348 LEU A C 1
ATOM 2733 O O . LEU A 1 348 ? -10.262 -1.124 -17.866 1.00 53.72 348 LEU A O 1
ATOM 2737 N N . LYS A 1 349 ? -10.979 -1.945 -19.828 1.00 58.66 349 LYS A N 1
ATOM 2738 C CA . LYS A 1 349 ? -9.806 -2.789 -20.107 1.00 58.66 349 LYS A CA 1
ATOM 2739 C C . LYS A 1 349 ? -8.602 -2.039 -20.698 1.00 58.66 349 LYS A C 1
ATOM 2741 O O . LYS A 1 349 ? -7.560 -2.669 -20.835 1.00 58.66 349 LYS A O 1
ATOM 2746 N N . ARG A 1 350 ? -8.748 -0.748 -21.057 1.00 72.25 350 ARG A N 1
ATOM 2747 C CA . ARG A 1 350 ? -7.683 0.190 -21.500 1.00 72.25 350 ARG A CA 1
ATOM 2748 C C . ARG A 1 350 ? -6.541 -0.471 -22.281 1.00 72.25 350 ARG A C 1
ATOM 2750 O O . ARG A 1 350 ? -5.379 -0.364 -21.918 1.00 72.25 350 ARG A O 1
ATOM 2757 N N . THR A 1 351 ? -6.874 -1.210 -23.330 1.00 74.88 351 THR A N 1
ATOM 2758 C CA . THR A 1 351 ? -5.903 -2.058 -24.030 1.00 74.88 351 THR A CA 1
ATOM 2759 C C . THR A 1 351 ? -5.338 -1.295 -25.232 1.00 74.88 351 THR A C 1
ATOM 2761 O O . THR A 1 351 ? -6.141 -0.903 -26.087 1.00 74.88 351 THR A O 1
ATOM 2764 N N . PRO A 1 352 ? -4.016 -1.051 -25.318 1.00 77.38 352 PRO A N 1
ATOM 2765 C CA . PRO A 1 352 ? -3.427 -0.371 -26.471 1.00 77.38 352 PRO A CA 1
ATOM 2766 C C . PRO A 1 352 ? -3.470 -1.253 -27.723 1.00 77.38 352 PRO A C 1
ATOM 2768 O O . PRO A 1 352 ? -3.335 -2.472 -27.632 1.00 77.38 352 PRO A O 1
ATOM 2771 N N . ASP A 1 353 ? -3.663 -0.644 -28.897 1.00 79.19 353 ASP A N 1
ATOM 2772 C CA . ASP A 1 353 ? -3.486 -1.332 -30.181 1.00 79.19 353 ASP A CA 1
ATOM 2773 C C . ASP A 1 353 ? -2.002 -1.319 -30.575 1.00 79.19 353 ASP A C 1
ATOM 2775 O O . ASP A 1 353 ? -1.453 -0.278 -30.929 1.00 79.19 353 ASP A O 1
ATOM 2779 N N . LEU A 1 354 ? -1.344 -2.477 -30.478 1.00 83.31 354 LEU A N 1
ATOM 2780 C CA . LEU A 1 354 ? 0.104 -2.617 -30.673 1.00 83.31 354 LEU A CA 1
ATOM 2781 C C . LEU A 1 354 ? 0.483 -3.256 -32.020 1.00 83.31 354 LEU A C 1
ATOM 2783 O O . LEU A 1 354 ? 1.666 -3.462 -32.291 1.00 83.31 354 LEU A O 1
ATOM 2787 N N . ARG A 1 355 ? -0.499 -3.529 -32.894 1.00 83.69 355 ARG A N 1
ATOM 2788 C CA . ARG A 1 355 ? -0.311 -4.294 -34.145 1.00 83.69 355 ARG A CA 1
ATOM 2789 C C . ARG A 1 355 ? 0.754 -3.716 -35.076 1.00 83.69 355 ARG A C 1
ATOM 2791 O O . ARG A 1 355 ? 1.423 -4.461 -35.783 1.00 83.69 355 ARG A O 1
ATOM 2798 N N . GLN A 1 356 ? 0.954 -2.400 -35.053 1.00 86.19 356 GLN A N 1
ATOM 2799 C CA . GLN A 1 356 ? 1.970 -1.735 -35.875 1.00 86.19 356 GLN A CA 1
ATOM 2800 C C . GLN A 1 356 ? 3.416 -2.141 -35.532 1.00 86.19 356 GLN A C 1
ATOM 2802 O O . GLN A 1 356 ? 4.301 -1.990 -36.369 1.00 86.19 356 GLN A O 1
ATOM 2807 N N . TRP A 1 357 ? 3.664 -2.684 -34.335 1.00 88.62 357 TRP A N 1
ATOM 2808 C CA . TRP A 1 357 ? 4.989 -3.132 -33.887 1.00 88.62 357 TRP A CA 1
ATOM 2809 C C . TRP A 1 357 ? 5.137 -4.661 -33.858 1.00 88.62 357 TRP A C 1
ATOM 2811 O O . TRP A 1 357 ? 6.187 -5.174 -33.467 1.00 88.62 357 TRP A O 1
ATOM 2821 N N . GLU A 1 358 ? 4.112 -5.406 -34.283 1.00 86.06 358 GLU A N 1
ATOM 2822 C CA . GLU A 1 358 ? 4.065 -6.870 -34.177 1.00 86.06 358 GLU A CA 1
ATOM 2823 C C . GLU A 1 358 ? 5.175 -7.557 -34.987 1.00 86.06 358 GLU A C 1
ATOM 2825 O O . GLU A 1 358 ? 5.753 -8.544 -34.527 1.00 86.06 358 GLU A O 1
ATOM 2830 N N . GLN A 1 359 ? 5.505 -6.996 -36.155 1.00 88.88 359 GLN A N 1
ATOM 2831 C CA . GLN A 1 359 ? 6.500 -7.525 -37.098 1.00 88.88 359 GLN A CA 1
ATOM 2832 C C . GLN A 1 359 ? 7.947 -7.134 -36.752 1.00 88.88 359 GLN A C 1
ATOM 2834 O O . GLN A 1 359 ? 8.881 -7.593 -37.408 1.00 88.88 359 GLN A O 1
ATOM 2839 N N . LEU A 1 360 ? 8.162 -6.277 -35.745 1.00 91.00 360 LEU A N 1
ATOM 2840 C CA . LEU A 1 360 ? 9.509 -5.850 -35.370 1.00 91.00 360 LEU A CA 1
ATOM 2841 C C . LEU A 1 360 ? 10.305 -6.991 -34.726 1.00 91.00 360 LEU A C 1
ATOM 2843 O O . LEU A 1 360 ? 9.775 -7.794 -33.948 1.00 91.00 360 LEU A O 1
ATOM 2847 N N . SER A 1 361 ? 11.610 -7.007 -35.013 1.00 88.00 361 SER A N 1
ATOM 2848 C CA . SER A 1 361 ? 12.555 -7.947 -34.409 1.00 88.00 361 SER A CA 1
ATOM 2849 C C . SER A 1 361 ? 12.578 -7.805 -32.888 1.00 88.00 361 SER A C 1
ATOM 2851 O O . SER A 1 361 ? 12.587 -6.700 -32.346 1.00 88.00 361 SER A O 1
ATOM 2853 N N . ARG A 1 362 ? 12.626 -8.949 -32.202 1.00 89.06 362 ARG A N 1
ATOM 2854 C CA . ARG A 1 362 ? 12.734 -9.053 -30.737 1.00 89.06 362 ARG A CA 1
ATOM 2855 C C . ARG A 1 362 ? 14.182 -9.018 -30.241 1.00 89.06 362 ARG A C 1
ATOM 2857 O O . ARG A 1 362 ? 14.419 -9.097 -29.041 1.00 89.06 362 ARG A O 1
ATOM 2864 N N . SER A 1 363 ? 15.144 -8.944 -31.160 1.00 89.62 363 SER A N 1
ATOM 2865 C CA . SER A 1 363 ? 16.565 -8.905 -30.831 1.00 89.62 363 SER A CA 1
ATOM 2866 C C . SER A 1 363 ? 16.943 -7.585 -30.157 1.00 89.62 363 SER A C 1
ATOM 2868 O O . SER A 1 363 ? 16.526 -6.511 -30.590 1.00 89.62 363 SER A O 1
ATOM 2870 N N . GLU A 1 364 ? 17.799 -7.659 -29.138 1.00 92.25 364 GLU A N 1
ATOM 2871 C CA . GLU A 1 364 ? 18.434 -6.486 -28.515 1.00 92.25 364 GLU A CA 1
ATOM 2872 C C . GLU A 1 364 ? 19.599 -5.944 -29.359 1.00 92.25 364 GLU A C 1
ATOM 2874 O O . GLU A 1 364 ? 20.255 -4.975 -28.989 1.00 92.25 364 GLU A O 1
ATOM 2879 N N . THR A 1 365 ? 19.870 -6.566 -30.506 1.00 94.62 365 THR A N 1
ATOM 2880 C CA . THR A 1 365 ? 20.861 -6.126 -31.488 1.00 94.62 365 THR A CA 1
ATOM 2881 C C . THR A 1 365 ? 20.253 -6.128 -32.885 1.00 94.62 365 THR A C 1
ATOM 2883 O O . THR A 1 365 ? 19.606 -7.100 -33.280 1.00 94.62 365 THR A O 1
ATOM 2886 N N . ILE A 1 366 ? 20.461 -5.051 -33.638 1.00 93.94 366 ILE A N 1
ATOM 2887 C CA . ILE A 1 366 ? 19.999 -4.918 -35.021 1.00 93.94 366 ILE A CA 1
ATOM 2888 C C . ILE A 1 366 ? 21.188 -4.506 -35.886 1.00 93.94 366 ILE A C 1
ATOM 2890 O O . ILE A 1 366 ? 21.882 -3.543 -35.565 1.00 93.94 366 ILE A O 1
ATOM 2894 N N . SER A 1 367 ? 21.403 -5.227 -36.984 1.00 93.81 367 SER A N 1
ATOM 2895 C CA . SER A 1 367 ? 22.379 -4.870 -38.015 1.00 93.81 367 SER A CA 1
ATOM 2896 C C . SER A 1 367 ? 21.658 -4.268 -39.213 1.00 93.81 367 SER A C 1
ATOM 2898 O O . SER A 1 367 ? 20.631 -4.785 -39.654 1.00 93.81 367 SER A O 1
ATOM 2900 N N . ILE A 1 368 ? 22.198 -3.168 -39.720 1.00 93.81 368 ILE A N 1
ATOM 2901 C CA . ILE A 1 368 ? 21.588 -2.330 -40.746 1.00 93.81 368 ILE A CA 1
ATOM 2902 C C . ILE A 1 368 ? 22.573 -2.182 -41.903 1.00 93.81 368 ILE A C 1
ATOM 2904 O O . ILE A 1 368 ? 23.744 -1.883 -41.687 1.00 93.81 368 ILE A O 1
ATOM 2908 N N . SER A 1 369 ? 22.107 -2.394 -43.133 1.00 92.00 369 SER A N 1
ATOM 2909 C CA . SER A 1 369 ? 22.927 -2.279 -44.347 1.00 92.00 369 SER A CA 1
ATOM 2910 C C . SER A 1 369 ? 22.827 -0.914 -45.028 1.00 92.00 369 SER A C 1
ATOM 2912 O O . SER A 1 369 ? 23.740 -0.533 -45.753 1.00 92.00 369 SER A O 1
ATOM 2914 N N . GLU A 1 370 ? 21.738 -0.177 -44.803 1.00 92.94 370 GLU A N 1
ATOM 2915 C CA . GLU A 1 370 ? 21.457 1.115 -45.436 1.00 92.94 370 GLU A CA 1
ATOM 2916 C C . GLU A 1 370 ? 21.027 2.145 -44.393 1.00 92.94 370 GLU A C 1
ATOM 2918 O O . GLU A 1 370 ? 20.322 1.814 -43.441 1.00 92.94 370 GLU A O 1
ATOM 2923 N N . ALA A 1 371 ? 21.437 3.400 -44.573 1.00 93.94 371 ALA A N 1
ATOM 2924 C CA . ALA A 1 371 ? 21.059 4.463 -43.652 1.00 93.94 371 ALA A CA 1
ATOM 2925 C C . ALA A 1 371 ? 19.540 4.692 -43.661 1.00 93.94 371 ALA A C 1
ATOM 2927 O O . ALA A 1 371 ? 18.913 4.739 -44.720 1.00 93.94 371 ALA A O 1
ATOM 2928 N N . GLY A 1 372 ? 18.949 4.877 -42.484 1.00 94.44 372 GLY A N 1
ATOM 2929 C CA . GLY A 1 372 ? 17.513 5.089 -42.369 1.00 94.44 372 GLY A CA 1
ATOM 2930 C C . GLY A 1 372 ? 16.991 5.036 -40.942 1.00 94.44 372 GLY A C 1
ATOM 2931 O O . GLY A 1 372 ? 17.734 4.924 -39.969 1.00 94.44 372 GLY A O 1
ATOM 2932 N N . THR A 1 373 ? 15.669 5.122 -40.822 1.00 95.12 373 THR A N 1
ATOM 2933 C CA . THR A 1 373 ? 14.989 5.053 -39.529 1.00 95.12 373 THR A CA 1
ATOM 2934 C C . THR A 1 373 ? 14.823 3.606 -39.090 1.00 95.12 373 THR A C 1
ATOM 2936 O O . THR A 1 373 ? 14.256 2.791 -39.815 1.00 95.12 373 THR A O 1
ATOM 2939 N N . VAL A 1 374 ? 15.278 3.305 -37.878 1.00 94.62 374 VAL A N 1
ATOM 2940 C CA . VAL A 1 374 ? 15.262 1.960 -37.297 1.00 94.62 374 VAL A CA 1
ATOM 2941 C C . VAL A 1 374 ? 14.501 1.984 -35.984 1.00 94.62 374 VAL A C 1
ATOM 2943 O O . VAL A 1 374 ? 14.569 2.956 -35.229 1.00 94.62 374 VAL A O 1
ATOM 2946 N N . THR A 1 375 ? 13.774 0.904 -35.703 1.00 95.44 375 THR A N 1
ATOM 2947 C CA . THR A 1 375 ? 12.959 0.770 -34.496 1.00 95.44 375 THR A CA 1
ATOM 2948 C C . THR A 1 375 ? 13.273 -0.544 -33.789 1.00 95.44 375 THR A C 1
ATOM 2950 O O . THR A 1 375 ? 13.130 -1.619 -34.370 1.00 95.44 375 THR A O 1
ATOM 2953 N N . PHE A 1 376 ? 13.665 -0.465 -32.517 1.00 95.44 376 PHE A N 1
ATOM 2954 C CA . PHE A 1 376 ? 13.705 -1.632 -31.637 1.00 95.44 376 PHE A CA 1
ATOM 2955 C C . PHE A 1 376 ? 12.294 -1.944 -31.147 1.00 95.44 376 PHE A C 1
ATOM 2957 O O . PHE A 1 376 ? 11.557 -1.031 -30.783 1.00 95.44 376 PHE A O 1
ATOM 2964 N N . ARG A 1 377 ? 11.926 -3.225 -31.027 1.00 94.06 377 ARG A N 1
ATOM 2965 C CA . ARG A 1 377 ? 10.680 -3.641 -30.359 1.00 94.06 377 ARG A CA 1
ATOM 2966 C C . ARG A 1 377 ? 10.795 -3.491 -28.835 1.00 94.06 377 ARG A C 1
ATOM 2968 O O . ARG A 1 377 ? 10.765 -4.463 -28.087 1.00 94.06 377 ARG A O 1
ATOM 2975 N N . ARG A 1 378 ? 10.971 -2.258 -28.367 1.00 95.00 378 ARG A N 1
ATOM 2976 C CA . ARG A 1 378 ? 11.123 -1.917 -26.953 1.00 95.00 378 ARG A CA 1
ATOM 2977 C C . ARG A 1 378 ? 10.437 -0.591 -26.667 1.00 95.00 378 ARG A C 1
ATOM 2979 O O . ARG A 1 378 ? 10.698 0.404 -27.339 1.00 95.00 378 ARG A O 1
ATOM 2986 N N . ALA A 1 379 ? 9.589 -0.580 -25.646 1.00 94.19 379 ALA A N 1
ATOM 2987 C CA . ALA A 1 379 ? 9.001 0.640 -25.114 1.00 94.19 379 ALA A CA 1
ATOM 2988 C C . ALA A 1 379 ? 10.104 1.594 -24.610 1.00 94.19 379 ALA A C 1
ATOM 2990 O O . ALA A 1 379 ? 11.006 1.183 -23.874 1.00 94.19 379 ALA A O 1
ATOM 2991 N N . ALA A 1 380 ? 10.038 2.860 -25.019 1.00 95.06 380 ALA A N 1
ATOM 2992 C CA . ALA A 1 380 ? 10.982 3.890 -24.607 1.00 95.06 380 ALA A CA 1
ATOM 2993 C C . ALA A 1 380 ? 10.886 4.131 -23.095 1.00 95.06 380 ALA A C 1
ATOM 2995 O O . ALA A 1 380 ? 9.805 4.339 -22.561 1.00 95.06 380 ALA A O 1
ATOM 2996 N N . PHE A 1 381 ? 12.011 4.101 -22.388 1.00 96.19 381 PHE A N 1
ATOM 2997 C CA . PHE A 1 381 ? 12.072 4.430 -20.962 1.00 96.19 381 PHE A CA 1
ATOM 2998 C C . PHE A 1 381 ? 13.516 4.811 -20.607 1.00 96.19 381 PHE A C 1
ATOM 3000 O O . PHE A 1 381 ? 14.430 4.243 -21.211 1.00 96.19 381 PHE A O 1
ATOM 3007 N N . PRO A 1 382 ? 13.778 5.698 -19.625 1.00 95.81 382 PRO A N 1
ATOM 3008 C CA . PRO A 1 382 ? 15.129 6.223 -19.378 1.00 95.81 382 PRO A CA 1
ATOM 3009 C C . PRO A 1 382 ? 16.215 5.181 -19.084 1.00 95.81 382 PRO A C 1
ATOM 3011 O O . PRO A 1 382 ? 17.400 5.477 -19.219 1.00 95.81 382 PRO A O 1
ATOM 3014 N N . ILE A 1 383 ? 15.832 3.964 -18.686 1.00 96.06 383 ILE A N 1
ATOM 3015 C CA . ILE A 1 383 ? 16.774 2.862 -18.456 1.00 96.06 383 ILE A CA 1
ATOM 3016 C C . ILE A 1 383 ? 17.389 2.324 -19.748 1.00 96.06 383 ILE A C 1
ATOM 3018 O O . ILE A 1 383 ? 18.332 1.551 -19.667 1.00 96.06 383 ILE A O 1
ATOM 3022 N N . TRP A 1 384 ? 16.845 2.646 -20.919 1.00 96.44 384 TRP A N 1
ATOM 3023 C CA . TRP A 1 384 ? 17.300 2.100 -22.192 1.00 96.44 384 TRP A CA 1
ATOM 3024 C C . TRP A 1 384 ? 18.205 3.084 -22.915 1.00 96.44 384 TRP A C 1
ATOM 3026 O O . TRP A 1 384 ? 17.850 4.255 -23.065 1.00 96.44 384 TRP A O 1
ATOM 3036 N N . LYS A 1 385 ? 19.348 2.588 -23.396 1.00 97.19 385 LYS A N 1
ATOM 3037 C CA . LYS A 1 385 ? 20.316 3.317 -24.221 1.00 97.19 385 LYS A CA 1
ATOM 3038 C C . LYS A 1 385 ? 20.671 2.505 -25.460 1.00 97.19 385 LYS A C 1
ATOM 3040 O O . LYS A 1 385 ? 20.770 1.282 -25.387 1.00 97.19 385 LYS A O 1
ATOM 3045 N N . VAL A 1 386 ? 20.852 3.193 -26.584 1.00 97.56 386 VAL A N 1
ATOM 3046 C CA . VAL A 1 386 ? 21.263 2.590 -27.857 1.00 97.56 386 VAL A CA 1
ATOM 3047 C C . VAL A 1 386 ? 22.726 2.931 -28.099 1.00 97.56 386 VAL A C 1
ATOM 3049 O O . VAL A 1 386 ? 23.108 4.094 -27.998 1.00 97.56 386 VAL A O 1
ATOM 3052 N N . PHE A 1 387 ? 23.532 1.931 -28.436 1.00 97.50 387 PHE A N 1
ATOM 3053 C CA . PHE A 1 387 ? 24.946 2.090 -28.765 1.00 97.50 387 PHE A CA 1
ATOM 3054 C C . PHE A 1 387 ? 25.227 1.542 -30.159 1.00 97.50 387 PHE A C 1
ATOM 3056 O O . PHE A 1 387 ? 24.721 0.476 -30.510 1.00 97.50 387 PHE A O 1
ATOM 3063 N N . ASN A 1 388 ? 26.039 2.249 -30.942 1.00 95.75 388 ASN A N 1
ATOM 3064 C CA . ASN A 1 388 ? 26.568 1.729 -32.206 1.00 95.75 388 ASN A CA 1
ATOM 3065 C C . ASN A 1 388 ? 27.781 0.798 -31.972 1.00 95.75 388 ASN A C 1
ATOM 3067 O O . ASN A 1 388 ? 28.245 0.636 -30.841 1.00 95.75 388 ASN A O 1
ATOM 3071 N N . GLU A 1 389 ? 28.344 0.239 -33.047 1.00 93.62 389 GLU A N 1
ATOM 3072 C CA . GLU A 1 389 ? 29.531 -0.637 -32.995 1.00 93.62 389 GLU A CA 1
ATOM 3073 C C . GLU A 1 389 ? 30.749 0.004 -32.321 1.00 93.62 389 GLU A C 1
ATOM 3075 O O . GLU A 1 389 ? 31.519 -0.683 -31.654 1.00 93.62 389 GLU A O 1
ATOM 3080 N N . SER A 1 390 ? 30.916 1.325 -32.444 1.00 92.62 390 SER A N 1
ATOM 3081 C CA . SER A 1 390 ? 32.016 2.050 -31.799 1.00 92.62 390 SER A CA 1
ATOM 3082 C C . SER A 1 390 ? 31.774 2.330 -30.309 1.00 92.62 390 SER A C 1
ATOM 3084 O O . SER A 1 390 ? 32.574 3.025 -29.688 1.00 92.62 390 SER A O 1
ATOM 3086 N N . GLY A 1 391 ? 30.654 1.874 -29.736 1.00 93.81 391 GLY A N 1
ATOM 3087 C CA . GLY A 1 391 ? 30.260 2.151 -28.352 1.00 93.81 391 GLY A CA 1
ATOM 3088 C C . GLY A 1 391 ? 29.764 3.581 -28.108 1.00 93.81 391 GLY A C 1
ATOM 3089 O O . GLY A 1 391 ? 29.646 4.005 -26.960 1.00 93.81 391 GLY A O 1
ATOM 3090 N N . LYS A 1 392 ? 29.470 4.345 -29.165 1.00 95.44 392 LYS A N 1
ATOM 3091 C CA . LYS A 1 392 ? 28.899 5.693 -29.070 1.00 95.44 392 LYS A CA 1
ATOM 3092 C C . LYS A 1 392 ? 27.397 5.592 -28.813 1.00 95.44 392 LYS A C 1
ATOM 3094 O O . LYS A 1 392 ? 26.692 4.880 -29.527 1.00 95.44 392 LYS A O 1
ATOM 3099 N N . GLU A 1 393 ? 26.917 6.337 -27.820 1.00 97.06 393 GLU A N 1
ATOM 3100 C CA . GLU A 1 393 ? 25.486 6.459 -27.530 1.00 97.06 393 GLU A CA 1
ATOM 3101 C C . GLU A 1 393 ? 24.757 7.196 -28.664 1.00 97.06 393 GLU A C 1
ATOM 3103 O O . GLU A 1 393 ? 25.215 8.231 -29.158 1.00 97.06 393 GLU A O 1
ATOM 3108 N N . ILE A 1 394 ? 23.604 6.658 -29.053 1.00 97.00 394 ILE A N 1
ATOM 3109 C CA . ILE A 1 394 ? 22.723 7.192 -30.087 1.00 97.00 394 ILE A CA 1
ATOM 3110 C C . ILE A 1 394 ? 21.417 7.639 -29.434 1.00 97.00 394 ILE A C 1
ATOM 3112 O O . ILE A 1 394 ? 20.780 6.885 -28.694 1.00 97.00 394 ILE A O 1
ATOM 3116 N N . ALA A 1 395 ? 21.017 8.877 -29.714 1.00 96.06 395 ALA A N 1
ATOM 3117 C CA . ALA A 1 395 ? 19.739 9.407 -29.263 1.00 96.06 395 ALA A CA 1
ATOM 3118 C C . ALA A 1 395 ? 18.578 8.733 -30.012 1.00 96.06 395 ALA A C 1
ATOM 3120 O O . ALA A 1 395 ? 18.676 8.458 -31.208 1.00 96.06 395 ALA A O 1
ATOM 3121 N N . TYR A 1 396 ? 17.471 8.503 -29.311 1.00 95.81 396 TYR A N 1
ATOM 3122 C CA . TYR A 1 396 ? 16.247 7.936 -29.869 1.00 95.81 396 TYR A CA 1
ATOM 3123 C C . TYR A 1 396 ? 15.021 8.729 -29.407 1.00 95.81 396 TYR A C 1
ATOM 3125 O O . TYR A 1 396 ? 15.086 9.500 -28.447 1.00 95.81 396 TYR A O 1
ATOM 3133 N N . HIS A 1 397 ? 13.893 8.488 -30.068 1.00 93.69 397 HIS A N 1
ATOM 3134 C CA . HIS A 1 397 ? 12.576 9.010 -29.719 1.00 93.69 397 HIS A CA 1
ATOM 3135 C C . HIS A 1 397 ? 11.608 7.863 -29.385 1.00 93.69 397 HIS A C 1
ATOM 3137 O O . HIS A 1 397 ? 11.804 6.729 -29.831 1.00 93.69 397 HIS A O 1
ATOM 3143 N N . GLY A 1 398 ? 10.610 8.147 -28.541 1.00 90.88 398 GLY A N 1
ATOM 3144 C CA . GLY A 1 398 ? 9.528 7.224 -28.191 1.00 90.88 398 GLY A CA 1
ATOM 3145 C C . GLY A 1 398 ? 8.347 7.298 -29.169 1.00 90.88 398 GLY A C 1
ATOM 3146 O O . GLY A 1 398 ? 8.429 8.002 -30.176 1.00 90.88 398 GLY A O 1
ATOM 3147 N N . PRO A 1 399 ? 7.234 6.590 -28.892 1.00 90.56 399 PRO A N 1
ATOM 3148 C CA . PRO A 1 399 ? 6.965 5.760 -27.704 1.00 90.56 399 PRO A CA 1
ATOM 3149 C C . PRO A 1 399 ? 7.661 4.395 -27.685 1.00 90.56 399 PRO A C 1
ATOM 3151 O O . PRO A 1 399 ? 7.855 3.795 -26.627 1.00 90.56 399 PRO A O 1
ATOM 3154 N N . VAL A 1 400 ? 8.054 3.911 -28.858 1.00 93.94 400 VAL A N 1
ATOM 3155 C CA . VAL A 1 400 ? 8.875 2.715 -29.057 1.00 93.94 400 VAL A CA 1
ATOM 3156 C C . VAL A 1 400 ? 10.209 3.189 -29.617 1.00 93.94 400 VAL A C 1
ATOM 3158 O O . VAL A 1 400 ? 10.219 4.071 -30.470 1.00 93.94 400 VAL A O 1
ATOM 3161 N N . ILE A 1 401 ? 11.320 2.653 -29.110 1.00 95.81 401 ILE A N 1
ATOM 3162 C CA . ILE A 1 401 ? 12.672 3.175 -29.358 1.00 95.81 401 ILE A CA 1
ATOM 3163 C C . ILE A 1 401 ? 12.959 3.250 -30.862 1.00 95.81 401 ILE A C 1
ATOM 3165 O O . ILE A 1 401 ? 13.170 2.225 -31.512 1.00 95.81 401 ILE A O 1
ATOM 3169 N N . GLN A 1 402 ? 12.995 4.474 -31.391 1.00 95.88 402 GLN A N 1
ATOM 3170 C CA . GLN A 1 402 ? 13.215 4.772 -32.803 1.00 95.88 402 GLN A CA 1
ATOM 3171 C C . GLN A 1 402 ? 14.334 5.803 -32.979 1.00 95.88 402 GLN A C 1
ATOM 3173 O O . GLN A 1 402 ? 14.364 6.822 -32.292 1.00 95.88 402 GLN A O 1
ATOM 3178 N N . PHE A 1 403 ? 15.261 5.553 -33.901 1.00 96.19 403 PHE A N 1
ATOM 3179 C CA . PHE A 1 403 ? 16.430 6.408 -34.129 1.00 96.19 403 PHE A CA 1
ATOM 3180 C C . PHE A 1 403 ? 16.868 6.379 -35.599 1.00 96.19 403 PHE A C 1
ATOM 3182 O O . PHE A 1 403 ? 16.474 5.491 -36.357 1.00 96.19 403 PHE A O 1
ATOM 3189 N N . GLN A 1 404 ? 17.675 7.365 -36.003 1.00 96.62 404 GLN A N 1
ATOM 3190 C CA . GLN A 1 404 ? 18.341 7.357 -37.309 1.00 96.62 404 GLN A CA 1
ATOM 3191 C C . GLN A 1 404 ? 19.630 6.540 -37.214 1.00 96.62 404 GLN A C 1
ATOM 3193 O O . GLN A 1 404 ? 20.477 6.813 -36.361 1.00 96.62 404 GLN A O 1
ATOM 3198 N N . ALA A 1 405 ? 19.760 5.543 -38.081 1.00 95.50 405 ALA A N 1
ATOM 3199 C CA . ALA A 1 405 ? 20.899 4.645 -38.158 1.00 95.50 405 ALA A CA 1
ATOM 3200 C C . ALA A 1 405 ? 21.677 4.868 -39.461 1.00 95.50 405 ALA A C 1
ATOM 3202 O O . ALA A 1 405 ? 21.094 5.138 -40.510 1.00 95.50 405 ALA A O 1
ATOM 3203 N N . GLU A 1 406 ? 22.993 4.713 -39.388 1.00 95.19 406 GLU A N 1
ATOM 3204 C CA . GLU A 1 406 ? 23.885 4.505 -40.529 1.00 95.19 406 GLU A CA 1
ATOM 3205 C C . GLU A 1 406 ? 24.179 2.997 -40.652 1.00 95.19 406 GLU A C 1
ATOM 3207 O O . GLU A 1 406 ? 23.868 2.242 -39.725 1.00 95.19 406 GLU A O 1
ATOM 3212 N N . PRO A 1 407 ? 24.754 2.514 -41.768 1.00 95.69 407 PRO A N 1
ATOM 3213 C CA . PRO A 1 407 ? 25.126 1.110 -41.892 1.00 95.69 407 PRO A CA 1
ATOM 3214 C C . PRO A 1 407 ? 26.047 0.654 -40.752 1.00 95.69 407 PRO A C 1
ATOM 3216 O O . PRO A 1 407 ? 27.054 1.297 -40.455 1.00 95.69 407 PRO A O 1
ATOM 3219 N N . GLY A 1 408 ? 25.694 -0.460 -40.118 1.00 94.81 408 GLY A N 1
ATOM 3220 C CA . GLY A 1 408 ? 26.380 -0.997 -38.947 1.00 94.81 408 GLY A CA 1
ATOM 3221 C C . GLY A 1 408 ? 25.429 -1.687 -37.974 1.00 94.81 408 GLY A C 1
ATOM 3222 O O . GLY A 1 408 ? 24.231 -1.843 -38.222 1.00 94.81 408 GLY A O 1
ATOM 3223 N N . THR A 1 409 ? 25.980 -2.124 -36.851 1.00 95.94 409 THR A N 1
ATOM 3224 C CA . THR A 1 409 ? 25.267 -2.836 -35.791 1.00 95.94 409 THR A CA 1
ATOM 3225 C C . THR A 1 409 ? 24.996 -1.932 -34.593 1.00 95.94 409 THR A C 1
ATOM 3227 O O . THR A 1 409 ? 25.855 -1.187 -34.119 1.00 95.94 409 THR A O 1
ATOM 3230 N N . TYR A 1 410 ? 23.780 -2.031 -34.070 1.00 97.38 410 TYR A N 1
ATOM 3231 C CA . TYR A 1 410 ? 23.323 -1.283 -32.909 1.00 97.38 410 TYR A CA 1
ATOM 3232 C C . TYR A 1 410 ? 22.871 -2.244 -31.824 1.00 97.38 410 TYR A C 1
ATOM 3234 O O . TYR A 1 410 ? 22.166 -3.212 -32.106 1.00 97.38 410 TYR A O 1
ATOM 3242 N N . SER A 1 411 ? 23.247 -1.952 -30.583 1.00 97.06 411 SER A N 1
ATOM 3243 C CA . SER A 1 411 ? 22.836 -2.709 -29.403 1.00 97.06 411 SER A CA 1
ATOM 3244 C C . SER A 1 411 ? 22.008 -1.842 -28.467 1.00 97.06 411 SER A C 1
ATOM 3246 O O . SER A 1 411 ? 22.296 -0.662 -28.254 1.00 97.06 411 SER A O 1
ATOM 3248 N N . LEU A 1 412 ? 20.970 -2.443 -27.904 1.00 96.69 412 LEU A N 1
ATOM 3249 C CA . LEU A 1 412 ? 20.138 -1.860 -26.872 1.00 96.69 412 LEU A CA 1
ATOM 3250 C C . LEU A 1 412 ? 20.608 -2.372 -25.510 1.00 96.69 412 LEU A C 1
ATOM 3252 O O . LEU A 1 412 ? 20.672 -3.578 -25.289 1.00 96.69 412 LEU A O 1
ATOM 3256 N N . GLN A 1 413 ? 20.912 -1.468 -24.581 1.00 95.81 413 GLN A N 1
ATOM 3257 C CA . GLN A 1 413 ? 21.423 -1.831 -23.260 1.00 95.81 413 GLN A CA 1
ATOM 3258 C C . GLN A 1 413 ? 20.640 -1.139 -22.144 1.00 95.81 413 GLN A C 1
ATOM 3260 O O . GLN A 1 413 ? 20.217 0.014 -22.276 1.00 95.81 413 GLN A O 1
ATOM 3265 N N . ARG A 1 414 ? 20.469 -1.848 -21.021 1.00 93.75 414 ARG A N 1
ATOM 3266 C CA . ARG A 1 414 ? 19.901 -1.286 -19.792 1.00 93.75 414 ARG A CA 1
ATOM 3267 C C . ARG A 1 414 ? 20.987 -0.560 -18.997 1.00 93.75 414 ARG A C 1
ATOM 3269 O O . ARG A 1 414 ? 21.979 -1.171 -18.612 1.00 93.75 414 ARG A O 1
ATOM 3276 N N . VAL A 1 415 ? 20.740 0.692 -18.639 1.00 94.88 415 VAL A N 1
ATOM 3277 C CA . VAL A 1 415 ? 21.553 1.474 -17.703 1.00 94.88 415 VAL A CA 1
ATOM 3278 C C . VAL A 1 415 ? 20.868 1.602 -16.343 1.00 94.88 415 VAL A C 1
ATOM 3280 O O . VAL A 1 415 ? 19.645 1.512 -16.229 1.00 94.88 415 VAL A O 1
ATOM 3283 N N . TYR A 1 416 ? 21.671 1.802 -15.297 1.00 93.25 416 TYR A N 1
ATOM 3284 C CA . TYR A 1 416 ? 21.167 2.144 -13.969 1.00 93.25 416 TYR A CA 1
ATOM 3285 C C . TYR A 1 416 ? 20.952 3.645 -13.858 1.00 93.25 416 TYR A C 1
ATOM 3287 O O . TYR A 1 416 ? 21.821 4.440 -14.219 1.00 93.25 416 TYR A O 1
ATOM 3295 N N . LEU A 1 417 ? 19.803 4.024 -13.315 1.00 96.12 417 LEU A N 1
ATOM 3296 C CA . LEU A 1 417 ? 19.476 5.420 -13.080 1.00 96.12 417 LEU A CA 1
ATOM 3297 C C . LEU A 1 417 ? 20.038 5.890 -11.737 1.00 96.12 417 LEU A C 1
ATOM 3299 O O . LEU A 1 417 ? 20.142 5.118 -10.779 1.00 96.12 417 LEU A O 1
ATOM 3303 N N . TRP A 1 418 ? 20.351 7.182 -11.625 1.00 96.69 418 TRP A N 1
ATOM 3304 C CA . TRP A 1 418 ? 20.854 7.752 -10.371 1.00 96.69 418 TRP A CA 1
ATOM 3305 C C . TRP A 1 418 ? 19.849 7.567 -9.224 1.00 96.69 418 TRP A C 1
ATOM 3307 O O . TRP A 1 418 ? 20.253 7.357 -8.083 1.00 96.69 418 TRP A O 1
ATOM 3317 N N . GLN A 1 419 ? 18.546 7.575 -9.523 1.00 97.06 419 GLN A N 1
ATOM 3318 C CA . GLN A 1 419 ? 17.474 7.374 -8.546 1.00 97.06 419 GLN A CA 1
ATOM 3319 C C . GLN A 1 419 ? 17.517 5.988 -7.908 1.00 97.06 419 GLN A C 1
ATOM 3321 O O . GLN A 1 419 ? 17.232 5.846 -6.720 1.00 97.06 419 GLN A O 1
ATOM 3326 N N . GLU A 1 420 ? 17.906 4.966 -8.674 1.00 95.69 420 GLU A N 1
ATOM 3327 C CA . GLU A 1 420 ? 18.091 3.614 -8.150 1.00 95.69 420 GLU A CA 1
ATOM 3328 C C . GLU A 1 420 ? 19.281 3.577 -7.188 1.00 95.69 420 GLU A C 1
ATOM 3330 O O . GLU A 1 420 ? 19.157 3.090 -6.063 1.00 95.69 420 GLU A O 1
ATOM 3335 N N . THR A 1 421 ? 20.413 4.148 -7.605 1.00 96.19 421 THR A N 1
ATOM 3336 C CA . THR A 1 421 ? 21.656 4.165 -6.824 1.00 96.19 421 THR A CA 1
ATOM 3337 C C . THR A 1 421 ? 21.503 4.962 -5.530 1.00 96.19 421 THR A C 1
ATOM 3339 O O . THR A 1 421 ? 21.786 4.450 -4.448 1.00 96.19 421 THR A O 1
ATOM 3342 N N . ILE A 1 422 ? 21.011 6.202 -5.607 1.00 98.25 422 ILE A N 1
ATOM 3343 C CA . ILE A 1 422 ? 20.819 7.063 -4.434 1.00 98.25 422 ILE A CA 1
ATOM 3344 C C . ILE A 1 422 ? 19.753 6.484 -3.502 1.00 98.25 422 ILE A C 1
ATOM 3346 O O . ILE A 1 422 ? 19.954 6.460 -2.287 1.00 98.25 422 ILE A O 1
ATOM 3350 N N . GLY A 1 423 ? 18.656 5.952 -4.050 1.00 97.94 423 GLY A N 1
ATOM 3351 C CA . GLY A 1 423 ? 17.620 5.295 -3.257 1.00 97.94 423 GLY A CA 1
ATOM 3352 C C . GLY A 1 423 ? 18.182 4.110 -2.467 1.00 97.94 423 GLY A C 1
ATOM 3353 O O . GLY A 1 423 ? 17.940 4.002 -1.265 1.00 97.94 423 GLY A O 1
ATOM 3354 N N . ALA A 1 424 ? 18.994 3.266 -3.111 1.00 97.19 424 ALA A N 1
ATOM 3355 C CA . ALA A 1 424 ? 19.661 2.139 -2.461 1.00 97.19 424 ALA A CA 1
ATOM 3356 C C . ALA A 1 424 ? 20.639 2.586 -1.361 1.00 97.19 424 ALA A C 1
ATOM 3358 O O . ALA A 1 424 ? 20.638 2.014 -0.270 1.00 97.19 424 ALA A O 1
ATOM 3359 N N . ILE A 1 425 ? 21.431 3.634 -1.612 1.00 98.38 425 ILE A N 1
ATOM 3360 C CA . ILE A 1 425 ? 22.369 4.199 -0.632 1.00 98.38 425 ILE A CA 1
ATOM 3361 C C . ILE A 1 425 ? 21.625 4.712 0.610 1.00 98.38 425 ILE A C 1
ATOM 3363 O O . ILE A 1 425 ? 21.988 4.357 1.733 1.00 98.38 425 ILE A O 1
ATOM 3367 N N . ILE A 1 426 ? 20.556 5.499 0.429 1.00 98.56 426 ILE A N 1
ATOM 3368 C CA . ILE A 1 426 ? 19.736 6.020 1.538 1.00 98.56 426 ILE A CA 1
ATOM 3369 C C . ILE A 1 426 ? 19.158 4.867 2.363 1.00 98.56 426 ILE A C 1
ATOM 3371 O O . ILE A 1 426 ? 19.228 4.886 3.596 1.00 98.56 426 ILE A O 1
ATOM 3375 N N . THR A 1 427 ? 18.619 3.847 1.695 1.00 98.50 427 THR A N 1
ATOM 3376 C CA . THR A 1 427 ? 18.080 2.657 2.355 1.00 98.50 427 THR A CA 1
ATOM 3377 C C . THR A 1 427 ? 19.150 1.913 3.154 1.00 98.50 427 THR A C 1
ATOM 3379 O O . THR A 1 427 ? 18.904 1.577 4.314 1.00 98.50 427 THR A O 1
ATOM 3382 N N . LEU A 1 428 ? 20.351 1.720 2.600 1.00 98.25 428 LEU A N 1
ATOM 3383 C CA . LEU A 1 428 ? 21.455 1.044 3.285 1.00 98.25 428 LEU A CA 1
ATOM 3384 C C . LEU A 1 428 ? 21.901 1.800 4.544 1.00 98.25 428 LEU A C 1
ATOM 3386 O O . LEU A 1 428 ? 21.971 1.211 5.625 1.00 98.25 428 LEU A O 1
ATOM 3390 N N . PHE A 1 429 ? 22.146 3.109 4.436 1.00 98.31 429 PHE A N 1
ATOM 3391 C CA . PHE A 1 429 ? 22.511 3.933 5.594 1.00 98.31 429 PHE A CA 1
ATOM 3392 C C . PHE A 1 429 ? 21.415 3.934 6.662 1.00 98.31 429 PHE A C 1
ATOM 3394 O O . PHE A 1 429 ? 21.708 3.855 7.856 1.00 98.31 429 PHE A O 1
ATOM 3401 N N . SER A 1 430 ? 20.150 3.957 6.243 1.00 98.12 430 SER A N 1
ATOM 3402 C CA . SER A 1 430 ? 19.005 3.901 7.153 1.00 98.12 430 SER A CA 1
ATOM 3403 C C . SER A 1 430 ? 18.903 2.563 7.878 1.00 98.12 430 SER A C 1
ATOM 3405 O O . SER A 1 430 ? 18.630 2.542 9.077 1.00 98.12 430 SER A O 1
ATOM 3407 N N . ALA A 1 431 ? 19.176 1.451 7.192 1.00 97.81 431 ALA A N 1
ATOM 3408 C CA . ALA A 1 431 ? 19.205 0.124 7.799 1.00 97.81 431 ALA A CA 1
ATOM 3409 C C . ALA A 1 431 ? 20.305 0.018 8.862 1.00 97.81 431 ALA A C 1
ATOM 3411 O O . ALA A 1 431 ? 20.039 -0.403 9.991 1.00 97.81 431 ALA A O 1
ATOM 3412 N N . VAL A 1 432 ? 21.518 0.481 8.543 1.00 97.12 432 VAL A N 1
ATOM 3413 C CA . VAL A 1 432 ? 22.636 0.534 9.497 1.00 97.12 432 VAL A CA 1
ATOM 3414 C C . VAL A 1 432 ? 22.290 1.433 10.688 1.00 97.12 432 VAL A C 1
ATOM 3416 O O . VAL A 1 432 ? 22.445 1.019 11.839 1.00 97.12 432 VAL A O 1
ATOM 3419 N N . GLY A 1 433 ? 21.749 2.628 10.437 1.00 95.88 433 GLY A N 1
ATOM 3420 C CA . GLY A 1 433 ? 21.322 3.562 11.480 1.00 95.88 433 GLY A CA 1
ATOM 3421 C C . GLY A 1 433 ? 20.258 2.973 12.409 1.00 95.88 433 GLY A C 1
ATOM 3422 O O . GLY A 1 433 ? 20.364 3.101 13.633 1.00 95.88 433 GLY A O 1
ATOM 3423 N N . LEU A 1 434 ? 19.274 2.256 11.859 1.00 95.19 434 LEU A N 1
ATOM 3424 C CA . LEU A 1 434 ? 18.235 1.607 12.653 1.00 95.19 434 LEU A CA 1
ATOM 3425 C C . LEU A 1 434 ? 18.825 0.503 13.544 1.00 95.19 434 LEU A C 1
ATOM 3427 O O . LEU A 1 434 ? 18.528 0.464 14.743 1.00 95.19 434 LEU A O 1
ATOM 3431 N N . ILE A 1 435 ? 19.719 -0.334 13.006 1.00 93.75 435 ILE A N 1
ATOM 3432 C CA . ILE A 1 435 ? 20.419 -1.383 13.767 1.00 93.75 435 ILE A CA 1
ATOM 3433 C C . ILE A 1 435 ? 21.228 -0.767 14.915 1.00 93.75 435 ILE A C 1
ATOM 3435 O O . ILE A 1 435 ? 21.096 -1.199 16.064 1.00 93.75 435 ILE A O 1
ATOM 3439 N N . ILE A 1 436 ? 22.012 0.280 14.643 1.00 90.56 436 ILE A N 1
ATOM 3440 C CA . ILE A 1 436 ? 22.807 0.989 15.657 1.00 90.56 436 ILE A CA 1
ATOM 3441 C C . ILE A 1 436 ? 21.895 1.560 16.751 1.00 90.56 436 ILE A C 1
ATOM 3443 O O . ILE A 1 436 ? 22.147 1.330 17.937 1.00 90.56 436 ILE A O 1
ATOM 3447 N N . SER A 1 437 ? 20.801 2.231 16.373 1.00 85.88 437 SER A N 1
ATOM 3448 C CA . SER A 1 437 ? 19.849 2.828 17.323 1.00 85.88 437 SER A CA 1
ATOM 3449 C C . SER A 1 437 ? 19.207 1.789 18.255 1.00 85.88 437 SER A C 1
ATOM 3451 O O . SER A 1 437 ? 18.995 2.054 19.441 1.00 85.88 437 SER A O 1
ATOM 3453 N N . SER A 1 438 ? 18.973 0.574 17.747 1.00 82.00 438 SER A N 1
ATOM 3454 C CA . SER A 1 438 ? 18.402 -0.535 18.515 1.00 82.00 438 SER A CA 1
ATOM 3455 C C . SER A 1 438 ? 19.398 -1.163 19.508 1.00 82.00 438 SER A C 1
ATOM 3457 O O . SER A 1 438 ? 18.992 -1.675 20.560 1.00 82.00 438 SER A O 1
ATOM 3459 N N . ASN A 1 439 ? 20.703 -1.068 19.218 1.00 78.06 439 ASN A N 1
ATOM 3460 C CA . ASN A 1 439 ? 21.784 -1.694 19.982 1.00 78.06 439 ASN A CA 1
ATOM 3461 C C . ASN A 1 439 ? 22.443 -0.759 21.013 1.00 78.06 439 ASN A C 1
ATOM 3463 O O . ASN A 1 439 ? 22.727 -1.199 22.130 1.00 78.06 439 ASN A O 1
ATOM 3467 N N . PHE A 1 440 ? 22.643 0.528 20.703 1.00 59.62 440 PHE A N 1
ATOM 3468 C CA . PHE A 1 440 ? 23.403 1.454 21.563 1.00 59.62 440 PHE A CA 1
ATOM 3469 C C . PHE A 1 440 ? 22.771 1.692 22.946 1.00 59.62 440 PHE A C 1
ATOM 3471 O O . PHE A 1 440 ? 23.481 1.909 23.926 1.00 59.62 440 PHE A O 1
ATOM 3478 N N . ARG A 1 441 ? 21.446 1.563 23.083 1.00 54.59 441 ARG A N 1
ATOM 3479 C CA . ARG A 1 441 ? 20.743 1.746 24.371 1.00 54.59 441 ARG A CA 1
ATOM 3480 C C . ARG A 1 441 ? 20.666 0.485 25.248 1.00 54.59 441 ARG A C 1
ATOM 3482 O O . ARG A 1 441 ? 20.000 0.513 26.278 1.00 54.59 441 ARG A O 1
ATOM 3489 N N . ARG A 1 442 ? 21.330 -0.628 24.887 1.00 51.75 442 ARG A N 1
ATOM 3490 C CA . ARG A 1 442 ? 21.490 -1.797 25.788 1.00 51.75 442 ARG A CA 1
ATOM 3491 C C . ARG A 1 442 ? 22.530 -1.572 26.895 1.00 51.75 442 ARG A C 1
ATOM 3493 O O . ARG A 1 442 ? 22.489 -2.294 27.880 1.00 51.75 442 ARG A O 1
ATOM 3500 N N . ARG A 1 443 ? 23.453 -0.614 26.743 1.00 47.62 443 ARG A N 1
ATOM 3501 C CA . ARG A 1 443 ? 24.616 -0.458 27.641 1.00 47.62 443 ARG A CA 1
ATOM 3502 C C . ARG A 1 443 ? 24.431 0.526 28.805 1.00 47.62 443 ARG A C 1
ATOM 3504 O O . ARG A 1 443 ? 25.323 0.616 29.634 1.00 47.62 443 ARG A O 1
ATOM 3511 N N . SER A 1 444 ? 23.302 1.234 28.910 1.00 44.34 444 SER A N 1
ATOM 3512 C CA . SER A 1 444 ? 23.098 2.265 29.948 1.00 44.34 444 SER A CA 1
ATOM 3513 C C . SER A 1 444 ? 22.304 1.809 31.180 1.00 44.34 444 SER A C 1
ATOM 3515 O O . SER A 1 444 ? 21.954 2.642 32.011 1.00 44.34 444 SER A O 1
ATOM 3517 N N . SER A 1 445 ? 22.004 0.517 31.332 1.00 44.12 445 SER A N 1
ATOM 3518 C CA . SER A 1 445 ? 21.514 -0.035 32.602 1.00 44.12 445 SER A CA 1
ATOM 3519 C C . SER A 1 445 ? 22.694 -0.588 33.402 1.00 44.12 445 SER A C 1
ATOM 3521 O O . SER A 1 445 ? 22.941 -1.794 33.392 1.00 44.12 445 SER A O 1
ATOM 3523 N N . LEU A 1 446 ? 23.447 0.298 34.058 1.00 43.25 446 LEU A N 1
ATOM 3524 C CA . LEU A 1 446 ? 24.287 -0.110 35.186 1.00 43.25 446 LEU A CA 1
ATOM 3525 C C . LEU A 1 446 ? 23.368 -0.566 36.337 1.00 43.25 446 LEU A C 1
ATOM 3527 O O . LEU A 1 446 ? 22.279 0.003 36.491 1.00 43.25 446 LEU A O 1
ATOM 3531 N N . PRO A 1 447 ? 23.755 -1.582 37.129 1.00 49.53 447 PRO A N 1
ATOM 3532 C CA . PRO A 1 447 ? 22.970 -2.007 38.280 1.00 49.53 447 PRO A CA 1
ATOM 3533 C C . PRO A 1 447 ? 22.860 -0.843 39.267 1.00 49.53 447 PRO A C 1
ATOM 3535 O O . PRO A 1 447 ? 23.868 -0.228 39.610 1.00 49.53 447 PRO A O 1
ATOM 3538 N N . ARG A 1 448 ? 21.645 -0.543 39.734 1.00 44.62 448 ARG A N 1
ATOM 3539 C CA . ARG A 1 448 ? 21.486 0.191 40.992 1.00 44.62 448 ARG A CA 1
ATOM 3540 C C . ARG A 1 448 ? 21.904 -0.778 42.098 1.00 44.62 448 ARG A C 1
ATOM 3542 O O . ARG A 1 448 ? 21.152 -1.708 42.380 1.00 44.62 448 ARG A O 1
ATOM 3549 N N . THR A 1 449 ? 23.126 -0.619 42.596 1.00 55.72 449 THR A N 1
ATOM 3550 C CA . THR A 1 449 ? 23.569 -1.177 43.882 1.00 55.72 449 THR A CA 1
ATOM 3551 C C . THR A 1 449 ? 22.908 -0.436 45.023 1.00 55.72 449 THR A C 1
ATOM 3553 O O . THR A 1 449 ? 22.819 0.811 44.898 1.00 55.72 449 THR A O 1
#

pLDDT: mean 91.21, std 11.02, range [43.25, 98.94]

Solvent-accessible surface area (backbone atoms only — not comparable to full-atom values): 22804 Å² total; per-residue (Å²): 69,74,87,71,49,76,75,63,44,61,40,61,61,25,54,82,41,30,30,30,51,47,53,44,68,47,50,52,51,54,57,48,50,18,36,50,38,30,52,73,71,39,53,68,69,55,8,48,51,50,36,52,53,51,32,44,51,45,22,21,52,30,33,25,62,49,25,56,91,51,28,96,54,24,65,61,54,11,52,51,56,46,65,28,61,62,55,44,35,32,44,60,64,64,61,37,56,33,62,41,43,36,55,30,27,57,34,41,35,53,48,14,58,71,44,47,69,42,74,67,16,31,62,42,29,12,51,27,47,21,49,23,42,35,24,23,55,51,58,34,54,49,38,46,62,64,44,47,45,59,48,49,52,55,40,37,76,76,39,61,76,26,49,64,48,51,53,51,16,52,54,43,12,55,34,51,34,18,45,48,49,43,37,34,69,72,47,44,80,53,21,31,48,67,64,60,59,36,73,88,31,25,19,51,48,35,9,72,83,31,92,80,44,64,66,66,56,65,40,55,49,27,35,36,54,12,39,38,38,45,5,53,54,23,78,37,75,32,25,54,42,15,42,57,32,23,39,40,22,53,13,72,50,46,74,59,26,77,37,86,72,45,41,69,47,28,49,35,54,66,35,45,65,56,20,52,54,24,15,53,49,15,34,51,58,53,40,50,95,52,80,45,44,62,56,13,52,53,27,38,48,50,21,42,51,56,48,48,53,52,23,51,62,53,72,71,51,84,78,62,57,73,63,49,66,76,60,30,70,57,70,52,40,40,39,30,50,64,51,70,69,85,52,32,49,90,62,96,76,42,40,70,76,58,73,92,55,67,84,46,56,85,58,59,57,51,77,39,87,61,68,43,82,47,63,49,47,32,48,35,48,94,43,59,47,36,25,41,78,88,67,48,79,50,79,66,45,63,36,45,33,30,32,81,42,62,61,44,43,36,38,58,44,82,52,87,53,68,41,49,55,52,13,42,49,46,16,51,54,36,49,53,49,52,53,47,64,65,52,67,72,70,74,77,75,70,82,88,124

Sequence (449 aa):
MAAGNLYPRWLPYSFEELGSPAFFFYPPISFWIAGAFDALGLSTLAAINATALLVLFASGVTMYIWLKGRSQWPMLWAAAYIIAPYHLMDFYVRGALAEFAAFAWLPLIALAIERMPDRRALPLLALSYCGLILTHLPTAMLAGIFLIAPLAIRKLWQDPRALVPLAASGLFAFSLSAFFLLPALTLQDEISSSMLWTSYFSPSTWTFFASGNRLSDPAVYFLGFGLIALSWSAYSFWTVVTVGAALAAMGLVPFIWEIEPLTRAQFPWRLLAIVEFAAITAIATGGKRSRGYGVALVLISCSYLIWGVTSASYLSKELQYDRWVTRYSDAAEYLPKDFDLSLLRNGLKRTPDLRQWEQLSRSETISISEAGTVTFRRAAFPIWKVFNESGKEIAYHGPVIQFQAEPGTYSLQRVYLWQETIGAIITLFSAVGLIISSNFRRRSSLPRT

Nearest PDB structures (foldseek):
  8if8-assembly1_C  TM=5.980E-01  e=2.346E-03  Mycobacterium tuberculosis H37Rv
  8cws-assembly1_A  TM=2.326E-01  e=3.472E+00  synthetic construct

Mean predicted aligned error: 5.72 Å

Foldseek 3Di:
DLVPCQQDQWAQPAQPRLIFSVSLAAFCPLVNQLVVVVSVPDDSVRSNVVSLVVLLVLLLVLQLVLCVVQFPCSNVLSVCLSVQLVLVLCCLVVVVSLLNSLSNLQSQLLVLLVPPPPLVSLLSNLVSLLVNCSRDVLLSVLCVPLPNVLSNVVSCVVPVNRVVSSVNSVVLSCLLNLLRVLSNPPCLLFFLQVVCQPCQQFALCCAPPHDVNPVPPCLLVLQLVLLLLLLVQLVDPLNVSLNVLSCQQNRVPNVVSVDPPNRNSSHSVSSVSSNSSSSSSSCRRGGDDDPSNVSSVVSSVVSCVSSVVSSVVVVPDDDPPVVCSSQNHDDRRRQTNPDDQVQQPDDPSRGHDPVVCNPADQDQKDFDAAWDKDFHSHADGPQKWKAFPVRDTFDADDRTGMGTDHGGMMGIGGDDDVSNVVSVVSSVVSVVVSVCSSPVVVPPPDDPD

Organism: NCBI:txid1463599

Secondary structure (DSSP, 8-state):
-TTS-SS-SSBTTTTTTT-B-HHHHS-SHHHHHHHHHHHTT--HHHHHHHHHHHHHHHHHHHHHHHHTTT-S-HHHHHHHHHT-HHHHHHHHTT--HHHHHHTTTHHHHHHHHHHTTSTTHHHHHHHHHHHHHTT-HHHHHHHIIIIIHHHHHHHHHH-GGGHHHHHHHHHHHHHHTHHHHHHHHHSGGGBTGGGGGSGGG-GGGSSTTSTT-S---HHHHHHHHHHHHHHHTT-SHHHHHHHHHHHHHTTSSGGGGGSTTGGGGS-GGGGHHHHHHHHHHHHHHHPPP-THHHHHHHHHHHHHHHHHHHHHHHHTS---HHHHHHT----GGGSBTTS-GGGEESSTT-EE--GGGTTS---SEEEESS-EEEEEEEE--TTEEEEETT--EE--BTTEEEEEE-SEEEEEEE---HHHHHHHHHHHHHHHHHHHHHHHTTS------

Radius of gyration: 24.63 Å; Cα contacts (8 Å, |Δi|>4): 744; chains: 1; bounding box: 61×42×89 Å